Protein AF-A0A954QRC2-F1 (afdb_monomer_lite)

Foldseek 3Di:
DKDWDADPVQRHTQKIWDDDPFKIKIKGFACWDDDVVGDIGGQKIWIWMDGPNHTDDIDMDGDPDDDPPDDDDVLVVADKDAAQDWDQDPVDPPRDRAHFRHIQSHPVDPVSSVVRSPQPPPPDDPVLVVLLVVCLVVPWQDPPAQKDWDADPDDPSQLCVQCNQPVSDDSPPDRQFEFEWEDDPSDTYDHGDRPDPDQDFLLNCCCVPLVDAPLQEDEDPVLRRQGDTGYMYGYPPDDSVSSQVVSQVSSCVSVVHRWHKDWDWDWDKAKEKEEEFDAPQVPADDDPNAGEQELQFDPCRVVADKDKDKDAPVNVQSVLCNQQSGHYHYPYDDDPGMHIYIDGPPPVPDDDVVVRHDPSVGSQVSNCVRTVIHIDTDTDTDTGMYTDDDPPPPD

Sequence (395 aa):
SETSLIDSETGFYLSADVHDKVQRRLQRWVGWRSIVDGPRFPTAVIDMQFTNDELRTFDMNLVDEVRFNVPLSPATFVLGAPAGAIIVDSREPQEGVVQIHRDVFDASSAEQVKAASQPLKQDSTPTELAAFADLRRTYVLPDGEALRRLGPPFPLSRNYLMRMLRPDYAPERRGTLNAIITWQDGQMSGLPTYYGDLVPTLEHLIGSLLNQPSADIELPADILGVALPGDYLVRSDATHDELLAALSELASQELGRPVRLSFQDVSRVAYVARGTLTLDESKLAKYRNKPSIAINAGEGAGAHGEIINVGDFATLLRELSEYIDVGIIDETTSTDRRLAWSKRSYNHDGQPDSQRLLDPRIALDLVTQQTGITFELQTRTRKVLTLSQPPDRAP

Radius of gyration: 27.94 Å; chains: 1; bounding box: 72×60×66 Å

Secondary structure (DSSP, 8-state):
-EEEEE-TTT--EEEEEEE-SSEEEEEEEEEEEE-TTS-EEEEEEEEEEEETTEEEEEEEEE------S----GGGGS--B-TT-EEEETTSSS-EEEE-SS-BS-TT-HHHHHHHTS---PPPPHHHHHHHHHHHHHS---TT-SEEEEPSSPPGGGGGHHHHH-TT--GGG---S--EEEEETTEEES-----TTPPPBHHHHHHHHS---GGGEE--HHHHT-B--SEEEEETT--HHHHHHHHHHHHHHHHTS---EEEEEEEEEEEEEEE-----TTTSEEETTEEEEE---STTTTSSPEEEEEE-HHHHHHHHHHHHTS-EEEEEPP----EEEEEE---SSS--HHHH---HHHHHHHHHHHH--EEEEEEEEEEEEEEPPPP----

Structure (mmCIF, N/CA/C/O backbone):
data_AF-A0A954QRC2-F1
#
_entry.id   AF-A0A954QRC2-F1
#
loop_
_atom_site.group_PDB
_atom_site.id
_atom_site.type_symbol
_atom_site.label_atom_id
_atom_site.label_alt_id
_atom_site.label_comp_id
_atom_site.label_asym_id
_atom_site.label_entity_id
_atom_site.label_seq_id
_atom_site.pdbx_PDB_ins_code
_atom_site.Cartn_x
_atom_site.Cartn_y
_atom_site.Cartn_z
_atom_site.occupancy
_atom_site.B_iso_or_equiv
_atom_site.auth_seq_id
_atom_site.auth_comp_id
_atom_site.auth_asym_id
_atom_site.auth_atom_id
_atom_site.pdbx_PDB_model_num
ATOM 1 N N . SER A 1 1 ? 31.192 22.909 3.014 1.00 88.75 1 SER A N 1
ATOM 2 C CA . SER A 1 1 ? 31.949 23.808 2.130 1.00 88.75 1 SER A CA 1
ATOM 3 C C . SER A 1 1 ? 32.611 23.010 1.027 1.00 88.75 1 SER A C 1
ATOM 5 O O . SER A 1 1 ? 32.578 21.786 1.061 1.00 88.75 1 SER A O 1
ATOM 7 N N . GLU A 1 2 ? 33.202 23.699 0.056 1.00 92.81 2 GLU A N 1
ATOM 8 C CA . GLU A 1 2 ? 33.951 23.092 -1.040 1.00 92.81 2 GLU A CA 1
ATOM 9 C C . GLU A 1 2 ? 35.377 23.639 -1.044 1.00 92.81 2 GLU A C 1
ATOM 11 O O . GLU A 1 2 ? 35.582 24.853 -0.967 1.00 92.81 2 GLU A O 1
ATOM 16 N N . THR A 1 3 ? 36.350 22.738 -1.137 1.00 95.19 3 THR A N 1
ATOM 17 C CA . THR A 1 3 ? 37.762 23.073 -1.296 1.00 95.19 3 THR A CA 1
ATOM 18 C C . THR A 1 3 ? 38.293 22.358 -2.526 1.00 95.19 3 THR A C 1
ATOM 20 O O . THR A 1 3 ? 38.223 21.134 -2.616 1.00 95.19 3 THR A O 1
ATOM 23 N N . SER A 1 4 ? 38.872 23.116 -3.452 1.00 95.25 4 SER A N 1
ATOM 24 C CA . SER A 1 4 ? 39.477 22.573 -4.666 1.00 95.25 4 SER A CA 1
ATOM 25 C C . SER A 1 4 ? 40.979 22.829 -4.688 1.00 95.25 4 SER A C 1
ATOM 27 O O . SER A 1 4 ? 41.442 23.917 -4.349 1.00 95.25 4 SER A O 1
ATOM 29 N N . LEU A 1 5 ? 41.739 21.817 -5.099 1.00 96.00 5 LEU A N 1
ATOM 30 C CA . LEU A 1 5 ? 43.154 21.938 -5.425 1.00 96.00 5 LEU A CA 1
ATOM 31 C C . LEU A 1 5 ? 43.274 22.019 -6.941 1.00 96.00 5 LEU A C 1
ATOM 33 O O . LEU A 1 5 ? 42.906 21.076 -7.643 1.00 96.00 5 LEU A O 1
ATOM 37 N N . ILE A 1 6 ? 43.805 23.137 -7.418 1.00 95.00 6 ILE A N 1
ATOM 38 C CA . ILE A 1 6 ? 44.014 23.408 -8.835 1.00 95.00 6 ILE A CA 1
ATOM 39 C C . ILE A 1 6 ? 45.517 23.526 -9.068 1.00 95.00 6 ILE A C 1
ATOM 41 O O . ILE A 1 6 ? 46.224 24.181 -8.302 1.00 95.00 6 ILE A O 1
ATOM 45 N N . ASP A 1 7 ? 46.005 22.867 -10.110 1.00 92.06 7 ASP A N 1
ATOM 46 C CA . ASP A 1 7 ? 47.369 23.018 -10.591 1.00 92.06 7 ASP A CA 1
ATOM 47 C C . ASP A 1 7 ? 47.563 24.453 -11.104 1.00 92.06 7 ASP A C 1
ATOM 49 O O . ASP A 1 7 ? 46.873 24.897 -12.020 1.00 92.06 7 ASP A O 1
ATOM 53 N N . SER A 1 8 ? 48.478 25.202 -10.493 1.00 92.25 8 SER A N 1
ATOM 54 C CA . SER A 1 8 ? 48.642 26.633 -10.768 1.00 92.25 8 SER A CA 1
ATOM 55 C C . SER A 1 8 ? 49.220 26.945 -12.148 1.00 92.25 8 SER A C 1
ATOM 57 O O . SER A 1 8 ? 49.078 28.069 -12.618 1.00 92.25 8 SER A O 1
ATOM 59 N N . GLU A 1 9 ? 49.906 25.989 -12.774 1.00 89.31 9 GLU A N 1
ATOM 60 C CA . GLU A 1 9 ? 50.527 26.174 -14.088 1.00 89.31 9 GLU A CA 1
ATOM 61 C C . GLU A 1 9 ? 49.526 25.888 -15.210 1.00 89.31 9 GLU A C 1
ATOM 63 O O . GLU A 1 9 ? 49.481 26.591 -16.218 1.00 89.31 9 GLU A O 1
ATOM 68 N N . THR A 1 10 ? 48.699 24.865 -15.021 1.00 87.81 10 THR A N 1
ATOM 69 C CA . THR A 1 10 ? 47.802 24.350 -16.062 1.00 87.81 10 THR A CA 1
ATOM 70 C C . THR A 1 10 ? 46.336 24.711 -15.852 1.00 87.81 10 THR A C 1
ATOM 72 O O . THR A 1 10 ? 45.539 24.602 -16.783 1.00 87.81 10 THR A O 1
ATOM 75 N N . GLY A 1 11 ? 45.961 25.121 -14.640 1.00 90.25 11 GLY A N 1
ATOM 76 C CA . GLY A 1 11 ? 44.577 25.374 -14.251 1.00 90.25 11 GLY A CA 1
ATOM 77 C C . GLY A 1 11 ? 43.735 24.106 -14.074 1.00 90.25 11 GLY A C 1
ATOM 78 O O . GLY A 1 11 ? 42.518 24.209 -13.925 1.00 90.25 11 GLY A O 1
ATOM 79 N N . PHE A 1 12 ? 44.331 22.909 -14.096 1.00 89.88 12 PHE A N 1
ATOM 80 C CA . PHE A 1 12 ? 43.580 21.660 -13.958 1.00 89.88 12 PHE A CA 1
ATOM 81 C C . PHE A 1 12 ? 43.226 21.336 -12.512 1.00 89.88 12 PHE A C 1
ATOM 83 O O . PHE A 1 12 ? 44.027 21.508 -11.597 1.00 89.88 12 PHE A O 1
ATOM 90 N N . TYR A 1 13 ? 42.032 20.783 -12.312 1.00 88.00 13 TYR A N 1
ATOM 91 C CA . TYR A 1 13 ? 41.611 20.264 -11.018 1.00 88.00 13 TYR A CA 1
ATOM 92 C C . TYR A 1 13 ? 42.405 19.008 -10.662 1.00 88.00 13 TYR A C 1
ATOM 94 O O . TYR A 1 13 ? 42.314 17.996 -11.343 1.00 88.00 13 TYR A O 1
ATOM 102 N N . LEU A 1 14 ? 43.152 19.045 -9.564 1.00 94.56 14 LEU A N 1
ATOM 103 C CA . LEU A 1 14 ? 43.837 17.873 -9.012 1.00 94.56 14 LEU A CA 1
ATOM 104 C C . LEU A 1 14 ? 42.949 17.152 -7.996 1.00 94.56 14 LEU A C 1
ATOM 106 O O . LEU A 1 14 ? 42.968 15.922 -7.894 1.00 94.56 14 LEU A O 1
ATOM 110 N N . SER A 1 15 ? 42.133 17.912 -7.261 1.00 96.50 15 SER A N 1
ATOM 111 C CA . SER A 1 15 ? 41.139 17.356 -6.348 1.00 96.50 15 SER A CA 1
ATOM 112 C C . SER A 1 15 ? 40.048 18.328 -5.955 1.00 96.50 15 SER A C 1
ATOM 114 O O . SER A 1 15 ? 40.311 19.523 -5.867 1.00 96.50 15 SER A O 1
ATOM 116 N N . ALA A 1 16 ? 38.883 17.796 -5.611 1.00 96.50 16 ALA A N 1
ATOM 117 C CA . ALA A 1 16 ? 37.789 18.541 -5.012 1.00 96.50 16 ALA A CA 1
ATOM 118 C C . ALA A 1 16 ? 37.302 17.799 -3.767 1.00 96.50 16 ALA A C 1
ATOM 120 O O . ALA A 1 16 ? 37.122 16.582 -3.795 1.00 96.50 16 ALA A O 1
ATOM 121 N N . ASP A 1 17 ? 37.126 18.528 -2.674 1.00 96.56 17 ASP A N 1
ATOM 122 C CA . ASP A 1 17 ? 36.597 18.033 -1.407 1.00 96.56 17 ASP A CA 1
ATOM 123 C C . ASP A 1 17 ? 35.358 18.858 -1.064 1.00 96.56 17 ASP A C 1
ATOM 125 O O . ASP A 1 17 ? 35.453 20.036 -0.708 1.00 96.56 17 ASP A O 1
ATOM 129 N N . VAL A 1 18 ? 34.193 18.247 -1.242 1.00 93.94 18 VAL A N 1
ATOM 130 C CA . VAL A 1 18 ? 32.889 18.850 -0.978 1.00 93.94 18 VAL A CA 1
ATOM 131 C C . VAL A 1 18 ? 32.332 18.188 0.265 1.00 93.94 18 VAL A C 1
ATOM 133 O O . VAL A 1 18 ? 32.197 16.972 0.303 1.00 93.94 18 VAL A O 1
ATOM 136 N N . HIS A 1 19 ? 31.966 18.955 1.280 1.00 91.81 19 HIS A N 1
ATOM 137 C CA . HIS A 1 19 ? 31.304 18.396 2.454 1.00 91.81 19 HIS A CA 1
ATOM 138 C C . HIS A 1 19 ? 30.148 19.266 2.933 1.00 91.81 19 HIS A C 1
ATOM 140 O O . HIS A 1 19 ? 30.172 20.493 2.810 1.00 91.81 19 HIS A O 1
ATOM 146 N N . ASP A 1 20 ? 29.148 18.637 3.529 1.00 90.62 20 ASP A N 1
ATOM 147 C CA . ASP A 1 20 ? 28.155 19.283 4.376 1.00 90.62 20 ASP A CA 1
ATOM 148 C C . ASP A 1 20 ? 28.303 18.782 5.827 1.00 90.62 20 ASP A C 1
ATOM 150 O O . ASP A 1 20 ? 29.389 18.368 6.231 1.00 90.62 20 ASP A O 1
ATOM 154 N N . LYS A 1 21 ? 27.259 18.904 6.654 1.00 85.69 21 LYS A N 1
ATOM 155 C CA . LYS A 1 21 ? 27.312 18.488 8.066 1.00 85.69 21 LYS A CA 1
ATOM 156 C C . LYS A 1 21 ? 27.371 16.968 8.261 1.00 85.69 21 LYS A C 1
ATOM 158 O O . LYS A 1 21 ? 27.733 16.533 9.348 1.00 85.69 21 LYS A O 1
ATOM 163 N N . VAL A 1 22 ? 26.956 16.186 7.270 1.00 84.50 22 VAL A N 1
ATOM 164 C CA . VAL A 1 22 ? 26.707 14.741 7.386 1.00 84.50 22 VAL A CA 1
ATOM 165 C C . VAL A 1 22 ? 27.459 13.962 6.307 1.00 84.50 22 VAL A C 1
ATOM 167 O O . VAL A 1 22 ? 27.905 12.838 6.551 1.00 84.50 22 VAL A O 1
ATOM 170 N N . GLN A 1 23 ? 27.629 14.551 5.125 1.00 91.44 23 GLN A N 1
ATOM 171 C CA . GLN A 1 23 ? 28.243 13.925 3.965 1.00 91.44 23 GLN A CA 1
ATOM 172 C C . GLN A 1 23 ? 29.523 14.632 3.537 1.00 91.44 23 GLN A C 1
ATOM 174 O O . GLN A 1 23 ? 29.646 15.855 3.605 1.00 91.44 23 GLN A O 1
ATOM 179 N N . ARG A 1 24 ? 30.474 13.846 3.034 1.00 96.38 24 ARG A N 1
ATOM 180 C CA . ARG A 1 24 ? 31.689 14.341 2.385 1.00 96.38 24 ARG A CA 1
ATOM 181 C C . ARG A 1 24 ? 31.930 13.565 1.102 1.00 96.38 24 ARG A C 1
ATOM 183 O O . ARG A 1 24 ? 31.849 12.344 1.094 1.00 96.38 24 ARG A O 1
ATOM 190 N N . ARG A 1 25 ? 32.265 14.266 0.029 1.00 96.25 25 ARG A N 1
ATOM 191 C CA . ARG A 1 25 ? 32.641 13.719 -1.268 1.00 96.25 25 ARG A CA 1
ATOM 192 C C . ARG A 1 25 ? 34.031 14.210 -1.631 1.00 96.25 25 ARG A C 1
ATOM 194 O O . ARG A 1 25 ? 34.277 15.412 -1.679 1.00 96.25 25 ARG A O 1
ATOM 201 N N . LEU A 1 26 ? 34.926 13.273 -1.905 1.00 97.38 26 LEU A N 1
ATOM 202 C CA . LEU A 1 26 ? 36.297 13.545 -2.301 1.00 97.38 26 LEU A CA 1
ATOM 203 C C . LEU A 1 26 ? 36.543 13.005 -3.707 1.00 97.38 26 LEU A C 1
ATOM 205 O O . LEU A 1 26 ? 36.497 11.797 -3.923 1.00 97.38 26 LEU A O 1
ATOM 209 N N . GLN A 1 27 ? 36.879 13.899 -4.633 1.00 97.62 27 GLN A N 1
ATOM 210 C CA . GLN A 1 27 ? 37.268 13.560 -5.997 1.00 97.62 27 GLN A CA 1
ATOM 211 C C . GLN A 1 27 ? 38.754 13.838 -6.241 1.00 97.62 27 GLN A C 1
ATOM 213 O O . GLN A 1 27 ? 39.294 14.855 -5.793 1.00 97.62 27 GLN A O 1
ATOM 218 N N . ARG A 1 28 ? 39.431 12.934 -6.955 1.00 97.94 28 ARG A N 1
ATOM 219 C CA . ARG A 1 28 ? 40.840 13.061 -7.368 1.00 97.94 28 ARG A CA 1
ATOM 220 C C . ARG A 1 28 ? 40.976 12.766 -8.858 1.00 97.94 28 ARG A C 1
ATOM 222 O O . ARG A 1 28 ? 40.535 11.712 -9.307 1.00 97.94 28 ARG A O 1
ATOM 229 N N . TRP A 1 29 ? 41.658 13.641 -9.592 1.00 97.69 29 TRP A N 1
ATOM 230 C CA . TRP A 1 29 ? 41.998 13.434 -11.004 1.00 97.69 29 TRP A CA 1
ATOM 231 C C . TRP A 1 29 ? 43.484 13.112 -11.127 1.00 97.69 29 TRP A C 1
ATOM 233 O O . TRP A 1 29 ? 44.341 13.927 -10.774 1.00 97.69 29 TRP A O 1
ATOM 243 N N . VAL A 1 30 ? 43.805 11.915 -11.611 1.00 96.62 30 VAL A N 1
ATOM 244 C CA . VAL A 1 30 ? 45.177 11.391 -11.630 1.00 96.62 30 VAL A CA 1
ATOM 245 C C . VAL A 1 30 ? 45.561 10.848 -13.008 1.00 96.62 30 VAL A C 1
ATOM 247 O O . VAL A 1 30 ? 44.716 10.602 -13.869 1.00 96.62 30 VAL A O 1
ATOM 250 N N . GLY A 1 31 ? 46.869 10.676 -13.224 1.00 95.31 31 GLY A N 1
ATOM 251 C CA . GLY A 1 31 ? 47.402 10.098 -14.461 1.00 95.31 31 GLY A CA 1
ATOM 252 C C . GLY A 1 31 ? 47.220 10.990 -15.693 1.00 95.31 31 GLY A C 1
ATOM 253 O O . GLY A 1 31 ? 46.841 10.521 -16.755 1.00 95.31 31 GLY A O 1
ATOM 254 N N . TRP A 1 32 ? 47.461 12.292 -15.565 1.00 94.69 32 TRP A N 1
ATOM 255 C CA . TRP A 1 32 ? 47.277 13.251 -16.658 1.00 94.69 32 TRP A CA 1
ATOM 256 C C . TRP A 1 32 ? 48.119 12.927 -17.899 1.00 94.69 32 TRP A C 1
ATOM 258 O O . TRP A 1 32 ? 49.344 12.827 -17.814 1.00 94.69 32 TRP A O 1
ATOM 268 N N . ARG A 1 33 ? 47.471 12.849 -19.065 1.00 94.06 33 ARG A N 1
ATOM 269 C CA . ARG A 1 33 ? 48.096 12.680 -20.386 1.00 94.06 33 ARG A CA 1
ATOM 270 C C . ARG A 1 33 ? 47.791 13.869 -21.293 1.00 94.06 33 ARG A C 1
ATOM 272 O O . ARG A 1 33 ? 46.817 14.585 -21.081 1.00 94.06 33 ARG A O 1
ATOM 279 N N . SER A 1 34 ? 48.635 14.060 -22.303 1.00 90.56 34 SER A N 1
ATOM 280 C CA . SER A 1 34 ? 48.448 15.045 -23.373 1.00 90.56 34 SER A CA 1
ATOM 281 C C . SER A 1 34 ? 48.228 14.322 -24.696 1.00 90.56 34 SER A C 1
ATOM 283 O O . SER A 1 34 ? 48.848 13.285 -24.938 1.00 90.56 34 SER A O 1
ATOM 285 N N . ILE A 1 35 ? 47.406 14.895 -25.569 1.00 86.12 35 ILE A N 1
ATOM 286 C CA . ILE A 1 35 ? 47.383 14.538 -26.993 1.00 86.12 35 ILE A CA 1
ATOM 287 C C . ILE A 1 35 ? 48.233 15.567 -27.741 1.00 86.12 35 ILE A C 1
ATOM 289 O O . ILE A 1 35 ? 48.278 16.728 -27.336 1.00 86.12 35 ILE A O 1
ATOM 293 N N . VAL A 1 36 ? 48.937 15.145 -28.796 1.00 85.62 36 VAL A N 1
ATOM 294 C CA . VAL A 1 36 ? 49.697 16.061 -29.663 1.00 85.62 36 VAL A CA 1
ATOM 295 C C . VAL A 1 36 ? 48.733 17.123 -30.197 1.00 85.62 36 VAL A C 1
ATOM 297 O O . VAL A 1 36 ? 47.712 16.776 -30.786 1.00 85.62 36 VAL A O 1
ATOM 300 N N . ASP A 1 37 ? 49.025 18.392 -29.909 1.00 82.94 37 ASP A N 1
ATOM 301 C CA . ASP A 1 37 ? 48.197 19.561 -30.245 1.00 82.94 37 ASP A CA 1
ATOM 302 C C . ASP A 1 37 ? 46.759 19.540 -29.679 1.00 82.94 37 ASP A C 1
ATOM 304 O O . ASP A 1 37 ? 45.876 20.256 -30.155 1.00 82.94 37 ASP A O 1
ATOM 308 N N . GLY A 1 38 ? 46.511 18.731 -28.644 1.00 82.94 38 GLY A N 1
ATOM 309 C CA . GLY A 1 38 ? 45.213 18.590 -27.984 1.00 82.94 38 GLY A CA 1
ATOM 310 C C . GLY A 1 38 ? 45.236 18.970 -26.499 1.00 82.94 38 GLY A C 1
ATOM 311 O O . GLY A 1 38 ? 46.297 19.207 -25.917 1.00 82.94 38 GLY A O 1
ATOM 312 N N . PRO A 1 39 ? 44.061 19.019 -25.849 1.00 86.81 39 PRO A N 1
ATOM 313 C CA . PRO A 1 39 ? 43.981 19.286 -24.419 1.00 86.81 39 PRO A CA 1
ATOM 314 C C . PRO A 1 39 ? 44.563 18.122 -23.603 1.00 86.81 39 PRO A C 1
ATOM 316 O O . PRO A 1 39 ? 44.586 16.963 -24.033 1.00 86.81 39 PRO A O 1
ATOM 319 N N . ARG A 1 40 ? 45.020 18.435 -22.387 1.00 90.75 40 ARG A N 1
ATOM 320 C CA . ARG A 1 40 ? 45.369 17.422 -21.385 1.00 90.75 40 ARG A CA 1
ATOM 321 C C . ARG A 1 40 ? 44.112 16.870 -20.727 1.00 90.75 40 ARG A C 1
ATOM 323 O O . ARG A 1 40 ? 43.135 17.589 -20.541 1.00 90.75 40 ARG A O 1
ATOM 330 N N . PHE A 1 41 ? 44.161 15.599 -20.351 1.00 92.81 41 PHE A N 1
ATOM 331 C CA . PHE A 1 41 ? 43.058 14.901 -19.695 1.00 92.81 41 PHE A CA 1
ATOM 332 C C . PHE A 1 41 ? 43.588 13.910 -18.643 1.00 92.81 41 PHE A C 1
ATOM 334 O O . PHE A 1 41 ? 44.700 13.397 -18.799 1.00 92.81 41 PHE A O 1
ATOM 341 N N . PRO A 1 42 ? 42.836 13.629 -17.566 1.00 96.19 42 PRO A N 1
ATOM 342 C CA . PRO A 1 42 ? 43.211 12.625 -16.573 1.00 96.19 42 PRO A CA 1
ATOM 343 C C . PRO A 1 42 ? 42.891 11.217 -17.083 1.00 96.19 42 PRO A C 1
ATOM 345 O O . PRO A 1 42 ? 41.843 11.002 -17.688 1.00 96.19 42 PRO A O 1
ATOM 348 N N . THR A 1 43 ? 43.758 10.236 -16.820 1.00 96.88 43 THR A N 1
ATOM 349 C CA . THR A 1 43 ? 43.461 8.834 -17.167 1.00 96.88 43 THR A CA 1
ATOM 350 C C . THR A 1 43 ? 42.644 8.113 -16.108 1.00 96.88 43 THR A C 1
ATOM 352 O O . THR A 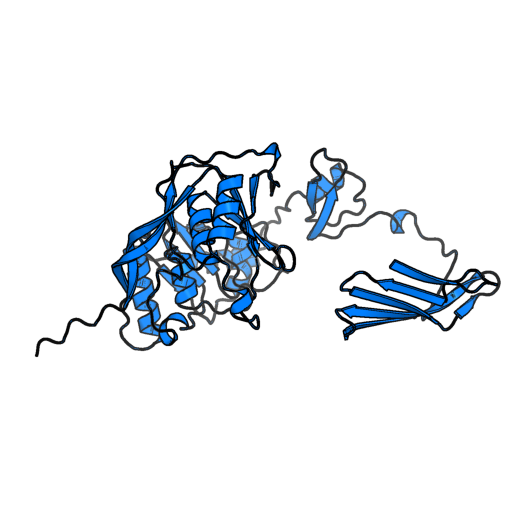1 43 ? 42.160 7.013 -16.364 1.00 96.88 43 THR A O 1
ATOM 355 N N . ALA A 1 44 ? 42.516 8.686 -14.911 1.00 96.44 44 ALA A N 1
ATOM 356 C CA . ALA A 1 44 ? 41.644 8.153 -13.881 1.00 96.44 44 ALA A CA 1
ATOM 357 C C . ALA A 1 44 ? 41.019 9.260 -13.027 1.00 96.44 44 ALA A C 1
ATOM 359 O O . ALA A 1 44 ? 41.674 10.253 -12.691 1.00 96.44 44 ALA A O 1
ATOM 360 N N . VAL A 1 45 ? 39.762 9.051 -12.640 1.00 96.62 45 VAL A N 1
ATOM 361 C CA . VAL A 1 45 ? 39.039 9.876 -11.668 1.00 96.62 45 VAL A CA 1
ATOM 362 C C . VAL A 1 45 ? 38.555 8.985 -10.538 1.00 96.62 45 VAL A C 1
ATOM 364 O O . VAL A 1 45 ? 37.793 8.050 -10.774 1.00 96.62 45 VAL A O 1
ATOM 367 N N . ILE A 1 46 ? 39.008 9.271 -9.324 1.00 97.62 46 ILE A N 1
ATOM 368 C CA . ILE A 1 46 ? 38.615 8.554 -8.109 1.00 97.62 46 ILE A CA 1
ATOM 369 C C . ILE A 1 46 ? 37.581 9.406 -7.386 1.00 97.62 46 ILE A C 1
ATOM 371 O O . ILE A 1 46 ? 37.838 10.584 -7.145 1.00 97.62 46 ILE A O 1
ATOM 375 N N . ASP A 1 47 ? 36.451 8.813 -7.029 1.00 96.50 47 ASP A N 1
ATOM 376 C CA . ASP A 1 47 ? 35.367 9.430 -6.274 1.00 96.50 47 ASP A CA 1
ATOM 377 C C . ASP A 1 47 ? 35.118 8.617 -5.003 1.00 96.50 47 ASP A C 1
ATOM 379 O O . ASP A 1 47 ? 35.005 7.393 -5.038 1.00 96.50 47 ASP A O 1
ATOM 383 N N . MET A 1 48 ? 35.082 9.292 -3.864 1.00 98.06 48 MET A N 1
ATOM 384 C CA . MET A 1 48 ? 34.848 8.680 -2.563 1.00 98.06 48 MET A CA 1
ATOM 385 C C . MET A 1 48 ? 33.755 9.448 -1.848 1.00 98.06 48 MET A C 1
ATOM 387 O O . MET A 1 48 ? 33.877 10.661 -1.666 1.00 98.06 48 MET A O 1
ATOM 391 N N . GLN A 1 49 ? 32.727 8.743 -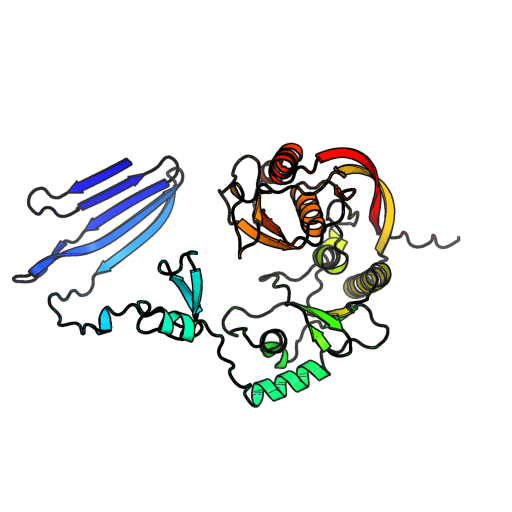1.388 1.00 95.25 49 GLN A N 1
ATOM 392 C CA . GLN A 1 49 ? 31.658 9.334 -0.591 1.00 95.25 49 GLN A CA 1
ATOM 393 C C . GLN A 1 49 ? 31.701 8.794 0.827 1.00 95.25 49 GLN A C 1
ATOM 395 O O . GLN A 1 49 ? 31.791 7.588 1.053 1.00 95.25 49 GLN A O 1
ATOM 400 N N . PHE A 1 50 ? 31.596 9.703 1.782 1.00 96.75 50 PHE A N 1
ATOM 401 C CA . PHE A 1 50 ? 31.625 9.438 3.206 1.00 96.75 50 PHE A CA 1
ATOM 402 C C . PHE A 1 50 ? 30.322 9.915 3.844 1.00 96.75 50 PHE A C 1
ATOM 404 O O . PHE A 1 50 ? 29.730 10.913 3.425 1.00 96.75 50 PHE A O 1
ATOM 411 N N . THR A 1 51 ? 29.884 9.221 4.888 1.00 92.75 51 THR A N 1
ATOM 412 C CA . THR A 1 51 ? 28.783 9.653 5.756 1.00 92.75 51 THR A CA 1
ATOM 413 C C . THR A 1 51 ? 29.197 9.427 7.197 1.00 92.75 51 THR A C 1
ATOM 415 O O . THR A 1 51 ? 29.487 8.287 7.562 1.00 92.75 51 THR A O 1
ATOM 418 N N . ASN A 1 52 ? 29.210 10.493 8.001 1.00 92.50 52 ASN A N 1
ATOM 419 C CA . ASN A 1 52 ? 29.775 10.488 9.357 1.00 92.50 52 ASN A CA 1
ATOM 420 C C . ASN A 1 52 ? 31.217 9.947 9.381 1.00 92.50 52 ASN A C 1
ATOM 422 O O . ASN A 1 52 ? 31.539 9.058 10.161 1.00 92.50 52 ASN A O 1
ATOM 426 N N . ASP A 1 53 ? 32.050 10.432 8.454 1.00 91.50 53 ASP A N 1
ATOM 427 C CA . ASP A 1 53 ? 33.448 10.017 8.248 1.00 91.50 53 ASP A CA 1
ATOM 428 C C . ASP A 1 53 ? 33.676 8.536 7.881 1.00 91.50 53 ASP A C 1
ATOM 430 O O . ASP A 1 53 ? 34.811 8.125 7.638 1.00 91.50 53 ASP A O 1
ATOM 434 N N . GLU A 1 54 ? 32.618 7.739 7.728 1.00 93.44 54 GLU A N 1
ATOM 435 C CA . GLU A 1 54 ? 32.705 6.376 7.206 1.00 93.44 54 GLU A CA 1
ATOM 436 C C . GLU A 1 54 ? 3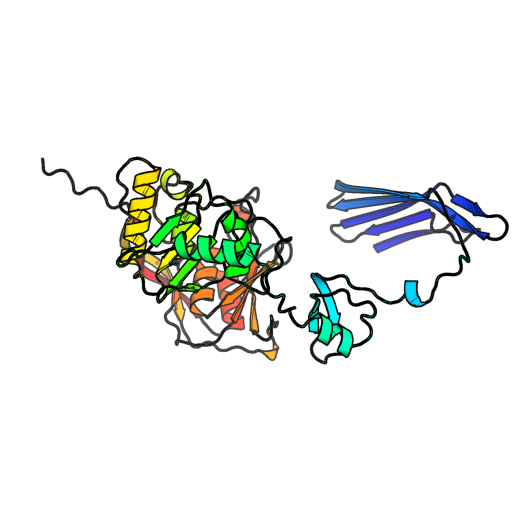2.572 6.369 5.683 1.00 93.44 54 GLU A C 1
ATOM 438 O O . GLU A 1 54 ? 31.604 6.905 5.136 1.00 93.44 54 GLU A O 1
ATOM 443 N N . LEU A 1 55 ? 33.521 5.730 4.991 1.00 96.19 55 LEU A N 1
ATOM 444 C CA . LEU A 1 55 ? 33.463 5.524 3.543 1.00 96.19 55 LEU A CA 1
ATOM 445 C C . LEU A 1 55 ? 32.245 4.657 3.192 1.00 96.19 55 LEU A C 1
ATOM 447 O O . LEU A 1 55 ? 32.135 3.517 3.641 1.00 96.19 55 LEU A O 1
ATOM 451 N N . ARG A 1 56 ? 31.339 5.194 2.376 1.00 95.56 56 ARG A N 1
ATOM 452 C CA . ARG A 1 56 ? 30.136 4.508 1.888 1.00 95.56 56 ARG A CA 1
ATOM 453 C C . ARG A 1 56 ? 30.314 3.980 0.479 1.00 95.56 56 ARG A C 1
ATOM 455 O O . ARG A 1 56 ? 29.934 2.845 0.212 1.00 95.56 56 ARG A O 1
ATOM 462 N N . THR A 1 57 ? 30.896 4.789 -0.403 1.00 91.31 57 THR A N 1
ATOM 463 C CA . THR A 1 57 ? 31.150 4.397 -1.791 1.00 91.31 57 THR A CA 1
ATOM 464 C C . THR A 1 57 ? 32.550 4.799 -2.227 1.00 91.31 57 THR A C 1
ATOM 466 O O . THR A 1 57 ? 33.104 5.803 -1.773 1.00 91.31 57 THR A O 1
ATOM 469 N N . PHE A 1 58 ? 33.116 3.984 -3.111 1.00 97.06 58 PHE A N 1
ATOM 470 C CA . PHE A 1 58 ? 34.380 4.218 -3.790 1.00 97.06 58 PHE A CA 1
ATOM 471 C C . PHE A 1 58 ? 34.178 3.864 -5.260 1.00 97.06 58 PHE A C 1
ATOM 473 O O . PHE A 1 58 ? 33.898 2.708 -5.577 1.00 97.06 58 PHE A O 1
ATOM 480 N N . ASP A 1 59 ? 34.353 4.845 -6.135 1.00 93.31 59 ASP A N 1
ATOM 481 C CA . ASP A 1 59 ? 34.233 4.686 -7.577 1.00 93.31 59 ASP A CA 1
ATOM 482 C C . ASP A 1 59 ? 35.530 5.136 -8.250 1.00 93.31 59 ASP A C 1
ATOM 484 O O . ASP A 1 59 ? 36.106 6.173 -7.919 1.00 93.31 59 ASP A O 1
ATOM 488 N N . MET A 1 60 ? 35.997 4.364 -9.228 1.00 96.50 60 MET A N 1
ATOM 489 C CA . MET A 1 60 ? 37.159 4.724 -10.034 1.00 96.50 60 MET A CA 1
ATOM 490 C C . MET A 1 60 ? 36.802 4.643 -11.513 1.00 96.50 60 MET A C 1
ATOM 492 O O . MET A 1 60 ? 36.554 3.566 -12.049 1.00 96.50 60 MET A O 1
ATOM 496 N N . ASN A 1 61 ? 36.821 5.793 -12.178 1.00 92.38 61 ASN A N 1
ATOM 497 C CA . ASN A 1 61 ? 36.576 5.912 -13.607 1.00 92.38 61 ASN A CA 1
ATOM 498 C C . ASN A 1 61 ? 37.916 5.924 -14.332 1.00 92.38 61 ASN A C 1
ATOM 500 O O . ASN A 1 61 ? 38.716 6.834 -14.120 1.00 92.38 61 ASN A O 1
ATOM 504 N N . LEU A 1 62 ? 38.162 4.922 -15.171 1.00 95.38 62 LEU A N 1
ATOM 505 C CA . LEU A 1 62 ? 39.366 4.830 -15.991 1.00 95.38 62 LEU A CA 1
ATOM 506 C C . LEU A 1 62 ? 39.067 5.293 -17.413 1.00 95.38 62 LEU A C 1
ATOM 508 O O . LEU A 1 62 ? 38.036 4.945 -17.986 1.00 95.38 62 LEU A O 1
ATOM 512 N N . VAL A 1 63 ? 39.989 6.062 -17.981 1.00 91.94 63 VAL A N 1
ATOM 513 C CA . VAL A 1 63 ? 39.904 6.552 -19.354 1.00 91.94 63 VAL A CA 1
ATOM 514 C C . VAL A 1 63 ? 40.887 5.767 -20.209 1.00 91.94 63 VAL A C 1
ATOM 516 O O . VAL A 1 63 ? 42.099 5.978 -20.133 1.00 91.94 63 VAL A O 1
ATOM 519 N N . ASP A 1 64 ? 40.347 4.853 -21.009 1.00 88.44 64 ASP A N 1
ATOM 520 C CA . ASP A 1 64 ? 41.128 4.002 -21.910 1.00 88.44 64 ASP A CA 1
ATOM 521 C C . ASP A 1 64 ? 41.456 4.723 -23.230 1.00 88.44 64 ASP A C 1
ATOM 523 O O . ASP A 1 64 ? 42.602 4.747 -23.678 1.00 88.44 64 ASP A O 1
ATOM 527 N N . GLU A 1 65 ? 40.470 5.420 -23.805 1.00 89.75 65 GLU A N 1
ATOM 528 C CA . GLU A 1 65 ? 40.614 6.156 -25.061 1.00 89.75 65 GLU A CA 1
ATOM 529 C C . GLU A 1 65 ? 39.929 7.529 -24.997 1.00 89.75 65 GLU A C 1
ATOM 531 O O . GLU A 1 65 ? 38.826 7.668 -24.468 1.00 89.75 65 GLU A O 1
ATOM 536 N N . VAL A 1 66 ? 40.572 8.547 -25.583 1.00 85.62 66 VAL A N 1
ATOM 537 C CA . VAL A 1 66 ? 39.992 9.884 -25.771 1.00 85.62 66 VAL A CA 1
ATOM 538 C C . VAL A 1 66 ? 40.206 10.349 -27.200 1.00 85.62 66 VAL A C 1
ATOM 540 O O . VAL A 1 66 ? 41.307 10.255 -27.742 1.00 85.62 66 VAL A O 1
ATOM 543 N N . ARG A 1 67 ? 39.152 10.908 -27.797 1.00 85.75 67 ARG A N 1
ATOM 544 C CA . ARG A 1 67 ? 39.196 11.555 -29.109 1.00 85.75 67 ARG A CA 1
ATOM 545 C C . ARG A 1 67 ? 38.560 12.937 -29.004 1.00 85.75 67 ARG A C 1
ATOM 547 O O . ARG A 1 67 ? 37.452 13.065 -28.493 1.00 85.75 67 ARG A O 1
ATOM 554 N N . PHE A 1 68 ? 39.246 13.958 -29.506 1.00 81.75 68 PHE A N 1
ATOM 555 C CA . PHE A 1 68 ? 38.729 15.328 -29.583 1.00 81.75 68 PHE A CA 1
ATOM 556 C C . PHE A 1 68 ? 38.398 15.687 -31.025 1.00 81.75 68 PHE A C 1
ATOM 558 O O . PHE A 1 68 ? 38.948 15.098 -31.954 1.00 81.75 68 PHE A O 1
ATOM 565 N N . ASN A 1 69 ? 37.512 16.669 -31.207 1.00 79.81 69 ASN A N 1
ATOM 566 C CA . ASN A 1 69 ? 37.120 17.188 -32.522 1.00 79.81 69 ASN A CA 1
ATOM 567 C C . ASN A 1 69 ? 36.603 16.108 -33.487 1.00 79.81 69 ASN A C 1
ATOM 569 O O . ASN A 1 69 ? 36.674 16.267 -34.705 1.00 79.81 69 ASN A O 1
ATOM 573 N N . VAL A 1 70 ? 36.073 15.005 -32.950 1.00 81.81 70 VAL A N 1
ATOM 574 C CA . VAL A 1 70 ? 35.361 14.014 -33.752 1.00 81.81 70 VAL A CA 1
ATOM 575 C C . VAL A 1 70 ? 34.071 14.680 -34.225 1.00 81.81 70 VAL A C 1
ATOM 577 O O . VAL A 1 70 ? 33.306 15.145 -33.377 1.00 81.81 70 VAL A O 1
ATOM 580 N N . PRO A 1 71 ? 33.812 14.768 -35.540 1.00 77.25 71 PRO A N 1
ATOM 581 C CA . PRO A 1 71 ? 32.564 15.326 -36.029 1.00 77.25 71 PRO A CA 1
ATOM 582 C C . PRO A 1 71 ? 31.417 14.427 -35.565 1.00 77.25 71 PRO A C 1
ATOM 584 O O . PRO A 1 71 ? 31.254 13.303 -36.038 1.00 77.25 71 PRO A O 1
ATOM 587 N N . LEU A 1 72 ? 30.640 14.924 -34.608 1.00 66.69 72 LEU A N 1
ATOM 588 C CA . LEU A 1 72 ? 29.409 14.292 -34.163 1.00 66.69 72 LEU A CA 1
ATOM 589 C C . LEU A 1 72 ? 28.248 14.898 -34.949 1.00 66.69 72 LEU A C 1
ATOM 591 O O . LEU A 1 72 ? 28.205 16.106 -35.187 1.00 66.69 72 LEU A O 1
ATOM 595 N N . SER A 1 73 ? 27.309 14.054 -35.373 1.00 69.50 73 SER A N 1
ATOM 596 C CA . SER A 1 73 ? 26.074 14.539 -35.985 1.00 69.50 73 SER A CA 1
ATOM 597 C C . SER A 1 73 ? 25.313 15.395 -34.965 1.00 69.50 73 SER A C 1
ATOM 599 O O . SER A 1 73 ? 25.264 15.010 -33.797 1.00 69.50 73 SER A O 1
ATOM 601 N N . PRO A 1 74 ? 24.644 16.495 -35.356 1.00 66.44 74 PRO A N 1
ATOM 602 C CA . PRO A 1 74 ? 23.716 17.195 -34.465 1.00 66.44 74 PRO A CA 1
ATOM 603 C C . PRO A 1 74 ? 22.669 16.253 -33.845 1.00 66.44 74 PRO A C 1
ATOM 605 O O . PRO A 1 74 ? 22.259 16.464 -32.709 1.00 66.44 74 PRO A O 1
ATOM 608 N N . ALA A 1 75 ? 22.326 15.163 -34.551 1.00 57.81 75 ALA A N 1
ATOM 609 C CA . ALA A 1 75 ? 21.470 14.080 -34.063 1.00 57.81 75 ALA A CA 1
ATOM 610 C C . ALA A 1 75 ? 21.972 13.433 -32.753 1.00 57.81 75 ALA A C 1
ATOM 612 O O . ALA A 1 75 ? 21.169 12.960 -31.959 1.00 57.81 75 ALA A O 1
ATOM 613 N N . THR A 1 76 ? 23.288 13.430 -32.505 1.00 49.69 76 THR A N 1
ATOM 614 C CA . THR A 1 76 ? 23.918 12.893 -31.284 1.00 49.69 76 THR A CA 1
ATOM 615 C C . THR A 1 76 ? 23.558 13.697 -30.033 1.00 49.69 76 THR A C 1
ATOM 617 O O . THR A 1 76 ? 23.606 13.162 -28.931 1.00 49.69 76 THR A O 1
ATOM 620 N N . PHE A 1 77 ? 23.185 14.967 -30.199 1.00 56.12 77 PHE A N 1
ATOM 621 C CA . PHE A 1 77 ? 22.799 15.867 -29.110 1.00 56.12 77 PHE A CA 1
ATOM 622 C C . PHE A 1 77 ? 21.290 16.076 -29.019 1.00 56.12 77 PHE A C 1
ATOM 624 O O . PHE A 1 77 ? 20.831 16.875 -28.203 1.00 56.12 77 PHE A O 1
ATOM 631 N N . VAL A 1 78 ? 20.509 15.391 -29.857 1.00 58.75 78 VAL A N 1
ATOM 632 C CA . VAL A 1 78 ? 19.060 15.427 -29.719 1.00 58.75 78 VAL A CA 1
ATOM 633 C C . VAL A 1 78 ? 18.731 14.623 -28.469 1.00 58.75 78 VAL A C 1
ATOM 635 O O . VAL A 1 78 ? 19.168 13.480 -28.321 1.00 58.75 78 VAL A O 1
ATOM 638 N N . LEU A 1 79 ? 18.042 15.269 -27.526 1.00 57.38 79 LEU A N 1
ATOM 639 C CA . LEU A 1 79 ? 17.656 14.671 -26.255 1.00 57.38 79 LEU A CA 1
ATOM 640 C C . LEU A 1 79 ? 16.668 13.540 -26.530 1.00 57.38 79 LEU A C 1
ATOM 642 O O . LEU A 1 79 ? 15.457 13.746 -26.612 1.00 57.38 79 LEU A O 1
ATOM 646 N N . GLY A 1 80 ? 17.236 12.353 -26.697 1.00 63.53 80 GLY A N 1
ATOM 647 C CA . GLY A 1 80 ? 16.518 11.106 -26.767 1.00 63.53 80 GLY A CA 1
ATOM 648 C C . GLY A 1 80 ? 16.071 10.702 -25.371 1.00 63.53 80 GLY A C 1
ATOM 649 O O . GLY A 1 80 ? 16.856 10.748 -24.424 1.00 63.53 80 GLY A O 1
ATOM 650 N N . ALA A 1 81 ? 14.829 10.278 -25.233 1.00 66.25 81 ALA A N 1
ATOM 651 C CA . ALA A 1 81 ? 14.359 9.650 -24.018 1.00 66.25 81 ALA A CA 1
ATOM 652 C C . ALA A 1 81 ? 13.716 8.311 -24.402 1.00 66.25 81 ALA A C 1
ATOM 654 O O . ALA A 1 81 ? 12.770 8.301 -25.195 1.00 66.25 81 ALA A O 1
ATOM 655 N N . PRO A 1 82 ? 14.253 7.177 -23.920 1.00 67.19 82 PRO A N 1
ATOM 656 C CA . PRO A 1 82 ? 13.735 5.871 -24.290 1.00 67.19 82 PRO A CA 1
ATOM 657 C C . PRO A 1 82 ? 12.351 5.634 -23.680 1.00 67.19 82 PRO A C 1
ATOM 659 O O . PRO A 1 82 ? 11.978 6.251 -22.674 1.00 67.19 82 PRO A O 1
ATOM 662 N N . ALA A 1 83 ? 11.604 4.690 -24.247 1.00 65.94 83 ALA A N 1
ATOM 663 C CA . ALA A 1 83 ? 10.355 4.220 -23.664 1.00 65.94 83 ALA A CA 1
ATOM 664 C C . ALA A 1 83 ? 10.540 3.850 -22.177 1.00 65.94 83 ALA A C 1
ATOM 666 O O . ALA A 1 83 ? 11.459 3.133 -21.784 1.00 65.94 83 ALA A O 1
ATOM 667 N N . GLY A 1 84 ? 9.647 4.353 -21.329 1.00 60.34 84 GLY A N 1
ATOM 668 C CA . GLY A 1 84 ? 9.685 4.174 -19.881 1.00 60.34 84 GLY A CA 1
ATOM 669 C C . GLY A 1 84 ? 10.427 5.269 -19.112 1.00 60.34 84 GLY A C 1
ATOM 670 O O . GLY A 1 84 ? 10.329 5.264 -17.878 1.00 60.34 84 GLY A O 1
ATOM 671 N N . ALA A 1 85 ? 11.112 6.195 -19.792 1.00 67.88 85 ALA A N 1
ATOM 672 C CA . ALA A 1 85 ? 11.691 7.378 -19.166 1.00 67.88 85 ALA A CA 1
ATOM 673 C C . ALA A 1 85 ? 10.607 8.327 -18.625 1.00 67.88 85 ALA A C 1
ATOM 675 O O . ALA A 1 85 ? 9.450 8.324 -19.059 1.00 67.88 85 ALA A O 1
ATOM 676 N N . ILE A 1 86 ? 11.001 9.134 -17.644 1.00 71.88 86 ILE A N 1
ATOM 677 C CA . ILE A 1 86 ? 10.183 10.198 -17.069 1.00 71.88 86 ILE A CA 1
ATOM 678 C C . ILE A 1 86 ? 10.790 11.523 -17.522 1.00 71.88 86 ILE A C 1
ATOM 680 O O . ILE A 1 86 ? 11.962 11.783 -17.256 1.00 71.88 86 ILE A O 1
ATOM 684 N N . ILE A 1 87 ? 9.998 12.345 -18.202 1.00 73.81 87 ILE A N 1
ATOM 685 C CA . ILE A 1 87 ? 10.379 13.687 -18.637 1.00 73.81 87 ILE A CA 1
ATOM 686 C C . ILE A 1 87 ? 9.693 14.688 -17.714 1.00 73.81 87 ILE A C 1
ATOM 688 O O . ILE A 1 87 ? 8.480 14.632 -17.529 1.00 73.81 87 ILE A O 1
ATOM 692 N N . VAL A 1 88 ? 10.463 15.612 -17.145 1.00 74.75 88 VAL A N 1
ATOM 693 C CA . VAL A 1 88 ? 9.911 16.808 -16.501 1.00 74.75 88 VAL A CA 1
ATOM 694 C C . VAL A 1 88 ? 9.761 17.867 -17.587 1.00 74.75 88 VAL A C 1
ATOM 696 O O . VAL A 1 88 ? 10.755 18.426 -18.048 1.00 74.75 88 VAL A O 1
ATOM 699 N N . ASP A 1 89 ? 8.532 18.092 -18.047 1.00 73.06 89 ASP A N 1
ATOM 700 C CA . ASP A 1 89 ? 8.240 19.088 -19.075 1.00 73.06 89 ASP A CA 1
ATOM 701 C C . ASP A 1 89 ? 7.921 20.444 -18.432 1.00 73.06 89 ASP A C 1
ATOM 703 O O . ASP A 1 89 ? 6.809 20.685 -17.960 1.00 73.06 89 ASP A O 1
ATOM 707 N N . SER A 1 90 ? 8.915 21.333 -18.402 1.00 71.44 90 SER A N 1
ATOM 708 C CA . SER A 1 90 ? 8.805 22.679 -17.822 1.00 71.44 90 SER A CA 1
ATOM 709 C C . SER A 1 90 ? 8.086 23.694 -18.721 1.00 71.44 90 SER A C 1
ATOM 711 O O . SER A 1 90 ? 7.932 24.851 -18.331 1.00 71.44 90 SER A O 1
ATOM 713 N N . ARG A 1 91 ? 7.656 23.299 -19.930 1.00 74.31 91 ARG A N 1
ATOM 714 C CA . ARG A 1 91 ? 6.917 24.179 -20.857 1.00 74.31 91 ARG A CA 1
ATOM 715 C C . ARG A 1 91 ? 5.437 24.288 -20.496 1.00 74.31 91 ARG A C 1
ATOM 717 O O . ARG A 1 91 ? 4.788 25.261 -20.873 1.00 74.31 91 ARG A O 1
ATOM 724 N N . GLU A 1 92 ? 4.899 23.291 -19.800 1.00 61.28 92 GLU A N 1
ATOM 725 C CA . GLU A 1 92 ? 3.527 23.304 -19.301 1.00 61.28 92 GLU A CA 1
ATOM 726 C C . GLU A 1 92 ? 3.469 24.106 -17.982 1.00 61.28 92 GLU A C 1
ATOM 728 O O . GLU A 1 92 ? 4.336 23.949 -17.123 1.00 61.28 92 GLU A O 1
ATOM 733 N N . PRO A 1 93 ? 2.451 24.965 -17.775 1.00 52.97 93 PRO A N 1
ATOM 734 C CA . PRO A 1 93 ? 2.332 25.815 -16.580 1.00 52.97 93 PRO A CA 1
ATOM 735 C C . PRO A 1 93 ? 2.152 25.036 -15.264 1.00 52.97 93 PRO A C 1
ATOM 737 O O . PRO A 1 93 ? 2.205 25.620 -14.183 1.00 52.97 93 PRO A O 1
ATOM 740 N N . GLN A 1 94 ? 1.937 23.724 -15.344 1.00 55.00 94 GLN A N 1
ATOM 741 C CA . GLN A 1 94 ? 2.138 22.780 -14.253 1.00 55.00 94 GLN A CA 1
ATOM 742 C C . GLN A 1 94 ? 3.292 21.889 -14.700 1.00 55.00 94 GLN A C 1
ATOM 744 O O . GLN A 1 94 ? 3.123 21.222 -15.714 1.00 55.00 94 GLN A O 1
ATOM 749 N N . GLU A 1 95 ? 4.431 21.893 -13.998 1.00 54.28 95 GLU A N 1
ATOM 750 C CA . GLU A 1 95 ? 5.587 21.039 -14.315 1.00 54.28 95 GLU A CA 1
ATOM 751 C C . GLU A 1 95 ? 5.126 19.586 -14.492 1.00 54.28 95 GLU A C 1
ATOM 753 O O . GLU A 1 95 ? 4.861 18.850 -13.534 1.00 54.28 95 GLU A O 1
ATOM 758 N N . GLY A 1 96 ? 4.930 19.200 -15.750 1.00 65.62 96 GLY A N 1
ATOM 759 C CA . GLY A 1 96 ? 4.284 17.957 -16.102 1.00 65.62 96 GLY A CA 1
ATOM 760 C C . GLY A 1 96 ? 5.328 16.869 -16.025 1.00 65.62 96 GLY A C 1
ATOM 761 O O . GLY A 1 96 ? 6.168 16.753 -16.912 1.00 65.62 96 GLY A O 1
ATOM 762 N N . VAL A 1 97 ? 5.298 16.065 -14.969 1.00 70.06 97 VAL A N 1
ATOM 763 C CA . VAL A 1 97 ? 6.050 14.811 -14.950 1.00 70.06 97 VAL A CA 1
ATOM 764 C C . VAL A 1 97 ? 5.336 13.850 -15.900 1.00 70.06 97 VAL A C 1
ATOM 766 O O . VAL A 1 97 ? 4.296 13.280 -15.562 1.00 70.06 97 VAL A O 1
ATOM 769 N N . VAL A 1 98 ? 5.868 13.703 -17.111 1.00 74.50 98 VAL A N 1
ATOM 770 C CA . VAL A 1 98 ? 5.295 12.887 -18.179 1.00 74.50 98 VAL A CA 1
ATOM 771 C C . VAL A 1 98 ? 6.113 11.610 -18.333 1.00 74.50 98 VAL A C 1
ATOM 773 O O . VAL A 1 98 ? 7.294 11.643 -18.670 1.00 74.50 98 VAL A O 1
ATOM 776 N N . GLN A 1 99 ? 5.478 10.461 -18.110 1.00 76.62 99 GLN A N 1
ATOM 777 C CA . GLN A 1 99 ? 6.061 9.179 -18.489 1.00 76.62 99 GLN A CA 1
ATOM 778 C C . GLN A 1 99 ? 5.822 8.949 -19.982 1.00 76.62 99 GLN A C 1
ATOM 780 O O . GLN A 1 99 ? 4.694 9.054 -20.462 1.00 76.62 99 GLN A O 1
ATOM 785 N N . ILE A 1 100 ? 6.880 8.628 -20.713 1.00 77.50 100 ILE A N 1
ATOM 786 C CA . ILE A 1 100 ? 6.814 8.339 -22.147 1.00 77.50 100 ILE A CA 1
ATOM 787 C C . ILE A 1 100 ? 6.799 6.832 -22.374 1.00 77.50 100 ILE A C 1
ATOM 789 O O . ILE A 1 100 ? 7.524 6.076 -21.732 1.00 77.50 100 ILE A O 1
ATOM 793 N N . HIS A 1 101 ? 5.942 6.380 -23.282 1.00 70.56 101 HIS A N 1
ATOM 794 C CA . HIS A 1 101 ? 5.728 4.971 -23.622 1.00 70.56 101 HIS A CA 1
ATOM 795 C C . HIS A 1 101 ? 6.429 4.560 -24.921 1.00 70.56 101 HIS A C 1
ATOM 797 O O . HIS A 1 101 ? 6.311 3.414 -25.348 1.00 70.56 101 HIS A O 1
ATOM 803 N N . ARG A 1 102 ? 7.120 5.498 -25.572 1.00 73.19 102 ARG A N 1
ATOM 804 C CA . ARG A 1 102 ? 7.859 5.311 -26.822 1.00 73.19 102 ARG A CA 1
ATOM 805 C C . ARG A 1 102 ? 9.154 6.091 -26.743 1.00 73.19 102 ARG A C 1
ATOM 807 O O . ARG A 1 102 ? 9.215 7.084 -26.019 1.00 73.19 102 ARG A O 1
ATOM 814 N N . ASP A 1 103 ? 10.128 5.668 -27.533 1.00 72.06 103 ASP A N 1
ATOM 815 C CA . ASP A 1 103 ? 11.339 6.446 -27.732 1.00 72.06 103 ASP A CA 1
ATOM 816 C C . ASP A 1 103 ? 10.961 7.806 -28.320 1.00 72.06 103 ASP A C 1
ATOM 818 O O . ASP A 1 103 ? 10.337 7.909 -29.381 1.00 72.06 103 ASP A O 1
ATOM 822 N N . VAL A 1 104 ? 11.313 8.855 -27.593 1.00 74.31 104 VAL A N 1
ATOM 823 C CA . VAL A 1 104 ? 11.243 10.225 -28.072 1.00 74.31 104 VAL A CA 1
ATOM 824 C C . VAL A 1 104 ? 12.635 10.566 -28.529 1.00 74.31 104 VAL A C 1
ATOM 826 O O . VAL A 1 104 ? 13.539 10.622 -27.708 1.00 74.31 104 VAL A O 1
ATOM 829 N N . PHE A 1 105 ? 12.820 10.775 -29.825 1.00 70.19 105 PHE A N 1
ATOM 830 C CA . PHE A 1 105 ? 14.127 11.157 -30.343 1.00 70.19 105 PHE A CA 1
ATOM 831 C C . PHE A 1 105 ? 14.407 12.641 -30.140 1.00 70.19 105 PHE A C 1
ATOM 833 O O . PHE A 1 105 ? 15.577 12.982 -30.105 1.00 70.19 105 PHE A O 1
ATOM 840 N N . ASP A 1 106 ? 13.374 13.476 -29.947 1.00 74.38 106 ASP A N 1
ATOM 841 C CA . ASP A 1 106 ? 13.481 14.898 -29.613 1.00 74.38 106 ASP A CA 1
ATOM 842 C C . ASP A 1 106 ? 12.523 15.316 -28.479 1.00 74.38 106 ASP A C 1
ATOM 844 O O . ASP A 1 106 ? 11.383 15.741 -28.698 1.00 74.38 106 ASP A O 1
ATOM 848 N N . ALA A 1 107 ? 12.994 15.222 -27.231 1.00 69.31 107 ALA A N 1
ATOM 849 C CA . ALA A 1 107 ? 12.232 15.639 -26.049 1.00 69.31 107 ALA A CA 1
ATOM 850 C C . ALA A 1 107 ? 11.936 17.157 -26.017 1.00 69.31 107 ALA A C 1
ATOM 852 O O . ALA A 1 107 ? 11.108 17.618 -25.222 1.00 69.31 107 ALA A O 1
ATOM 853 N N . SER A 1 108 ? 12.553 17.947 -26.906 1.00 76.19 108 SER A N 1
ATOM 854 C CA . SER A 1 108 ? 12.331 19.391 -27.029 1.00 76.19 108 SER A CA 1
ATOM 855 C C . SER A 1 108 ? 11.083 19.771 -27.843 1.00 76.19 108 SER A C 1
ATOM 857 O O . SER A 1 108 ? 10.704 20.945 -27.848 1.00 76.19 108 SER A O 1
ATOM 859 N N . SER A 1 109 ? 10.333 18.800 -28.385 1.00 82.81 109 SER A N 1
ATOM 860 C CA . SER A 1 109 ? 8.990 19.017 -28.954 1.00 82.81 109 SER A CA 1
ATOM 861 C C . SER A 1 109 ? 7.877 18.592 -27.985 1.00 82.81 109 SER A C 1
ATOM 863 O O . SER A 1 109 ? 7.761 17.420 -27.626 1.00 82.81 109 SER A O 1
ATOM 865 N N . ALA A 1 110 ? 7.015 19.538 -27.589 1.00 80.62 110 ALA A N 1
ATOM 866 C CA . ALA A 1 110 ? 5.869 19.258 -26.717 1.00 80.62 110 ALA A CA 1
ATOM 867 C C . ALA A 1 110 ? 4.877 18.280 -27.374 1.00 80.62 110 ALA A C 1
ATOM 869 O O . ALA A 1 110 ? 4.312 17.415 -26.706 1.00 80.62 110 ALA A O 1
ATOM 870 N N . GLU A 1 111 ? 4.703 18.355 -28.697 1.00 83.12 111 GLU A N 1
ATOM 871 C CA . GLU A 1 111 ? 3.844 17.429 -29.439 1.00 83.12 111 GLU A CA 1
ATOM 872 C C . GLU A 1 111 ? 4.426 16.015 -29.485 1.00 83.12 111 GLU A C 1
ATOM 874 O O . GLU A 1 111 ? 3.670 15.057 -29.324 1.00 83.12 111 GLU A O 1
ATOM 879 N N . GLN A 1 112 ? 5.747 15.858 -29.647 1.00 80.44 112 GLN A N 1
ATOM 880 C CA . GLN A 1 112 ? 6.383 14.535 -29.609 1.00 80.44 112 GLN A CA 1
ATOM 881 C C . GLN A 1 112 ? 6.339 13.921 -28.210 1.00 80.44 112 GLN A C 1
ATOM 883 O O . GLN A 1 112 ? 5.990 12.747 -28.083 1.00 80.44 112 GLN A O 1
ATOM 888 N N . VAL A 1 113 ? 6.609 14.708 -27.162 1.00 80.06 113 VAL A N 1
ATOM 889 C CA . VAL A 1 113 ? 6.474 14.257 -25.766 1.00 80.06 113 VAL A CA 1
ATOM 890 C C . VAL A 1 113 ? 5.029 13.847 -25.474 1.00 80.06 113 VAL A C 1
ATOM 892 O O . VAL A 1 113 ? 4.798 12.764 -24.938 1.00 80.06 113 VAL A O 1
ATOM 895 N N . LYS A 1 114 ? 4.040 14.645 -25.900 1.00 83.12 114 LYS A N 1
ATOM 896 C CA . LYS A 1 114 ? 2.611 14.332 -25.743 1.00 83.12 114 LYS A CA 1
ATOM 897 C C . LYS A 1 114 ? 2.172 13.107 -26.545 1.00 83.12 114 LYS A C 1
ATOM 899 O O . LYS A 1 114 ? 1.363 12.322 -26.063 1.00 83.12 114 LYS A O 1
ATOM 904 N N . ALA A 1 115 ? 2.668 12.927 -27.766 1.00 82.62 115 ALA A N 1
ATOM 905 C CA . ALA A 1 115 ? 2.350 11.762 -28.589 1.00 82.62 115 ALA A CA 1
ATOM 906 C C . ALA A 1 115 ? 2.976 10.480 -28.020 1.00 82.62 115 ALA A C 1
ATOM 908 O O . ALA A 1 115 ? 2.334 9.430 -28.005 1.00 82.62 115 ALA A O 1
ATOM 909 N N . ALA A 1 116 ? 4.209 10.565 -27.520 1.00 78.31 116 ALA A N 1
ATOM 910 C CA . ALA A 1 116 ? 4.902 9.446 -26.895 1.00 78.31 116 ALA A CA 1
ATOM 911 C C . ALA A 1 116 ? 4.375 9.116 -25.495 1.00 78.31 116 ALA A C 1
ATOM 913 O O . ALA A 1 116 ? 4.508 7.973 -25.061 1.00 78.31 116 ALA A O 1
ATOM 914 N N . SER A 1 117 ? 3.759 10.071 -24.797 1.00 76.31 117 SER A N 1
ATOM 915 C CA . SER A 1 117 ? 3.093 9.840 -23.511 1.00 76.31 117 SER A CA 1
ATOM 916 C C . SER A 1 117 ? 1.695 9.252 -23.634 1.00 76.31 117 SER A C 1
ATOM 918 O O . SER A 1 117 ? 1.130 8.801 -22.638 1.00 76.31 117 SER A O 1
ATOM 920 N N . GLN A 1 118 ? 1.126 9.195 -24.841 1.00 80.00 118 GLN A N 1
ATOM 921 C CA . GLN A 1 118 ? -0.090 8.423 -25.033 1.00 80.00 118 GLN A CA 1
ATOM 922 C C . GLN A 1 118 ? 0.230 6.928 -24.922 1.00 80.00 118 GLN A C 1
ATOM 924 O O . GLN A 1 118 ? 1.135 6.441 -25.614 1.00 80.00 118 GLN A O 1
ATOM 929 N N . PRO A 1 119 ? -0.515 6.173 -24.095 1.00 67.44 119 PRO A N 1
ATOM 930 C CA . PRO A 1 119 ? -0.319 4.739 -23.994 1.00 67.44 119 PRO A CA 1
ATOM 931 C C . PRO A 1 119 ? -0.518 4.106 -25.372 1.00 67.44 119 PRO A C 1
ATOM 933 O O . PRO A 1 119 ? -1.520 4.340 -26.055 1.00 67.44 119 PRO A O 1
ATOM 936 N N . LEU A 1 120 ? 0.450 3.296 -25.803 1.00 63.66 120 LEU A N 1
ATOM 937 C CA . LEU A 1 120 ? 0.254 2.409 -26.943 1.00 63.66 120 LEU A CA 1
ATOM 938 C C . LEU A 1 120 ? -0.888 1.458 -26.594 1.00 63.66 120 LEU A C 1
ATOM 940 O O . LEU A 1 120 ? -0.725 0.570 -25.758 1.00 63.66 120 LEU A O 1
ATOM 944 N N . LYS A 1 121 ? -2.029 1.603 -27.275 1.00 63.19 121 LYS A N 1
ATOM 945 C CA . LYS A 1 121 ? -2.910 0.459 -27.505 1.00 63.19 121 LYS A CA 1
ATOM 946 C C . LYS A 1 121 ? -2.139 -0.505 -28.395 1.00 63.19 121 LYS A C 1
ATOM 948 O O . LYS A 1 121 ? -2.203 -0.428 -29.615 1.00 63.19 121 LYS A O 1
ATOM 953 N N . GLN A 1 122 ? -1.318 -1.332 -27.771 1.00 68.19 122 GLN A N 1
ATOM 954 C CA . GLN A 1 122 ? -0.741 -2.476 -28.438 1.00 68.19 122 GLN A CA 1
ATOM 955 C C . GLN A 1 122 ? -1.829 -3.540 -28.470 1.00 68.19 122 GLN A C 1
ATOM 957 O O . GLN A 1 122 ? -2.302 -3.978 -27.417 1.00 68.19 122 GLN A O 1
ATOM 962 N N . ASP A 1 123 ? -2.239 -3.905 -29.680 1.00 80.31 123 ASP A N 1
ATOM 963 C CA . ASP A 1 123 ? -3.148 -5.022 -29.881 1.00 80.31 123 ASP A CA 1
ATOM 964 C C . ASP A 1 123 ? -2.555 -6.270 -29.231 1.00 80.31 123 ASP A C 1
ATOM 966 O O . ASP A 1 123 ? -1.352 -6.535 -29.327 1.00 80.31 123 ASP A O 1
ATOM 970 N N . SER A 1 124 ? -3.400 -7.020 -28.530 1.00 83.81 124 SER A N 1
ATOM 971 C CA . SER A 1 124 ? -2.966 -8.250 -27.884 1.00 83.81 124 SER A CA 1
ATOM 972 C C . SER A 1 124 ? -2.525 -9.261 -28.938 1.00 83.81 124 SER A C 1
ATOM 974 O O . SER A 1 124 ? -3.248 -9.553 -29.893 1.00 83.81 124 SER A O 1
ATOM 976 N N . THR A 1 125 ? -1.338 -9.818 -28.748 1.00 87.12 125 THR A N 1
ATOM 977 C CA . THR A 1 125 ? -0.811 -10.917 -29.555 1.00 87.12 125 THR A CA 1
ATOM 978 C C . THR A 1 125 ? -1.695 -12.167 -29.419 1.00 87.12 125 THR A C 1
ATOM 980 O O . THR A 1 125 ? -2.381 -12.335 -28.407 1.00 87.12 125 THR A O 1
ATOM 983 N N . PRO A 1 126 ? -1.661 -13.109 -30.382 1.00 91.50 126 PRO A N 1
ATOM 984 C CA . PRO A 1 126 ? -2.386 -14.376 -30.255 1.00 91.50 126 PRO A CA 1
ATOM 985 C C . PRO A 1 126 ? -2.051 -15.148 -28.968 1.00 91.50 126 PRO A C 1
ATOM 987 O O . PRO A 1 126 ? -2.937 -15.741 -28.355 1.00 91.50 126 PRO A O 1
ATOM 990 N N . THR A 1 127 ? -0.790 -15.095 -28.524 1.00 86.81 127 THR A N 1
ATOM 991 C CA . THR A 1 127 ? -0.336 -15.702 -27.265 1.00 86.81 127 THR A CA 1
ATOM 992 C C . THR A 1 127 ? -0.983 -15.043 -26.049 1.00 86.81 127 THR A C 1
ATOM 994 O O . THR A 1 127 ? -1.481 -15.748 -25.174 1.00 86.81 127 THR A O 1
ATOM 997 N N . GLU A 1 128 ? -1.030 -13.708 -26.002 1.00 89.44 128 GLU A N 1
ATOM 998 C CA . GLU A 1 128 ? -1.722 -12.971 -24.934 1.00 89.44 128 GLU A CA 1
ATOM 999 C C . GLU A 1 128 ? -3.216 -13.291 -24.918 1.00 89.44 128 GLU A C 1
ATOM 1001 O O . GLU A 1 128 ? -3.770 -13.560 -23.858 1.00 89.44 128 GLU A O 1
ATOM 1006 N N . LEU A 1 129 ? -3.871 -13.330 -26.082 1.00 92.94 129 LEU A N 1
ATOM 1007 C CA . LEU A 1 129 ? -5.293 -13.669 -26.177 1.00 92.94 129 LEU A CA 1
ATOM 1008 C C . LEU A 1 129 ? -5.582 -15.083 -25.655 1.00 92.94 129 LEU A C 1
ATOM 1010 O O . LEU A 1 129 ? -6.551 -15.276 -24.914 1.00 92.94 129 LEU A O 1
ATOM 1014 N N . ALA A 1 130 ? -4.733 -16.058 -25.990 1.00 93.44 130 ALA A N 1
ATOM 1015 C CA . ALA A 1 130 ? -4.838 -17.419 -25.469 1.00 93.44 130 ALA A CA 1
ATOM 1016 C C . ALA A 1 130 ? -4.604 -17.465 -23.949 1.00 93.44 130 ALA A C 1
ATOM 1018 O O . ALA A 1 130 ? -5.371 -18.104 -23.227 1.00 93.44 130 ALA A O 1
ATOM 1019 N N . ALA A 1 131 ? -3.600 -16.739 -23.448 1.00 91.62 131 ALA A N 1
ATOM 1020 C CA . ALA A 1 131 ? -3.337 -16.624 -22.017 1.00 91.62 131 ALA A CA 1
ATOM 1021 C C . ALA A 1 131 ? -4.500 -15.956 -21.269 1.00 91.62 131 ALA A C 1
ATOM 1023 O O . ALA A 1 131 ? -4.888 -16.429 -20.207 1.00 91.62 131 ALA A O 1
ATOM 1024 N N . PHE A 1 132 ? -5.117 -14.912 -21.826 1.00 93.50 132 PHE A N 1
ATOM 1025 C CA . PHE A 1 132 ? -6.292 -14.269 -21.234 1.00 93.50 132 PHE A CA 1
ATOM 1026 C C . PHE A 1 132 ? -7.496 -15.208 -21.184 1.00 93.50 132 PHE A C 1
ATOM 1028 O O . PHE A 1 132 ? -8.242 -15.190 -20.207 1.00 93.50 132 PHE A O 1
ATOM 1035 N N . ALA A 1 133 ? -7.708 -16.029 -22.215 1.00 95.25 133 ALA A N 1
ATOM 1036 C CA . ALA A 1 133 ? -8.759 -17.043 -22.192 1.00 95.25 133 ALA A CA 1
ATOM 1037 C C . ALA A 1 133 ? -8.514 -18.080 -21.081 1.00 95.25 133 ALA A C 1
ATOM 1039 O O . ALA A 1 133 ? -9.435 -18.409 -20.334 1.00 95.25 133 ALA A O 1
ATOM 1040 N N . ASP A 1 134 ? -7.270 -18.539 -20.925 1.00 94.38 134 ASP A N 1
ATOM 1041 C CA . ASP A 1 134 ? -6.891 -19.463 -19.854 1.00 94.38 134 ASP A CA 1
ATOM 1042 C C . ASP A 1 134 ? -7.018 -18.839 -18.453 1.00 94.38 134 ASP A C 1
ATOM 1044 O O . ASP A 1 134 ? -7.556 -19.469 -17.540 1.00 94.38 134 ASP A O 1
ATOM 1048 N N . LEU A 1 135 ? -6.608 -17.578 -18.291 1.00 93.94 135 LEU A N 1
ATOM 1049 C CA . LEU A 1 135 ? -6.776 -16.825 -17.049 1.00 93.94 135 LEU A CA 1
ATOM 1050 C C . LEU A 1 135 ? -8.249 -16.663 -16.688 1.00 93.94 135 LEU A C 1
ATOM 1052 O O . LEU A 1 135 ? -8.614 -16.979 -15.566 1.00 93.94 135 LEU A O 1
ATOM 1056 N N . ARG A 1 136 ? -9.114 -16.256 -17.623 1.00 94.31 136 ARG A N 1
ATOM 1057 C CA . ARG A 1 136 ? -10.564 -16.138 -17.370 1.00 94.31 136 ARG A CA 1
ATOM 1058 C C . ARG A 1 136 ? -11.214 -17.462 -16.977 1.00 94.31 136 ARG A C 1
ATOM 1060 O O . ARG A 1 136 ? -12.210 -17.458 -16.268 1.00 94.31 136 ARG A O 1
ATOM 1067 N N . ARG A 1 137 ? -10.667 -18.587 -17.440 1.00 94.75 137 ARG A N 1
ATOM 1068 C CA . ARG A 1 137 ? -11.125 -19.929 -17.063 1.00 94.75 137 ARG A CA 1
ATOM 1069 C C . ARG A 1 137 ? -10.609 -20.352 -15.684 1.00 94.75 137 ARG A C 1
ATOM 1071 O O . ARG A 1 137 ? -11.305 -21.067 -14.972 1.00 94.75 137 ARG A O 1
ATOM 1078 N N . THR A 1 138 ? -9.388 -19.955 -15.329 1.00 94.62 138 THR A N 1
ATOM 1079 C CA . THR A 1 138 ? -8.700 -20.401 -14.105 1.00 94.62 138 THR A CA 1
ATOM 1080 C C . THR A 1 138 ? -9.007 -19.503 -12.904 1.00 94.62 138 THR A C 1
ATOM 1082 O O . THR A 1 138 ? -9.288 -19.994 -11.812 1.00 94.62 138 THR A O 1
ATOM 1085 N N . TYR A 1 139 ? -8.990 -18.189 -13.115 1.00 94.75 139 TYR A N 1
ATOM 1086 C CA . TYR A 1 139 ? -9.300 -17.156 -12.134 1.00 94.75 139 TYR A CA 1
ATOM 1087 C C . TYR A 1 139 ? -10.800 -16.911 -12.161 1.00 94.75 139 TYR A C 1
ATOM 1089 O O . TYR A 1 139 ? -11.273 -15.946 -12.746 1.00 94.75 139 TYR A O 1
ATOM 1097 N N . VAL A 1 140 ? -11.543 -17.828 -11.552 1.00 95.19 140 VAL A N 1
ATOM 1098 C CA . VAL A 1 140 ? -12.990 -17.718 -11.362 1.00 95.19 140 VAL A CA 1
ATOM 1099 C C . VAL A 1 140 ? -13.270 -17.756 -9.872 1.00 95.19 140 VAL A C 1
ATOM 1101 O O . VAL A 1 140 ? -12.698 -18.588 -9.170 1.00 95.19 140 VAL A O 1
ATOM 1104 N N . LEU A 1 141 ? -14.152 -16.892 -9.384 1.00 96.00 141 LEU A N 1
ATOM 1105 C CA . LEU A 1 141 ? -14.687 -16.999 -8.031 1.00 96.00 141 LEU A CA 1
ATOM 1106 C C . LEU A 1 141 ? -16.078 -17.658 -8.110 1.00 96.00 141 LEU A C 1
ATOM 1108 O O . LEU A 1 141 ? -16.986 -17.035 -8.666 1.00 96.00 141 LEU A O 1
ATOM 1112 N N . PRO A 1 142 ? -16.245 -18.910 -7.638 1.00 94.88 142 PRO A N 1
ATOM 1113 C CA . PRO A 1 142 ? -17.534 -19.603 -7.636 1.00 94.88 142 PRO A CA 1
ATOM 1114 C C . PRO A 1 142 ? -18.622 -18.822 -6.897 1.00 94.88 142 PRO A C 1
ATOM 1116 O O . PRO A 1 142 ? -18.337 -18.073 -5.964 1.00 94.88 142 PRO A O 1
ATOM 1119 N N . ASP A 1 143 ? -19.879 -19.010 -7.296 1.00 93.19 143 ASP A N 1
ATOM 1120 C CA . ASP A 1 143 ? -21.023 -18.384 -6.630 1.00 93.19 143 ASP A CA 1
ATOM 1121 C C . ASP A 1 143 ? -21.101 -18.789 -5.154 1.00 93.19 143 ASP A C 1
ATOM 1123 O O . ASP A 1 143 ? -20.953 -19.958 -4.805 1.00 93.19 143 ASP A O 1
ATOM 1127 N N . GLY A 1 144 ? -21.326 -17.802 -4.284 1.00 92.56 144 GLY A N 1
ATOM 1128 C CA . GLY A 1 144 ? -21.345 -17.986 -2.831 1.00 92.56 144 GLY A CA 1
ATOM 1129 C C . GLY A 1 144 ? -19.969 -17.966 -2.156 1.00 92.56 144 GLY A C 1
ATOM 1130 O O . GLY A 1 144 ? -19.913 -17.844 -0.937 1.00 92.56 144 GLY A O 1
ATOM 1131 N N . GLU A 1 145 ? -18.859 -18.016 -2.902 1.00 96.12 145 GLU A N 1
ATOM 1132 C CA . GLU A 1 145 ? -17.528 -17.789 -2.326 1.00 96.12 145 GLU A CA 1
ATOM 1133 C C . GLU A 1 145 ? -17.220 -16.287 -2.254 1.00 96.12 145 GLU A C 1
ATOM 1135 O O . GLU A 1 145 ? -17.335 -15.566 -3.253 1.00 96.12 145 GLU A O 1
ATOM 1140 N N . ALA A 1 146 ? -16.813 -15.818 -1.073 1.00 97.50 146 ALA A N 1
ATOM 1141 C CA . ALA A 1 146 ? -16.379 -14.440 -0.836 1.00 97.50 146 ALA A CA 1
ATOM 1142 C C . ALA A 1 146 ? -14.890 -14.221 -1.146 1.00 97.50 146 ALA A C 1
ATOM 1144 O O . ALA A 1 146 ? -14.497 -13.144 -1.593 1.00 97.50 146 ALA A O 1
ATOM 1145 N N . LEU A 1 147 ? -14.064 -15.247 -0.929 1.00 97.69 147 LEU A N 1
ATOM 1146 C CA . LEU A 1 147 ? -12.620 -15.208 -1.125 1.00 97.69 147 LEU A CA 1
ATOM 1147 C C . LEU A 1 147 ? -12.125 -16.565 -1.617 1.00 97.69 147 LEU A C 1
ATOM 1149 O O . LEU A 1 147 ? -12.441 -17.591 -1.021 1.00 97.69 147 LEU A O 1
ATOM 1153 N N . ARG A 1 148 ? -11.280 -16.558 -2.647 1.00 97.12 148 ARG A N 1
ATOM 1154 C CA . ARG A 1 148 ? -10.597 -17.752 -3.153 1.00 97.12 148 ARG A CA 1
ATOM 1155 C C . ARG A 1 148 ? -9.104 -17.500 -3.297 1.00 97.12 148 ARG A C 1
ATOM 1157 O O . ARG A 1 148 ? -8.697 -16.532 -3.936 1.00 97.12 148 ARG A O 1
ATOM 1164 N N . ARG A 1 149 ? -8.290 -18.412 -2.761 1.00 96.31 149 ARG A N 1
ATOM 1165 C CA . ARG A 1 149 ? -6.830 -18.436 -2.938 1.00 96.31 149 ARG A CA 1
ATOM 1166 C C . ARG A 1 149 ? -6.447 -19.340 -4.114 1.00 96.31 149 ARG A C 1
ATOM 1168 O O . ARG A 1 149 ? -6.877 -20.489 -4.191 1.00 96.31 149 ARG A O 1
ATOM 1175 N N . LEU A 1 150 ? -5.597 -18.841 -5.002 1.00 95.12 150 LEU A N 1
ATOM 1176 C CA . LEU A 1 150 ? -4.921 -19.586 -6.063 1.00 95.12 150 LEU A CA 1
ATOM 1177 C C . LEU A 1 150 ? -3.435 -19.658 -5.706 1.00 95.12 150 LEU A C 1
ATOM 1179 O O . LEU A 1 150 ? -2.683 -18.727 -5.979 1.00 95.12 150 LEU A O 1
ATOM 1183 N N . GLY A 1 151 ? -3.027 -20.730 -5.028 1.00 92.81 151 GLY A N 1
ATOM 1184 C CA . GLY A 1 151 ? -1.633 -20.945 -4.628 1.00 92.81 151 GLY A CA 1
ATOM 1185 C C . GLY A 1 151 ? -0.740 -21.470 -5.765 1.00 92.81 151 GLY A C 1
ATOM 1186 O O . GLY A 1 151 ? -1.248 -21.904 -6.801 1.00 92.81 151 GLY A O 1
ATOM 1187 N N . PRO A 1 152 ? 0.595 -21.460 -5.586 1.00 90.12 152 PRO A N 1
ATOM 1188 C CA . PRO A 1 152 ? 1.526 -22.106 -6.510 1.00 90.12 152 PRO A CA 1
ATOM 1189 C C . PRO A 1 152 ? 1.339 -23.644 -6.558 1.00 90.12 152 PRO A C 1
ATOM 1191 O O . PRO A 1 152 ? 0.888 -24.231 -5.574 1.00 90.12 152 PRO A O 1
ATOM 1194 N N . PRO A 1 153 ? 1.740 -24.321 -7.658 1.00 91.75 153 PRO A N 1
ATOM 1195 C CA . PRO A 1 153 ? 2.341 -23.751 -8.861 1.00 91.75 153 PRO A CA 1
ATOM 1196 C C . PRO A 1 153 ? 1.309 -23.024 -9.729 1.00 91.75 153 PRO A C 1
ATOM 1198 O O . PRO A 1 153 ? 0.202 -23.504 -9.958 1.00 91.75 153 PRO A O 1
ATOM 1201 N N . PHE A 1 154 ? 1.695 -21.859 -10.240 1.00 89.69 154 PHE A N 1
ATOM 1202 C CA . PHE A 1 154 ? 0.820 -21.043 -11.072 1.00 89.69 154 PHE A CA 1
ATOM 1203 C C . PHE A 1 154 ? 0.783 -21.528 -12.532 1.00 89.69 154 PHE A C 1
ATOM 1205 O O . PHE A 1 154 ? 1.787 -22.051 -13.027 1.00 89.69 154 PHE A O 1
ATOM 1212 N N . PRO A 1 155 ? -0.327 -21.310 -13.265 1.00 88.88 155 PRO A N 1
ATOM 1213 C CA . PRO A 1 155 ? -0.356 -21.554 -14.703 1.00 88.88 155 PRO A CA 1
ATOM 1214 C C . PRO A 1 155 ? 0.578 -20.577 -15.435 1.00 88.88 155 PRO A C 1
ATOM 1216 O O . PRO A 1 155 ? 0.722 -19.425 -15.030 1.00 88.88 155 PRO A O 1
ATOM 1219 N N . LEU A 1 156 ? 1.166 -20.996 -16.564 1.00 88.38 156 LEU A N 1
ATOM 1220 C CA . LEU A 1 156 ? 2.042 -20.131 -17.379 1.00 88.38 156 LEU A CA 1
ATOM 1221 C C . LEU A 1 156 ? 1.341 -18.848 -17.851 1.00 88.38 156 LEU A C 1
ATOM 1223 O O . LEU A 1 156 ? 1.983 -17.813 -18.032 1.00 88.38 156 LEU A O 1
ATOM 1227 N N . SER A 1 157 ? 0.018 -18.903 -18.017 1.00 89.31 157 SER A N 1
ATOM 1228 C CA . SER A 1 157 ? -0.810 -17.753 -18.372 1.00 89.31 157 SER A CA 1
ATOM 1229 C C . SER A 1 157 ? -0.765 -16.635 -17.322 1.00 89.31 157 SER A C 1
ATOM 1231 O O . SER A 1 157 ? -0.971 -15.475 -17.679 1.00 89.31 157 SER A O 1
ATOM 1233 N N . ARG A 1 158 ? -0.389 -16.931 -16.065 1.00 89.25 158 ARG A N 1
ATOM 1234 C CA . ARG A 1 158 ? -0.193 -15.942 -14.989 1.00 89.25 158 ARG A CA 1
ATOM 1235 C C . ARG A 1 158 ? 0.796 -14.839 -15.349 1.00 89.25 158 ARG A C 1
ATOM 1237 O O . ARG A 1 158 ? 0.600 -13.704 -14.921 1.00 89.25 158 ARG A O 1
ATOM 1244 N N . ASN A 1 159 ? 1.786 -15.120 -16.197 1.00 86.25 159 ASN A N 1
ATOM 1245 C CA . ASN A 1 159 ? 2.729 -14.107 -16.689 1.00 86.25 159 ASN A CA 1
ATOM 1246 C C . ASN A 1 159 ? 2.028 -12.941 -17.415 1.00 86.25 159 ASN A C 1
ATOM 1248 O O . ASN A 1 159 ? 2.591 -11.857 -17.538 1.00 86.25 159 ASN A O 1
ATOM 1252 N N . TYR A 1 160 ? 0.783 -13.144 -17.857 1.00 87.44 160 TYR A N 1
ATOM 1253 C CA . TYR A 1 160 ? -0.047 -12.154 -18.535 1.00 87.44 160 TYR A CA 1
ATOM 1254 C C . TYR A 1 160 ? -1.156 -11.570 -17.645 1.00 87.44 160 TYR A C 1
ATOM 1256 O O . TYR A 1 160 ? -1.926 -10.733 -18.117 1.00 87.44 160 TYR A O 1
ATOM 1264 N N . LEU A 1 161 ? -1.246 -11.951 -16.363 1.00 88.19 161 LEU A N 1
ATOM 1265 C CA . LEU A 1 161 ? -2.296 -11.475 -15.452 1.00 88.19 161 LEU A CA 1
ATOM 1266 C C . LEU A 1 161 ? -2.285 -9.949 -15.329 1.00 88.19 161 LEU A C 1
ATOM 1268 O O . LEU A 1 161 ? -3.318 -9.307 -15.502 1.00 88.19 161 LEU A O 1
ATOM 1272 N N . MET A 1 162 ? -1.108 -9.361 -15.103 1.00 85.25 162 MET A N 1
ATOM 1273 C CA . MET A 1 162 ? -0.948 -7.907 -15.017 1.00 85.25 162 MET A CA 1
ATOM 1274 C C . MET A 1 162 ? -1.435 -7.202 -16.277 1.00 85.25 162 MET A C 1
ATOM 1276 O O . MET A 1 162 ? -2.125 -6.195 -16.190 1.00 85.25 162 MET A O 1
ATOM 1280 N N . ARG A 1 163 ? -1.100 -7.754 -17.446 1.00 84.12 163 ARG A N 1
ATOM 1281 C CA . ARG A 1 163 ? -1.503 -7.220 -18.747 1.00 84.12 163 ARG A CA 1
ATOM 1282 C C . ARG A 1 163 ? -3.018 -7.301 -18.950 1.00 84.12 163 ARG A C 1
ATOM 1284 O O . ARG A 1 163 ? -3.602 -6.393 -19.530 1.00 84.12 163 ARG A O 1
ATOM 1291 N N . MET A 1 164 ? -3.652 -8.364 -18.453 1.00 87.50 164 MET A N 1
ATOM 1292 C CA . MET A 1 164 ? -5.105 -8.532 -18.500 1.00 87.50 164 MET A CA 1
ATOM 1293 C C . MET A 1 164 ? -5.825 -7.521 -17.598 1.00 87.50 164 MET A C 1
ATOM 1295 O O . MET A 1 164 ? -6.814 -6.930 -18.024 1.00 87.50 164 MET A O 1
ATOM 1299 N N . LEU A 1 165 ? -5.332 -7.314 -16.372 1.00 87.38 165 LEU A N 1
ATOM 1300 C CA . LEU A 1 165 ? -5.911 -6.363 -15.411 1.00 87.38 165 LEU A CA 1
ATOM 1301 C C . LEU A 1 165 ? -5.599 -4.905 -15.782 1.00 87.38 165 LEU A C 1
ATOM 1303 O O . LEU A 1 165 ? -6.374 -3.996 -15.488 1.00 87.38 165 LEU A O 1
ATOM 1307 N N . ARG A 1 166 ? -4.458 -4.680 -16.437 1.00 82.50 166 ARG A N 1
ATOM 1308 C CA . ARG A 1 166 ? -3.952 -3.377 -16.864 1.00 82.50 166 ARG A CA 1
ATOM 1309 C C . ARG A 1 166 ? -3.359 -3.464 -18.271 1.00 82.50 166 ARG A C 1
ATOM 1311 O O . ARG A 1 166 ? -2.167 -3.746 -18.421 1.00 82.50 166 ARG A O 1
ATOM 1318 N N . PRO A 1 167 ? -4.153 -3.167 -19.313 1.00 81.31 167 PRO A N 1
ATOM 1319 C CA . PRO A 1 167 ? -3.675 -3.177 -20.696 1.00 81.31 167 PRO A CA 1
ATOM 1320 C C . PRO A 1 167 ? -2.522 -2.199 -20.969 1.00 81.31 167 PRO A C 1
ATOM 1322 O O . PRO A 1 167 ? -1.807 -2.353 -21.954 1.00 81.31 167 PRO A O 1
ATOM 1325 N N . ASP A 1 168 ? -2.327 -1.196 -20.110 1.00 72.69 168 ASP A N 1
ATOM 1326 C CA . ASP A 1 168 ? -1.225 -0.230 -20.152 1.00 72.69 168 ASP A CA 1
ATOM 1327 C C . ASP A 1 168 ? 0.056 -0.722 -19.450 1.00 72.69 168 ASP A C 1
ATOM 1329 O O . ASP A 1 168 ? 1.093 -0.063 -19.527 1.00 72.69 168 ASP A O 1
ATOM 1333 N N . TYR A 1 169 ? 0.016 -1.872 -18.769 1.00 72.94 169 TYR A N 1
ATOM 1334 C CA . TYR A 1 169 ? 1.155 -2.395 -18.021 1.00 72.94 169 TYR A CA 1
ATOM 1335 C C . TYR A 1 169 ? 2.242 -2.941 -18.955 1.00 72.94 169 TYR A C 1
ATOM 1337 O O . TYR A 1 169 ? 1.970 -3.756 -19.844 1.00 72.94 169 TYR A O 1
ATOM 1345 N N . ALA A 1 170 ? 3.481 -2.496 -18.727 1.00 63.78 170 ALA A N 1
ATOM 1346 C CA . ALA A 1 170 ? 4.668 -2.992 -19.410 1.00 63.78 170 ALA A CA 1
ATOM 1347 C C . ALA A 1 170 ? 5.224 -4.219 -18.653 1.00 63.78 170 ALA A C 1
ATOM 1349 O O . ALA A 1 170 ? 5.579 -4.085 -17.479 1.00 63.78 170 ALA A O 1
ATOM 1350 N N . PRO A 1 171 ? 5.320 -5.399 -19.292 1.00 56.31 171 PRO A N 1
ATOM 1351 C CA . PRO A 1 171 ? 5.654 -6.665 -18.628 1.00 56.31 171 PRO A CA 1
ATOM 1352 C C . PRO A 1 171 ? 7.073 -6.728 -18.033 1.00 56.31 171 PRO A C 1
ATOM 1354 O O . PRO A 1 171 ? 7.352 -7.592 -17.210 1.00 56.31 171 PRO A O 1
ATOM 1357 N N . GLU A 1 172 ? 7.968 -5.808 -18.393 1.00 53.00 172 GLU A N 1
ATOM 1358 C CA . GLU A 1 172 ? 9.387 -5.856 -18.010 1.00 53.00 172 GLU A CA 1
ATOM 1359 C C . GLU A 1 172 ? 9.679 -5.409 -16.563 1.00 53.00 172 GLU A C 1
ATOM 1361 O O . GLU A 1 172 ? 10.820 -5.479 -16.114 1.00 53.00 172 GLU A O 1
ATOM 1366 N N . ARG A 1 173 ? 8.680 -4.930 -15.804 1.00 53.56 173 ARG A N 1
ATOM 1367 C CA . ARG A 1 173 ? 8.925 -4.175 -14.558 1.00 53.56 173 ARG A CA 1
ATOM 1368 C C . ARG A 1 173 ? 8.882 -4.949 -13.234 1.00 53.56 173 ARG A C 1
ATOM 1370 O O . ARG A 1 173 ? 8.938 -4.278 -12.210 1.00 53.56 173 ARG A O 1
ATOM 1377 N N . ARG A 1 174 ? 8.873 -6.291 -13.252 1.00 56.59 174 ARG A N 1
ATOM 1378 C CA . ARG A 1 174 ? 9.049 -7.275 -12.139 1.00 56.59 174 ARG A CA 1
ATOM 1379 C C . ARG A 1 174 ? 7.955 -8.345 -12.204 1.00 56.59 174 ARG A C 1
ATOM 1381 O O . ARG A 1 174 ? 6.812 -8.047 -12.540 1.00 56.59 174 ARG A O 1
ATOM 1388 N N . GLY A 1 175 ? 8.300 -9.589 -11.870 1.00 60.62 175 GLY A N 1
ATOM 1389 C CA . GLY A 1 175 ? 7.316 -10.666 -11.752 1.00 60.62 175 GLY A CA 1
ATOM 1390 C C . GLY A 1 175 ? 6.337 -10.390 -10.608 1.00 60.62 175 GLY A C 1
ATOM 1391 O O . GLY A 1 175 ? 6.744 -9.990 -9.521 1.00 60.62 175 GLY A O 1
ATOM 1392 N N . THR A 1 176 ? 5.041 -10.590 -10.838 1.00 63.38 176 THR A N 1
ATOM 1393 C CA . THR A 1 176 ? 4.039 -10.553 -9.766 1.00 63.38 176 THR A CA 1
ATOM 1394 C C . THR A 1 176 ? 4.162 -11.829 -8.946 1.00 63.38 176 THR A C 1
ATOM 1396 O O . THR A 1 176 ? 3.854 -12.910 -9.447 1.00 63.38 176 THR A O 1
ATOM 1399 N N . LEU A 1 177 ? 4.603 -11.727 -7.691 1.00 69.25 177 LEU A N 1
ATOM 1400 C CA . LEU A 1 177 ? 4.593 -12.891 -6.806 1.00 69.25 177 LEU A CA 1
ATOM 1401 C C . LEU A 1 177 ? 3.162 -13.244 -6.399 1.00 69.25 177 LEU A C 1
ATOM 1403 O O . LEU A 1 177 ? 2.742 -14.389 -6.553 1.00 69.25 177 LEU A O 1
ATOM 1407 N N . ASN A 1 178 ? 2.384 -12.244 -5.981 1.00 85.38 178 ASN A N 1
ATOM 1408 C CA . ASN A 1 178 ? 1.036 -12.402 -5.437 1.00 85.38 178 ASN A CA 1
ATOM 1409 C C . ASN A 1 178 ? 0.164 -11.204 -5.853 1.00 85.38 178 ASN A C 1
ATOM 1411 O O . ASN A 1 178 ? 0.678 -10.095 -6.004 1.00 85.38 178 ASN A O 1
ATOM 1415 N N . ALA A 1 179 ? -1.136 -11.419 -6.047 1.00 88.50 179 ALA A N 1
ATOM 1416 C CA . ALA A 1 179 ? -2.103 -10.386 -6.409 1.00 88.50 179 ALA A CA 1
ATOM 1417 C C . ALA A 1 179 ? -3.397 -10.536 -5.605 1.00 88.50 179 ALA A C 1
ATOM 1419 O O . ALA A 1 179 ? -3.912 -11.640 -5.463 1.00 88.50 179 ALA A O 1
ATOM 1420 N N . ILE A 1 180 ? -3.958 -9.419 -5.143 1.00 91.62 180 ILE A N 1
ATOM 1421 C CA . ILE A 1 180 ? -5.347 -9.344 -4.676 1.00 91.62 180 ILE A CA 1
ATOM 1422 C C . ILE A 1 180 ? -6.178 -8.774 -5.829 1.00 91.62 180 ILE A C 1
ATOM 1424 O O . ILE A 1 180 ? -5.845 -7.723 -6.375 1.00 91.62 180 ILE A O 1
ATOM 1428 N N . ILE A 1 181 ? -7.213 -9.502 -6.235 1.00 93.31 181 ILE A N 1
ATOM 1429 C CA . ILE A 1 181 ? -8.026 -9.260 -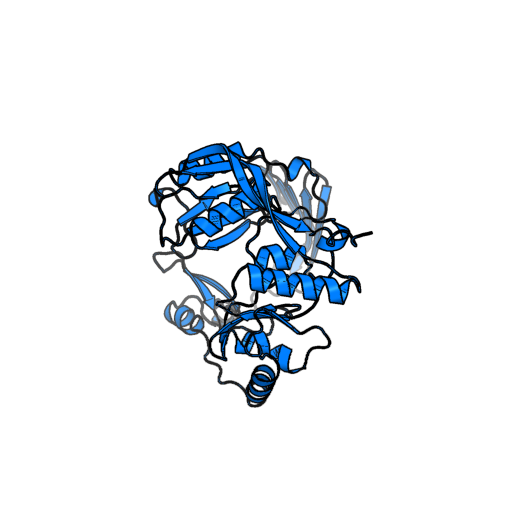7.427 1.00 93.31 181 ILE A CA 1
ATOM 1430 C C . ILE A 1 181 ? -9.474 -9.133 -6.980 1.00 93.31 181 ILE A C 1
ATOM 1432 O O . ILE A 1 181 ? -10.016 -10.036 -6.346 1.00 93.31 181 ILE A O 1
ATOM 1436 N N . THR A 1 182 ? -10.118 -8.033 -7.344 1.00 93.94 182 THR A N 1
ATOM 1437 C CA . THR A 1 182 ? -11.543 -7.846 -7.087 1.00 93.94 182 THR A CA 1
ATOM 1438 C C . THR A 1 182 ? -12.352 -8.585 -8.148 1.00 93.94 182 THR A C 1
ATOM 1440 O O . THR A 1 182 ? -12.084 -8.478 -9.344 1.00 93.94 182 THR A O 1
ATOM 1443 N N . TRP A 1 183 ? -13.357 -9.335 -7.715 1.00 94.19 183 TRP A N 1
ATOM 1444 C CA . TRP A 1 183 ? -14.275 -10.080 -8.561 1.00 94.19 183 TRP A CA 1
ATOM 1445 C C . TRP A 1 183 ? -15.677 -9.495 -8.454 1.00 94.19 183 TRP A C 1
ATOM 1447 O O . TRP A 1 183 ? -16.236 -9.414 -7.359 1.00 94.19 183 TRP A O 1
ATOM 1457 N N . GLN A 1 184 ? -16.249 -9.118 -9.592 1.00 94.19 184 GLN A N 1
ATOM 1458 C CA . GLN A 1 184 ? -17.592 -8.558 -9.675 1.00 94.19 184 GLN A CA 1
ATOM 1459 C C . GLN A 1 184 ? -18.236 -8.970 -10.998 1.00 94.19 184 GLN A C 1
ATOM 1461 O O . GLN A 1 184 ? -17.617 -8.831 -12.050 1.00 94.19 184 GLN A O 1
ATOM 1466 N N . ASP A 1 185 ? -19.462 -9.497 -10.953 1.00 90.31 185 ASP A N 1
ATOM 1467 C CA . ASP A 1 185 ? -20.268 -9.825 -12.141 1.00 90.31 185 ASP A CA 1
ATOM 1468 C C . ASP A 1 185 ? -19.530 -10.669 -13.202 1.00 90.31 185 ASP A C 1
ATOM 1470 O O . ASP A 1 185 ? -19.621 -10.438 -14.409 1.00 90.31 185 ASP A O 1
ATOM 1474 N N . GLY A 1 186 ? -18.749 -11.656 -12.747 1.00 89.25 186 GLY A N 1
ATOM 1475 C CA . GLY A 1 186 ? -17.973 -12.539 -13.626 1.00 89.25 186 GLY A CA 1
ATOM 1476 C C . GLY A 1 186 ? -16.717 -11.898 -14.225 1.00 89.25 186 GLY A C 1
ATOM 1477 O O . GLY A 1 186 ? -16.082 -12.487 -15.104 1.00 89.25 186 GLY A O 1
ATOM 1478 N N . GLN A 1 187 ? -16.359 -10.693 -13.784 1.00 90.50 187 GLN A N 1
ATOM 1479 C CA . GLN A 1 187 ? -15.201 -9.949 -14.254 1.00 90.50 187 GLN A CA 1
ATOM 1480 C C . GLN A 1 187 ? -14.190 -9.731 -13.131 1.00 90.50 187 GLN A C 1
ATOM 1482 O O . GLN A 1 187 ? -14.527 -9.431 -11.987 1.00 90.50 187 GLN A O 1
ATOM 1487 N N . MET A 1 188 ? -12.916 -9.847 -13.501 1.00 91.69 188 MET A N 1
ATOM 1488 C CA . MET A 1 188 ? -11.803 -9.423 -12.662 1.00 91.69 188 MET A CA 1
ATOM 1489 C C . MET A 1 188 ? -11.559 -7.937 -12.869 1.00 91.69 188 MET A C 1
ATOM 1491 O O . MET A 1 188 ? -11.430 -7.471 -14.003 1.00 91.69 188 MET A O 1
ATOM 1495 N N . SER A 1 189 ? -11.433 -7.210 -11.773 1.00 87.12 189 SER A N 1
ATOM 1496 C CA . SER A 1 189 ? -11.013 -5.820 -11.754 1.00 87.12 189 SER A CA 1
ATOM 1497 C C . SER A 1 189 ? -10.081 -5.569 -10.567 1.00 87.12 189 SER A C 1
ATOM 1499 O O . SER A 1 189 ? -9.801 -6.459 -9.763 1.00 87.12 189 SER A O 1
ATOM 1501 N N . GLY A 1 190 ? -9.561 -4.350 -10.483 1.00 72.44 190 GLY A N 1
ATOM 1502 C CA . GLY A 1 190 ? -8.655 -3.943 -9.419 1.00 72.44 190 GLY A CA 1
ATOM 1503 C C . GLY A 1 190 ? -7.205 -3.852 -9.875 1.00 72.44 190 GLY A C 1
ATOM 1504 O O . GLY A 1 190 ? -6.762 -4.483 -10.838 1.00 72.44 190 GLY A O 1
ATOM 1505 N N . LEU A 1 191 ? -6.465 -2.994 -9.180 1.00 64.56 191 LEU A N 1
ATOM 1506 C CA . LEU A 1 191 ? -5.022 -2.936 -9.318 1.00 64.56 191 LEU A CA 1
ATOM 1507 C C . LEU A 1 191 ? -4.454 -4.079 -8.474 1.00 64.56 191 LEU A C 1
ATOM 1509 O O . LEU A 1 191 ? -4.731 -4.112 -7.279 1.00 64.56 191 LEU A O 1
ATOM 1513 N N . PRO A 1 192 ? -3.667 -4.995 -9.050 1.00 60.81 192 PRO A N 1
ATOM 1514 C CA . PRO A 1 192 ? -2.983 -6.000 -8.256 1.00 60.81 192 PRO A CA 1
ATOM 1515 C C . PRO A 1 192 ? -2.073 -5.283 -7.262 1.00 60.81 192 PRO A C 1
ATOM 1517 O O . PRO A 1 192 ? -1.195 -4.504 -7.647 1.00 60.81 192 PRO A O 1
ATOM 1520 N N . THR A 1 193 ? -2.318 -5.514 -5.976 1.00 64.00 193 THR A N 1
ATOM 1521 C CA . THR A 1 193 ? -1.481 -4.955 -4.922 1.00 64.00 193 THR A CA 1
ATOM 1522 C C . THR A 1 193 ? -0.123 -5.644 -4.974 1.00 64.00 193 THR A C 1
ATOM 1524 O O . THR A 1 193 ? -0.008 -6.847 -4.751 1.00 64.00 193 THR A O 1
ATOM 1527 N N . TYR A 1 194 ? 0.903 -4.887 -5.359 1.00 57.72 194 TYR A N 1
ATOM 1528 C CA . TYR A 1 194 ? 2.260 -5.398 -5.497 1.00 57.72 194 TYR A CA 1
ATOM 1529 C C . TYR A 1 194 ? 2.944 -5.411 -4.127 1.00 57.72 194 TYR A C 1
ATOM 1531 O O . TYR A 1 194 ? 3.332 -4.359 -3.623 1.00 57.72 194 TYR A O 1
ATOM 1539 N N . TYR A 1 195 ? 3.125 -6.597 -3.550 1.00 58.69 195 TYR A N 1
ATOM 1540 C CA . TYR A 1 195 ? 3.846 -6.795 -2.288 1.00 58.69 195 TYR A CA 1
ATOM 1541 C C . TYR A 1 195 ? 5.275 -7.299 -2.520 1.00 58.69 195 TYR A C 1
ATOM 1543 O O . TYR A 1 195 ? 5.674 -8.301 -1.945 1.00 58.69 195 TYR A O 1
ATOM 1551 N N . GLY A 1 196 ? 6.054 -6.625 -3.375 1.00 57.44 196 GLY A N 1
ATOM 1552 C CA . GLY A 1 196 ? 7.500 -6.875 -3.476 1.00 57.44 196 GLY A CA 1
ATOM 1553 C C . GLY A 1 196 ? 7.888 -8.351 -3.623 1.00 57.44 196 GLY A C 1
ATOM 1554 O O . GLY A 1 196 ? 7.175 -9.127 -4.255 1.00 57.44 196 GLY A O 1
ATOM 1555 N N . ASP A 1 197 ? 9.012 -8.711 -3.002 1.00 56.09 197 ASP A N 1
ATOM 1556 C CA . ASP A 1 197 ? 9.483 -10.093 -2.861 1.00 56.09 197 ASP A CA 1
ATOM 1557 C C . ASP A 1 197 ? 8.836 -10.829 -1.663 1.00 56.09 197 ASP A C 1
ATOM 1559 O O . ASP A 1 197 ? 9.322 -11.870 -1.219 1.00 56.09 197 ASP A O 1
ATOM 1563 N N . LEU A 1 198 ? 7.751 -10.282 -1.101 1.00 72.44 198 LEU A N 1
ATOM 1564 C CA . LEU A 1 198 ? 7.156 -10.769 0.138 1.00 72.44 198 LEU A CA 1
ATOM 1565 C C . LEU A 1 198 ? 6.043 -11.781 -0.145 1.00 72.44 198 LEU A C 1
ATOM 1567 O O . LEU A 1 198 ? 5.139 -11.569 -0.959 1.00 72.44 198 LEU A O 1
ATOM 1571 N N . VAL A 1 199 ? 6.101 -12.900 0.572 1.00 88.00 199 VAL A N 1
ATOM 1572 C CA . VAL A 1 199 ? 5.003 -13.864 0.656 1.00 88.00 199 VAL A CA 1
ATOM 1573 C C . VAL A 1 199 ? 3.954 -13.293 1.620 1.00 88.00 199 VAL A C 1
ATOM 1575 O O . VAL A 1 199 ? 4.312 -13.017 2.765 1.00 88.00 199 VAL A O 1
ATOM 1578 N N . PRO A 1 200 ? 2.684 -13.106 1.201 1.00 90.50 200 PRO A N 1
ATOM 1579 C CA . PRO A 1 200 ? 1.635 -12.604 2.077 1.00 90.50 200 PRO A CA 1
ATOM 1580 C C . PRO A 1 200 ? 1.523 -13.467 3.326 1.00 90.50 200 PRO A C 1
ATOM 1582 O O . PRO A 1 200 ? 1.507 -14.695 3.227 1.00 90.50 200 PRO A O 1
ATOM 1585 N N . THR A 1 201 ? 1.423 -12.831 4.487 1.00 94.19 201 THR A N 1
ATOM 1586 C CA . THR A 1 201 ? 1.075 -13.514 5.734 1.00 94.19 201 THR A CA 1
ATOM 1587 C C . THR A 1 201 ? -0.411 -13.345 6.043 1.00 94.19 201 THR A C 1
ATOM 1589 O O . THR A 1 201 ? -1.092 -12.523 5.420 1.00 94.19 201 THR A O 1
ATOM 1592 N N . LEU A 1 202 ? -0.931 -14.090 7.019 1.00 95.81 202 LEU A N 1
ATOM 1593 C CA . LEU A 1 202 ? -2.302 -13.897 7.495 1.00 95.81 202 LEU A CA 1
ATOM 1594 C C . LEU A 1 202 ? -2.542 -12.454 7.965 1.00 95.81 202 LEU A C 1
ATOM 1596 O O . LEU A 1 202 ? -3.564 -11.870 7.615 1.00 95.81 202 LEU A O 1
ATOM 1600 N N . GLU A 1 203 ? -1.587 -11.862 8.682 1.00 94.19 203 GLU A N 1
ATOM 1601 C CA . GLU A 1 203 ? -1.627 -10.450 9.088 1.00 94.19 203 GLU A CA 1
ATOM 1602 C C . GLU A 1 203 ? -1.807 -9.504 7.894 1.00 94.19 203 GLU A C 1
ATOM 1604 O O . GLU A 1 203 ? -2.712 -8.668 7.886 1.00 94.19 203 GLU A O 1
ATOM 1609 N N . HIS A 1 204 ? -1.009 -9.693 6.838 1.00 90.94 204 HIS A N 1
ATOM 1610 C CA . HIS A 1 204 ? -1.110 -8.882 5.624 1.00 90.94 204 HIS A CA 1
ATOM 1611 C C . HIS A 1 204 ? -2.493 -8.997 4.978 1.00 90.94 204 HIS A C 1
ATOM 1613 O O . HIS A 1 204 ? -3.056 -7.991 4.536 1.00 90.94 204 HIS A O 1
ATOM 1619 N N . LEU A 1 205 ? -3.053 -10.208 4.911 1.00 94.75 205 LEU A N 1
ATOM 1620 C CA . LEU A 1 205 ? -4.378 -10.428 4.332 1.00 94.75 205 LEU A CA 1
ATOM 1621 C C . LEU A 1 205 ? -5.490 -9.835 5.198 1.00 94.75 205 LEU A C 1
ATOM 1623 O O . LEU A 1 205 ? -6.421 -9.257 4.647 1.00 94.75 205 LEU A O 1
ATOM 1627 N N . ILE A 1 206 ? -5.384 -9.912 6.525 1.00 95.62 206 ILE A N 1
ATOM 1628 C CA . ILE A 1 206 ? -6.322 -9.256 7.445 1.00 95.62 206 ILE A CA 1
ATOM 1629 C C . ILE A 1 206 ? -6.328 -7.743 7.192 1.00 95.62 206 ILE A C 1
ATOM 1631 O O . ILE A 1 206 ? -7.389 -7.169 6.934 1.00 95.62 206 ILE A O 1
ATOM 1635 N N . GLY A 1 207 ? -5.156 -7.103 7.181 1.00 91.12 207 GLY A N 1
ATOM 1636 C CA . GLY A 1 207 ? -5.054 -5.662 6.943 1.00 91.12 207 GLY A CA 1
ATOM 1637 C C . GLY A 1 207 ? -5.547 -5.246 5.553 1.00 91.12 207 GLY A C 1
ATOM 1638 O O . GLY A 1 207 ? -6.172 -4.198 5.399 1.00 91.12 207 GLY A O 1
ATOM 1639 N N . SER A 1 208 ? -5.323 -6.085 4.539 1.00 89.88 208 SER A N 1
ATOM 1640 C CA . SER A 1 208 ? -5.646 -5.756 3.143 1.00 89.88 208 SER A CA 1
ATOM 1641 C C . SER A 1 208 ? -7.092 -6.066 2.748 1.00 89.88 208 SER A C 1
ATOM 1643 O O . SER A 1 208 ? -7.653 -5.350 1.922 1.00 89.88 208 SER A O 1
ATOM 1645 N N . LEU A 1 209 ? -7.690 -7.126 3.301 1.00 93.50 209 LEU A N 1
ATOM 1646 C CA . LEU A 1 209 ? -9.038 -7.584 2.942 1.00 93.50 209 LEU A CA 1
ATOM 1647 C C . LEU A 1 209 ? -10.108 -7.093 3.915 1.00 93.50 209 LEU A C 1
ATOM 1649 O O . LEU A 1 209 ? -11.196 -6.730 3.483 1.00 93.50 209 LEU A O 1
ATOM 1653 N N . LEU A 1 210 ? -9.808 -7.069 5.215 1.00 94.00 210 LEU A N 1
ATOM 1654 C CA . LEU A 1 210 ? -10.749 -6.619 6.248 1.00 94.00 210 LEU A CA 1
ATOM 1655 C C . LEU A 1 210 ? -10.558 -5.145 6.609 1.00 94.00 210 LEU A C 1
ATOM 1657 O O . LEU A 1 210 ? -11.340 -4.596 7.381 1.00 94.00 210 LEU A O 1
ATOM 1661 N N . ASN A 1 211 ? -9.509 -4.506 6.076 1.00 91.00 211 ASN A N 1
ATOM 1662 C CA . ASN A 1 211 ? -9.094 -3.155 6.444 1.00 91.00 211 ASN A CA 1
ATOM 1663 C C . ASN A 1 211 ? -8.898 -2.977 7.963 1.00 91.00 211 ASN A C 1
ATOM 1665 O O . ASN A 1 211 ? -9.084 -1.875 8.478 1.00 91.00 211 ASN A O 1
ATOM 1669 N N . GLN A 1 212 ? -8.520 -4.049 8.664 1.00 92.88 212 GLN A N 1
ATOM 1670 C CA . GLN A 1 212 ? -8.350 -4.052 10.113 1.00 92.88 212 GLN A CA 1
ATOM 1671 C C . GLN A 1 212 ? -6.964 -3.493 10.494 1.00 92.88 212 GLN A C 1
ATOM 1673 O O . GLN A 1 212 ? -5.969 -4.042 10.019 1.00 92.88 212 GLN A O 1
ATOM 1678 N N . PRO A 1 213 ? -6.872 -2.437 11.327 1.00 90.00 213 PRO A N 1
ATOM 1679 C CA . PRO A 1 213 ? -5.590 -1.917 11.817 1.00 90.00 213 PRO A CA 1
ATOM 1680 C C . PRO A 1 213 ? -4.854 -2.932 12.697 1.00 90.00 213 PRO A C 1
ATOM 1682 O O . PRO A 1 213 ? -5.508 -3.666 13.444 1.00 90.00 213 PRO A O 1
ATOM 1685 N N . SER A 1 214 ? -3.519 -2.923 12.686 1.00 89.62 214 SER A N 1
ATOM 1686 C CA . SER A 1 214 ? -2.698 -3.816 13.524 1.00 89.62 214 SER A CA 1
ATOM 1687 C C . SER A 1 214 ? -2.985 -3.661 15.021 1.00 89.62 214 SER A C 1
ATOM 1689 O O . SER A 1 214 ? -3.140 -4.660 15.722 1.00 89.62 214 SER A O 1
ATOM 1691 N N . ALA A 1 215 ? -3.201 -2.426 15.488 1.00 88.50 215 ALA A N 1
ATOM 1692 C CA . ALA A 1 215 ? -3.574 -2.106 16.871 1.00 88.50 215 ALA A CA 1
ATOM 1693 C C . ALA A 1 215 ? -4.896 -2.753 17.348 1.00 88.50 215 ALA A C 1
ATOM 1695 O O . ALA A 1 215 ? -5.198 -2.737 18.543 1.00 88.50 215 ALA A O 1
ATOM 1696 N N . ASP A 1 216 ? -5.696 -3.305 16.432 1.00 92.94 216 ASP A N 1
ATOM 1697 C CA . ASP A 1 216 ? -6.945 -4.012 16.728 1.00 92.94 216 ASP A CA 1
ATOM 1698 C C . ASP A 1 216 ? -6.871 -5.510 16.421 1.00 92.94 216 ASP A C 1
ATOM 1700 O O . ASP A 1 216 ? -7.903 -6.155 16.209 1.00 92.94 216 ASP A O 1
ATOM 1704 N N . ILE A 1 217 ? -5.670 -6.077 16.365 1.00 95.00 217 ILE A N 1
ATOM 1705 C CA . ILE A 1 217 ? -5.457 -7.497 16.114 1.00 95.00 217 ILE A CA 1
ATOM 1706 C C . ILE A 1 217 ? -4.769 -8.117 17.331 1.00 95.00 217 ILE A C 1
ATOM 1708 O O . ILE A 1 217 ? -3.615 -7.842 17.638 1.00 95.00 217 ILE A O 1
ATOM 1712 N N . GLU A 1 218 ? -5.481 -9.007 18.016 1.00 95.19 218 GLU A N 1
ATOM 1713 C CA . GLU A 1 218 ? -4.988 -9.769 19.165 1.00 95.19 218 GLU A CA 1
ATOM 1714 C C . GLU A 1 218 ? -4.912 -11.252 18.795 1.00 95.19 218 GLU A C 1
ATOM 1716 O O . GLU A 1 218 ? -5.674 -12.103 19.265 1.00 95.19 218 GLU A O 1
ATOM 1721 N N . LEU A 1 219 ? -3.975 -11.556 17.898 1.00 95.38 219 LEU A N 1
ATOM 1722 C CA . LEU A 1 219 ? -3.666 -12.912 17.463 1.00 95.38 219 LEU A CA 1
ATOM 1723 C C . LEU A 1 219 ? -2.219 -13.267 17.845 1.00 95.38 219 LEU A C 1
ATOM 1725 O O . LEU A 1 219 ? -1.342 -12.405 17.803 1.00 95.38 219 LEU A O 1
ATOM 1729 N N . PRO A 1 220 ? -1.934 -14.531 18.203 1.00 94.88 220 PRO A N 1
ATOM 1730 C CA . PRO A 1 220 ? -0.567 -14.995 18.409 1.00 94.88 220 PRO A CA 1
ATOM 1731 C C . PRO A 1 220 ? 0.325 -14.762 17.180 1.00 94.88 220 PRO A C 1
ATOM 1733 O O . PRO A 1 220 ? -0.106 -14.965 16.042 1.00 94.88 220 PRO A O 1
ATOM 1736 N N . ALA A 1 221 ? 1.586 -14.384 17.404 1.00 92.25 221 ALA A N 1
ATOM 1737 C CA . ALA A 1 221 ? 2.533 -14.084 16.327 1.00 92.25 221 ALA A CA 1
ATOM 1738 C C . ALA A 1 221 ? 2.775 -15.277 15.381 1.00 92.25 221 ALA A C 1
ATOM 1740 O O . ALA A 1 221 ? 2.958 -15.083 14.181 1.00 92.25 221 ALA A O 1
ATOM 1741 N N . ASP A 1 222 ? 2.717 -16.515 15.891 1.00 91.62 222 ASP A N 1
ATOM 1742 C CA . ASP A 1 222 ? 2.822 -17.736 15.080 1.00 91.62 222 ASP A CA 1
ATOM 1743 C C . ASP A 1 222 ? 1.642 -17.915 14.115 1.00 91.62 222 ASP A C 1
ATOM 1745 O O . ASP A 1 222 ? 1.793 -18.574 13.091 1.00 91.62 222 ASP A O 1
ATOM 1749 N N . ILE A 1 223 ? 0.484 -17.320 14.418 1.00 95.38 223 ILE A N 1
ATOM 1750 C CA . ILE A 1 223 ? -0.704 -17.328 13.555 1.00 95.38 223 ILE A CA 1
ATOM 1751 C C . ILE A 1 223 ? -0.668 -16.154 12.573 1.00 95.38 223 ILE A C 1
ATOM 1753 O O . ILE A 1 223 ? -0.941 -16.341 11.389 1.00 95.38 223 ILE A O 1
ATOM 1757 N N . LEU A 1 224 ? -0.288 -14.958 13.028 1.00 95.06 224 LEU A N 1
ATOM 1758 C CA . LEU A 1 224 ? -0.142 -13.779 12.164 1.00 95.06 224 LEU A CA 1
ATOM 1759 C C . LEU A 1 224 ? 0.911 -13.975 11.073 1.00 95.06 224 LEU A C 1
ATOM 1761 O O . LEU A 1 224 ? 0.688 -13.594 9.921 1.00 95.06 224 LEU A O 1
ATOM 1765 N N . GLY A 1 225 ? 2.021 -14.621 11.428 1.00 94.25 225 GLY A N 1
ATOM 1766 C CA . GLY A 1 225 ? 3.142 -14.902 10.537 1.00 94.25 225 GLY A CA 1
ATOM 1767 C C . GLY A 1 225 ? 2.932 -16.075 9.579 1.00 94.25 225 GLY A C 1
ATOM 1768 O O . GLY A 1 225 ? 3.853 -16.396 8.828 1.00 94.25 225 GLY A O 1
ATOM 1769 N N . VAL A 1 226 ? 1.764 -16.732 9.577 1.00 95.06 226 VAL A N 1
ATOM 1770 C CA . VAL A 1 226 ? 1.487 -17.847 8.657 1.00 95.06 226 VAL A CA 1
ATOM 1771 C C . VAL A 1 226 ? 1.584 -17.359 7.220 1.00 95.06 226 VAL A C 1
ATOM 1773 O O . VAL A 1 226 ? 0.818 -16.493 6.802 1.00 95.06 226 VAL A O 1
ATOM 1776 N N . ALA A 1 227 ? 2.521 -17.933 6.468 1.00 94.69 227 ALA A N 1
ATOM 1777 C CA . ALA A 1 227 ? 2.713 -17.639 5.060 1.00 94.69 227 ALA A CA 1
ATOM 1778 C C . ALA A 1 227 ? 1.574 -18.240 4.230 1.00 94.69 227 ALA A C 1
ATOM 1780 O O . ALA A 1 227 ? 1.327 -19.442 4.256 1.00 94.69 227 ALA A O 1
ATOM 1781 N N . LEU A 1 228 ? 0.911 -17.398 3.447 1.00 94.75 228 LEU A N 1
ATOM 1782 C CA . LEU A 1 228 ? -0.187 -17.764 2.565 1.00 94.75 228 LEU A CA 1
ATOM 1783 C C . LEU A 1 228 ? 0.166 -17.287 1.139 1.00 94.75 228 LEU A C 1
ATOM 1785 O O . LEU A 1 228 ? -0.355 -16.278 0.661 1.00 94.75 228 LEU A O 1
ATOM 1789 N N . PRO A 1 229 ? 1.086 -17.967 0.426 1.00 92.69 229 PRO A N 1
ATOM 1790 C CA . PRO A 1 229 ? 1.428 -17.607 -0.950 1.00 92.69 229 PRO A CA 1
ATOM 1791 C C . PRO A 1 229 ? 0.261 -17.873 -1.904 1.00 92.69 229 PRO A C 1
ATOM 1793 O O . PRO A 1 229 ? -0.386 -18.925 -1.829 1.00 92.69 229 PRO A O 1
ATOM 1796 N N . GLY A 1 230 ? 0.029 -16.963 -2.844 1.00 92.44 230 GLY A N 1
ATOM 1797 C CA . GLY A 1 230 ? -0.983 -17.118 -3.882 1.00 92.44 230 GLY A CA 1
ATOM 1798 C C . GLY A 1 230 ? -1.575 -15.802 -4.369 1.00 92.44 230 GLY A C 1
ATOM 1799 O O . GLY A 1 230 ? -1.307 -14.727 -3.835 1.00 92.44 230 GLY A O 1
ATOM 1800 N N . ASP A 1 231 ? -2.426 -15.917 -5.381 1.00 93.62 231 ASP A N 1
ATOM 1801 C CA . ASP A 1 231 ? -3.355 -14.853 -5.749 1.00 93.62 231 ASP A CA 1
ATOM 1802 C C . ASP A 1 231 ? -4.680 -15.019 -5.015 1.00 93.62 231 ASP A C 1
ATOM 1804 O O . ASP A 1 231 ? -5.110 -16.136 -4.731 1.00 93.62 231 ASP A O 1
ATOM 1808 N N . TYR A 1 232 ? -5.351 -13.907 -4.749 1.00 95.12 232 TYR A N 1
ATOM 1809 C CA . TYR A 1 232 ? -6.594 -13.846 -3.999 1.00 95.12 232 TYR A CA 1
ATOM 1810 C C . TYR A 1 232 ? -7.670 -13.205 -4.858 1.00 95.12 232 TYR A C 1
ATOM 1812 O O . TYR A 1 232 ? -7.543 -12.043 -5.231 1.00 95.12 232 TYR A O 1
ATOM 1820 N N . LEU A 1 233 ? -8.728 -13.948 -5.166 1.00 95.88 233 LEU A N 1
ATOM 1821 C CA . LEU A 1 233 ? -9.943 -13.397 -5.757 1.00 95.88 233 LEU A CA 1
ATOM 1822 C C . LEU A 1 233 ? -10.905 -13.057 -4.629 1.00 95.88 233 LEU A C 1
ATOM 1824 O O . LEU A 1 233 ? -11.261 -13.937 -3.850 1.00 95.88 233 LEU A O 1
ATOM 1828 N N . VAL A 1 234 ? -11.325 -11.802 -4.560 1.00 96.44 234 VAL A N 1
ATOM 1829 C CA . VAL A 1 234 ? -12.171 -11.257 -3.495 1.00 96.44 234 VAL A CA 1
ATOM 1830 C C . VAL A 1 234 ? -13.448 -10.735 -4.126 1.00 96.44 234 VAL A C 1
ATOM 1832 O O . VAL A 1 234 ? -13.381 -9.901 -5.031 1.00 96.44 234 VAL A O 1
ATOM 1835 N N . ARG A 1 235 ? -14.611 -11.188 -3.668 1.00 96.69 235 ARG A N 1
ATOM 1836 C CA . ARG A 1 235 ? -15.886 -10.662 -4.158 1.00 96.69 235 ARG A CA 1
ATOM 1837 C C . ARG A 1 235 ? -16.054 -9.207 -3.720 1.00 96.69 235 ARG A C 1
ATOM 1839 O O . ARG A 1 235 ? -15.830 -8.888 -2.557 1.00 96.69 235 ARG A O 1
ATOM 1846 N N . SER A 1 236 ? -16.441 -8.322 -4.636 1.00 94.75 236 SER A N 1
ATOM 1847 C CA . SER A 1 236 ? -16.546 -6.880 -4.361 1.00 94.75 236 SER A CA 1
ATOM 1848 C C . SER A 1 236 ? -17.593 -6.514 -3.307 1.00 94.75 236 SER A C 1
ATOM 1850 O O . SER A 1 236 ? -17.479 -5.468 -2.677 1.00 94.75 236 SER A O 1
ATOM 1852 N N . ASP A 1 237 ? -18.625 -7.340 -3.155 1.00 94.62 237 ASP A N 1
ATOM 1853 C CA . ASP A 1 237 ? -19.732 -7.170 -2.212 1.00 94.62 237 ASP A CA 1
ATOM 1854 C C . ASP A 1 237 ? -19.622 -8.095 -0.988 1.00 94.62 237 ASP A C 1
ATOM 1856 O O . ASP A 1 237 ? -20.549 -8.135 -0.179 1.00 94.62 237 ASP A O 1
ATOM 1860 N N . ALA A 1 238 ? -18.500 -8.810 -0.827 1.00 96.88 238 ALA A N 1
ATOM 1861 C CA . ALA A 1 238 ? -18.278 -9.647 0.343 1.00 96.88 238 ALA A CA 1
ATOM 1862 C C . ALA A 1 238 ? -18.309 -8.807 1.622 1.00 96.88 238 ALA A C 1
ATOM 1864 O O . ALA A 1 238 ? -17.618 -7.792 1.762 1.00 9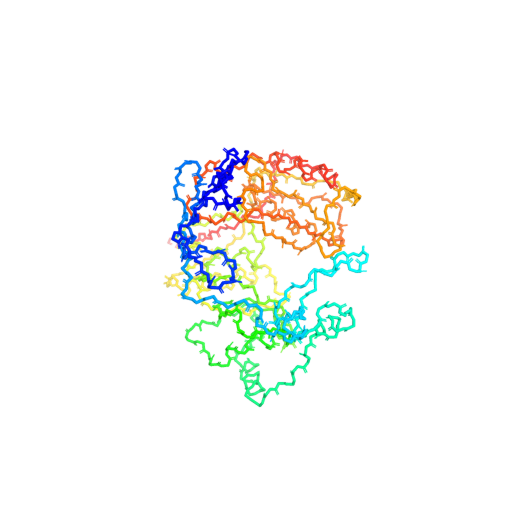6.88 238 ALA A O 1
ATOM 1865 N N . THR A 1 239 ? -19.088 -9.269 2.587 1.00 95.81 239 THR A N 1
ATOM 1866 C CA . THR A 1 239 ? -19.127 -8.691 3.926 1.00 95.81 239 THR A CA 1
ATOM 1867 C C . THR A 1 239 ? -17.853 -9.026 4.702 1.00 95.81 239 THR A C 1
ATOM 1869 O O . THR A 1 239 ? -17.156 -10.005 4.422 1.00 95.81 239 THR A O 1
ATOM 1872 N N . HIS A 1 240 ? -17.559 -8.235 5.738 1.00 93.38 240 HIS A N 1
ATOM 1873 C CA . HIS A 1 240 ? -16.429 -8.516 6.630 1.00 93.38 240 HIS A CA 1
ATOM 1874 C C . HIS A 1 240 ? -16.520 -9.912 7.260 1.00 93.38 240 HIS A C 1
ATOM 1876 O O . HIS A 1 240 ? -15.501 -10.584 7.367 1.00 93.38 240 HIS A O 1
ATOM 1882 N N . ASP A 1 241 ? -17.718 -10.366 7.637 1.00 96.00 241 ASP A N 1
ATOM 1883 C CA . ASP A 1 241 ? -17.906 -11.673 8.273 1.00 96.00 241 ASP A CA 1
ATOM 1884 C C . ASP A 1 241 ? -17.645 -12.829 7.293 1.00 96.00 241 ASP A C 1
ATOM 1886 O O . ASP A 1 241 ? -17.031 -13.829 7.667 1.00 96.00 241 ASP A O 1
ATOM 1890 N N . GLU A 1 242 ? -18.035 -12.685 6.022 1.00 97.69 242 GLU A N 1
ATOM 1891 C CA . GLU A 1 242 ? -17.744 -13.681 4.983 1.00 97.69 242 GLU A CA 1
ATOM 1892 C C . GLU A 1 242 ? -16.242 -13.764 4.677 1.00 97.69 242 GLU A C 1
ATOM 1894 O O . GLU A 1 242 ? -15.683 -14.861 4.591 1.00 97.69 242 GLU A O 1
ATOM 1899 N N . LEU A 1 243 ? -15.563 -12.618 4.565 1.00 97.69 243 LEU A N 1
ATOM 1900 C CA . LEU A 1 243 ? -14.108 -12.571 4.379 1.00 97.69 243 LEU A CA 1
ATOM 1901 C C . LEU A 1 243 ? -13.366 -13.140 5.593 1.00 97.69 243 LEU A C 1
ATOM 1903 O O . LEU A 1 243 ? -12.393 -13.877 5.436 1.00 97.69 243 LEU A O 1
ATOM 1907 N N . LEU A 1 244 ? -13.838 -12.842 6.804 1.00 97.12 244 LEU A N 1
ATOM 1908 C CA . LEU A 1 244 ? -13.277 -13.351 8.052 1.00 97.12 244 LEU A CA 1
ATOM 1909 C C . LEU A 1 244 ? -13.410 -14.875 8.160 1.00 97.12 244 LEU A C 1
ATOM 1911 O O . LEU A 1 244 ? -12.465 -15.559 8.570 1.00 97.12 244 LEU A O 1
ATOM 1915 N N . ALA A 1 245 ? -14.565 -15.417 7.768 1.00 97.31 245 ALA A N 1
ATOM 1916 C CA . ALA A 1 245 ? -14.793 -16.855 7.707 1.00 97.31 245 ALA A CA 1
ATOM 1917 C C . ALA A 1 245 ? -13.845 -17.524 6.699 1.00 97.31 245 ALA A C 1
ATOM 1919 O O . ALA A 1 245 ? -13.194 -18.514 7.038 1.00 97.31 245 ALA A O 1
ATOM 1920 N N . ALA A 1 246 ? -13.688 -16.945 5.506 1.00 97.88 246 ALA A N 1
ATOM 1921 C CA . ALA A 1 246 ? -12.775 -17.471 4.495 1.00 97.88 246 ALA A CA 1
ATOM 1922 C C . ALA A 1 246 ? -11.300 -17.402 4.936 1.00 97.88 246 ALA A C 1
ATOM 1924 O O . ALA A 1 246 ? -10.547 -18.355 4.741 1.00 97.88 246 ALA A O 1
ATOM 1925 N N . LEU A 1 247 ? -10.877 -16.318 5.594 1.00 97.69 247 LEU A N 1
ATOM 1926 C CA . LEU A 1 247 ? -9.530 -16.211 6.169 1.00 97.69 247 LEU A CA 1
ATOM 1927 C C . LEU A 1 247 ? -9.292 -17.230 7.290 1.00 97.69 247 LEU A C 1
ATOM 1929 O O . LEU A 1 247 ? -8.207 -17.806 7.372 1.00 97.69 247 LEU A O 1
ATOM 1933 N N . SER A 1 248 ? -10.306 -17.498 8.116 1.00 97.31 248 SER A N 1
ATOM 1934 C CA . SER A 1 248 ? -10.252 -18.549 9.140 1.00 97.31 248 SER A CA 1
ATOM 1935 C C . SER A 1 248 ? -10.041 -19.929 8.517 1.00 97.31 248 SER A C 1
ATOM 1937 O O . SER A 1 248 ? -9.225 -20.716 9.002 1.00 97.31 248 SER A O 1
ATOM 1939 N N . GLU A 1 249 ? -10.746 -20.222 7.423 1.00 97.31 249 GLU A N 1
ATOM 1940 C CA . GLU A 1 249 ? -10.590 -21.471 6.680 1.00 97.31 249 GLU A CA 1
ATOM 1941 C C . GLU A 1 249 ? -9.189 -21.592 6.068 1.00 97.31 249 GLU A C 1
ATOM 1943 O O . GLU A 1 249 ? -8.525 -22.608 6.277 1.00 97.31 249 GLU A O 1
ATOM 1948 N N . LEU A 1 250 ? -8.697 -20.548 5.395 1.00 96.50 250 LEU A N 1
ATOM 1949 C CA . LEU A 1 250 ? -7.352 -20.532 4.811 1.00 96.50 250 LEU A CA 1
ATOM 1950 C C . LEU A 1 250 ? -6.263 -20.755 5.866 1.00 96.50 250 LEU A C 1
ATOM 1952 O O . LEU A 1 250 ? -5.378 -21.589 5.672 1.00 96.50 250 LEU A O 1
ATOM 1956 N N . ALA A 1 251 ? -6.350 -20.056 7.000 1.00 96.19 251 ALA A N 1
ATOM 1957 C CA . ALA A 1 251 ? -5.425 -20.241 8.113 1.00 96.19 251 ALA A CA 1
ATOM 1958 C C . ALA A 1 251 ? -5.506 -21.666 8.684 1.00 96.19 251 ALA A C 1
ATOM 1960 O O . ALA A 1 251 ? -4.477 -22.265 8.995 1.00 96.19 251 ALA A O 1
ATOM 1961 N N . SER A 1 252 ? -6.714 -22.231 8.785 1.00 96.50 252 SER A N 1
ATOM 1962 C CA . SER A 1 252 ? -6.916 -23.598 9.277 1.00 96.50 252 SER A CA 1
ATOM 1963 C C . SER A 1 252 ? -6.282 -24.648 8.367 1.00 96.50 252 SER A C 1
ATOM 1965 O O . SER A 1 252 ? -5.654 -25.590 8.853 1.00 96.50 252 SER A O 1
ATOM 1967 N N . GLN A 1 253 ? -6.456 -24.491 7.052 1.00 96.44 253 GLN A N 1
ATOM 1968 C CA . GLN A 1 253 ? -5.901 -25.388 6.040 1.00 96.44 253 GLN A CA 1
ATOM 1969 C C . GLN A 1 253 ? -4.369 -25.362 6.064 1.00 96.44 253 GLN A C 1
ATOM 1971 O O . GLN A 1 253 ? -3.748 -26.422 6.090 1.00 96.44 253 GLN A O 1
ATOM 1976 N N . GLU A 1 254 ? -3.766 -24.171 6.117 1.00 95.88 254 GLU A N 1
ATOM 1977 C CA . GLU A 1 254 ? -2.306 -24.012 6.123 1.00 95.88 254 GLU A CA 1
ATOM 1978 C C . GLU A 1 254 ? -1.672 -24.534 7.424 1.00 95.88 254 GLU A C 1
ATOM 1980 O O . GLU A 1 254 ? -0.643 -25.204 7.399 1.00 95.88 254 GLU A O 1
ATOM 1985 N N . LEU A 1 255 ? -2.306 -24.289 8.575 1.00 95.12 255 LEU A N 1
ATOM 1986 C CA . LEU A 1 255 ? -1.799 -24.741 9.875 1.00 95.12 255 LEU A CA 1
ATOM 1987 C C . LEU A 1 255 ? -2.132 -26.206 10.200 1.00 95.12 255 LEU A C 1
ATOM 1989 O O . LEU A 1 255 ? -1.644 -26.732 11.203 1.00 95.12 255 LEU A O 1
ATOM 1993 N N . GLY A 1 256 ? -3.003 -26.858 9.424 1.00 95.88 256 GLY A N 1
ATOM 1994 C CA . GLY A 1 256 ? -3.467 -28.222 9.695 1.00 95.88 256 GLY A CA 1
ATOM 1995 C C . GLY A 1 256 ? -4.252 -28.374 11.007 1.00 95.88 256 GLY A C 1
ATOM 1996 O O . GLY A 1 256 ? -4.367 -29.482 11.534 1.00 95.88 256 GLY A O 1
ATOM 1997 N N . ARG A 1 257 ? -4.785 -27.277 11.560 1.00 94.62 257 ARG A N 1
ATOM 1998 C CA . ARG A 1 257 ? -5.604 -27.260 12.784 1.00 94.62 257 ARG A CA 1
ATOM 1999 C C . ARG A 1 257 ? -6.735 -26.238 12.661 1.00 94.62 257 ARG A C 1
ATOM 2001 O O . ARG A 1 257 ? -6.546 -25.235 11.984 1.00 94.62 257 ARG A O 1
ATOM 2008 N N . PRO A 1 258 ? -7.881 -26.430 13.337 1.00 95.50 258 PRO A N 1
ATOM 2009 C CA . PRO A 1 258 ? -8.952 -25.439 13.319 1.00 95.50 258 PRO A CA 1
ATOM 2010 C C . PRO A 1 258 ? -8.494 -24.081 13.870 1.00 95.50 258 PRO A C 1
ATOM 2012 O O . PRO A 1 258 ? -8.020 -23.992 15.003 1.00 95.50 258 PRO A O 1
ATOM 2015 N N . VAL A 1 259 ? -8.694 -23.030 13.082 1.00 95.75 259 VAL A N 1
ATOM 2016 C CA . VAL A 1 259 ? -8.530 -21.619 13.438 1.00 95.75 259 VAL A CA 1
ATOM 2017 C C . VAL A 1 259 ? -9.865 -20.928 13.194 1.00 95.75 259 VAL A C 1
ATOM 2019 O O . VAL A 1 259 ? -10.465 -21.068 12.132 1.00 95.75 259 VAL A O 1
ATOM 2022 N N . ARG A 1 260 ? -10.351 -20.190 14.190 1.00 96.38 260 ARG A N 1
ATOM 2023 C CA . ARG A 1 260 ? -11.549 -19.357 14.068 1.00 96.38 260 ARG A CA 1
ATOM 2024 C C . ARG A 1 260 ? -11.202 -17.944 14.475 1.00 96.38 260 ARG A C 1
ATOM 2026 O O . ARG A 1 260 ? -10.859 -17.707 15.631 1.00 96.38 260 ARG A O 1
ATOM 2033 N N . LEU A 1 261 ? -11.283 -17.039 13.515 1.00 96.88 261 LEU A N 1
ATOM 2034 C CA . LEU A 1 261 ? -11.129 -15.616 13.733 1.00 96.88 261 LEU A CA 1
ATOM 2035 C C . LEU A 1 261 ? -12.505 -15.020 14.051 1.00 96.88 261 LEU A C 1
ATOM 2037 O O . LEU A 1 261 ? -13.508 -15.398 13.445 1.00 96.88 261 LEU A O 1
ATOM 2041 N N . SER A 1 262 ? -12.564 -14.103 15.009 1.00 96.62 262 SER A N 1
ATOM 2042 C CA . SER A 1 262 ? -13.804 -13.430 15.404 1.00 96.62 262 SER A CA 1
ATOM 2043 C C . SER A 1 262 ? -13.536 -12.003 15.842 1.00 96.62 262 SER A C 1
ATOM 2045 O O . SER A 1 262 ? -12.520 -11.741 16.481 1.00 96.62 262 SER A O 1
ATOM 2047 N N . PHE A 1 263 ? -14.475 -11.100 15.572 1.00 95.88 263 PHE A N 1
ATOM 2048 C CA . PHE A 1 263 ? -14.469 -9.779 16.188 1.00 95.88 263 PHE A CA 1
ATOM 2049 C C . PHE A 1 263 ? -15.082 -9.827 17.584 1.00 95.88 263 PHE A C 1
ATOM 2051 O O . PHE A 1 263 ? -16.128 -10.443 17.796 1.00 95.88 263 PHE A O 1
ATOM 2058 N N . GLN A 1 264 ? -14.446 -9.139 18.523 1.00 96.12 264 GLN A N 1
ATOM 2059 C CA . GLN A 1 264 ? -14.956 -8.914 19.867 1.00 96.12 264 GLN A CA 1
ATOM 2060 C C . GLN A 1 264 ? -15.038 -7.420 20.148 1.00 96.12 264 GLN A C 1
ATOM 2062 O O . GLN A 1 264 ? -14.138 -6.662 19.794 1.00 96.12 264 GLN A O 1
ATOM 2067 N N . ASP A 1 265 ? -16.114 -7.009 20.808 1.00 96.25 265 ASP A N 1
ATOM 2068 C CA . ASP A 1 265 ? -16.262 -5.646 21.297 1.00 96.25 265 ASP A CA 1
ATOM 2069 C C . ASP A 1 265 ? -15.436 -5.482 22.576 1.00 96.25 265 ASP A C 1
ATOM 2071 O O . ASP A 1 265 ? -15.775 -6.019 23.633 1.00 96.25 265 ASP A O 1
ATOM 2075 N N . VAL A 1 266 ? -14.337 -4.737 22.481 1.00 96.06 266 VAL A N 1
ATOM 2076 C CA . VAL A 1 266 ? -13.411 -4.497 23.592 1.00 96.06 266 VAL A CA 1
ATOM 2077 C C . VAL A 1 266 ? -13.338 -3.005 23.886 1.00 96.06 266 VAL A C 1
ATOM 2079 O O . VAL A 1 266 ? -13.252 -2.170 22.987 1.00 96.06 266 VAL A O 1
ATOM 2082 N N . SER A 1 267 ? -13.363 -2.657 25.172 1.00 96.81 267 SER A N 1
ATOM 2083 C CA . SER A 1 267 ? -13.141 -1.286 25.626 1.00 96.81 267 SER A CA 1
ATOM 2084 C C . SER A 1 267 ? -11.646 -0.967 25.582 1.00 96.81 267 SER A C 1
ATOM 2086 O O . SER A 1 267 ? -10.852 -1.559 26.321 1.00 96.81 267 SER A O 1
ATOM 2088 N N . ARG A 1 268 ? -11.249 -0.055 24.692 1.00 95.69 268 ARG A N 1
ATOM 2089 C CA . ARG A 1 268 ? -9.855 0.353 24.481 1.00 95.69 268 ARG A CA 1
ATOM 2090 C C . ARG A 1 268 ? -9.750 1.869 24.453 1.00 95.69 268 ARG A C 1
ATOM 2092 O O . ARG A 1 268 ? -10.695 2.578 24.109 1.00 95.69 268 ARG A O 1
ATOM 2099 N N . VAL A 1 269 ? -8.575 2.360 24.814 1.00 95.75 269 VAL A N 1
ATOM 2100 C CA . VAL A 1 269 ? -8.223 3.753 24.570 1.00 95.75 269 VAL A CA 1
ATOM 2101 C C . VAL A 1 269 ? -7.990 3.927 23.068 1.00 95.75 269 VAL A C 1
ATOM 2103 O O . VAL A 1 269 ? -7.297 3.122 22.452 1.00 95.75 269 VAL A O 1
ATOM 2106 N N . ALA A 1 270 ? -8.594 4.956 22.488 1.00 96.62 270 ALA A N 1
ATOM 2107 C CA . ALA A 1 270 ? -8.440 5.332 21.091 1.00 96.62 270 ALA A CA 1
ATOM 2108 C C . ALA A 1 270 ? -8.590 6.847 20.942 1.00 96.62 270 ALA A C 1
ATOM 2110 O O . ALA A 1 270 ? -9.215 7.510 21.774 1.00 96.62 270 ALA A O 1
ATOM 2111 N N . TYR A 1 271 ? -8.043 7.397 19.869 1.00 97.81 271 TYR A N 1
ATOM 2112 C CA . TYR A 1 271 ? -8.339 8.764 19.477 1.00 97.81 271 TYR A CA 1
ATOM 2113 C C . TYR A 1 271 ? -9.678 8.814 18.748 1.00 97.81 271 TYR A C 1
ATOM 2115 O O . TYR A 1 271 ? -9.939 8.028 17.843 1.00 97.81 271 TYR A O 1
ATOM 2123 N N . VAL A 1 272 ? -10.536 9.752 19.123 1.00 98.12 272 VAL A N 1
ATOM 2124 C CA . VAL A 1 272 ? -11.776 10.036 18.400 1.00 98.12 272 VAL A CA 1
ATOM 2125 C C . VAL A 1 272 ? -11.539 11.259 17.528 1.00 98.12 272 VAL A C 1
ATOM 2127 O O . VAL A 1 272 ? -11.294 12.348 18.052 1.00 98.12 272 VAL A O 1
ATOM 2130 N N . ALA A 1 273 ? -11.585 11.065 16.213 1.00 98.25 273 ALA A N 1
ATOM 2131 C CA . ALA A 1 273 ? -11.455 12.124 15.224 1.00 98.25 273 ALA A CA 1
ATOM 2132 C C . ALA A 1 273 ? -12.806 12.828 15.050 1.00 98.25 273 ALA A C 1
ATOM 2134 O O . ALA A 1 273 ? -13.816 12.176 14.783 1.00 98.25 273 ALA A O 1
ATOM 2135 N N . ARG A 1 274 ? -12.847 14.155 15.208 1.00 98.44 274 ARG A N 1
ATOM 2136 C CA . ARG A 1 274 ? -14.075 14.960 15.094 1.00 98.44 274 ARG A CA 1
ATOM 2137 C C . ARG A 1 274 ? -13.859 16.210 14.254 1.00 98.44 274 ARG A C 1
ATOM 2139 O O . ARG A 1 274 ? -12.754 16.734 14.151 1.00 98.44 274 ARG A O 1
ATOM 2146 N N . GLY A 1 275 ? -14.956 16.729 13.711 1.00 97.12 275 GLY A N 1
ATOM 2147 C CA . GLY A 1 275 ? -14.979 17.990 12.975 1.00 97.12 275 GLY A CA 1
ATOM 2148 C C . GLY A 1 275 ? -15.344 17.813 11.506 1.00 97.12 275 GLY A C 1
ATOM 2149 O O . GLY A 1 275 ? -15.877 16.786 11.094 1.00 97.12 275 GLY A O 1
ATOM 2150 N N . THR A 1 276 ? -15.095 18.859 10.720 1.00 96.88 276 THR A N 1
ATOM 2151 C CA . THR A 1 276 ? -15.342 18.881 9.273 1.00 96.88 276 THR A CA 1
ATOM 2152 C C . THR A 1 276 ? -14.039 19.181 8.554 1.00 96.88 276 THR A C 1
ATOM 2154 O O . THR A 1 276 ? -13.354 20.147 8.894 1.00 96.88 276 THR A O 1
ATOM 2157 N N . LEU A 1 277 ? -13.719 18.362 7.551 1.00 96.38 277 LEU A N 1
ATOM 2158 C CA . LEU A 1 277 ? -12.484 18.480 6.788 1.00 96.38 277 LEU A CA 1
ATOM 2159 C C . LEU A 1 277 ? -12.375 19.865 6.135 1.00 96.38 277 LEU A C 1
ATOM 2161 O O . LEU A 1 277 ? -13.114 20.188 5.205 1.00 96.38 277 LEU A O 1
ATOM 2165 N N . THR A 1 278 ? -11.417 20.659 6.602 1.00 95.69 278 THR A N 1
ATOM 2166 C CA . THR A 1 278 ? -11.137 22.010 6.114 1.00 95.69 278 THR A CA 1
ATOM 2167 C C . THR A 1 278 ? -9.684 22.078 5.670 1.00 95.69 278 THR A C 1
ATOM 2169 O O . THR A 1 278 ? -8.777 21.984 6.490 1.00 95.69 278 THR A O 1
ATOM 2172 N N . LEU A 1 279 ? -9.458 22.232 4.363 1.00 94.81 279 LEU A N 1
ATOM 2173 C CA . LEU A 1 279 ? -8.115 22.283 3.785 1.00 94.81 279 LEU A CA 1
ATOM 2174 C C . LEU A 1 279 ? -7.795 23.690 3.292 1.00 94.81 279 LEU A C 1
ATOM 2176 O O . LEU A 1 279 ? -8.510 24.228 2.445 1.00 94.81 279 LEU A O 1
ATOM 2180 N N . ASP A 1 280 ? -6.673 24.241 3.745 1.00 92.69 280 ASP A N 1
ATOM 2181 C CA . ASP A 1 280 ? -6.050 25.397 3.103 1.00 92.69 280 ASP A CA 1
ATOM 2182 C C . ASP A 1 280 ? -5.131 24.906 1.977 1.00 92.69 280 ASP A C 1
ATOM 2184 O O . ASP A 1 280 ? -3.924 24.737 2.146 1.00 92.69 280 ASP A O 1
ATOM 2188 N N . GLU A 1 281 ? -5.718 24.633 0.810 1.00 91.56 281 GLU A N 1
ATOM 2189 C CA . GLU A 1 281 ? -4.989 24.103 -0.350 1.00 91.56 281 GLU A CA 1
ATOM 2190 C C . GLU A 1 281 ? -3.822 24.981 -0.810 1.00 91.56 281 GLU A C 1
ATOM 2192 O O . GLU A 1 281 ? -2.922 24.479 -1.480 1.00 91.56 281 GLU A O 1
ATOM 2197 N N . SER A 1 282 ? -3.824 26.275 -0.471 1.00 91.81 282 SER A N 1
ATOM 2198 C CA . SER A 1 282 ? -2.726 27.184 -0.813 1.00 91.81 282 SER A CA 1
ATOM 2199 C C . SER A 1 282 ? -1.436 26.865 -0.052 1.00 91.81 282 SER A C 1
ATOM 2201 O O . SER A 1 282 ? -0.352 27.240 -0.496 1.00 91.81 282 SER A O 1
ATOM 2203 N N . LYS A 1 283 ? -1.548 26.144 1.070 1.00 91.69 283 LYS A N 1
ATOM 2204 C CA . LYS A 1 283 ? -0.435 25.750 1.942 1.00 91.69 283 LYS A CA 1
ATOM 2205 C C . LYS A 1 283 ? -0.045 24.281 1.811 1.00 91.69 283 LYS A C 1
ATOM 2207 O O . LYS A 1 283 ? 0.954 23.873 2.396 1.00 91.69 283 LYS A O 1
ATOM 2212 N N . LEU A 1 284 ? -0.823 23.483 1.081 1.00 91.44 284 LEU A N 1
ATOM 2213 C CA . LEU A 1 284 ? -0.583 22.051 0.939 1.00 91.44 284 LEU A CA 1
ATOM 2214 C C . LEU A 1 284 ? 0.169 21.749 -0.354 1.00 91.44 284 LEU A C 1
ATOM 2216 O O . LEU A 1 284 ? -0.145 22.277 -1.423 1.00 91.44 284 LEU A O 1
ATOM 2220 N N . ALA A 1 285 ? 1.124 20.823 -0.265 1.00 89.06 285 ALA A N 1
ATOM 2221 C CA . ALA A 1 285 ? 1.708 20.212 -1.448 1.00 89.06 285 ALA A CA 1
ATOM 2222 C C . ALA A 1 285 ? 0.620 19.496 -2.263 1.00 89.06 285 ALA A C 1
ATOM 2224 O O . ALA A 1 285 ? -0.415 19.082 -1.731 1.00 89.06 285 ALA A O 1
ATOM 2225 N N . LYS A 1 286 ? 0.854 19.324 -3.567 1.00 87.38 286 LYS A N 1
ATOM 2226 C CA . LYS A 1 286 ? -0.074 18.616 -4.453 1.00 87.38 286 LYS A CA 1
ATOM 2227 C C . LYS A 1 286 ? 0.577 17.375 -5.037 1.00 87.38 286 LYS A C 1
ATOM 2229 O O . LYS A 1 286 ? 1.668 17.443 -5.588 1.00 87.38 286 LYS A O 1
ATOM 2234 N N . TYR A 1 287 ? -0.137 16.257 -4.987 1.00 84.44 287 TYR A N 1
ATOM 2235 C CA . TYR A 1 287 ? 0.230 15.035 -5.695 1.00 84.44 287 TYR A CA 1
ATOM 2236 C C . TYR A 1 287 ? -0.868 14.674 -6.690 1.00 84.44 287 TYR A C 1
ATOM 2238 O O . TYR A 1 287 ? -2.009 14.414 -6.304 1.00 84.44 287 TYR A O 1
ATOM 2246 N N . ARG A 1 288 ? -0.545 14.676 -7.991 1.00 84.19 288 ARG A N 1
ATOM 2247 C CA . ARG A 1 288 ? -1.518 14.427 -9.078 1.00 84.19 288 ARG A CA 1
ATOM 2248 C C . ARG A 1 288 ? -2.810 15.241 -8.895 1.00 84.19 288 ARG A C 1
ATOM 2250 O O . ARG A 1 288 ? -3.912 14.679 -8.894 1.00 84.19 288 ARG A O 1
ATOM 2257 N N . ASN A 1 289 ? -2.642 16.548 -8.678 1.00 86.06 289 ASN A N 1
ATOM 2258 C CA . ASN A 1 289 ? -3.705 17.532 -8.435 1.00 86.06 289 ASN A CA 1
ATOM 2259 C C . ASN A 1 289 ? -4.565 17.297 -7.182 1.00 86.06 289 ASN A C 1
ATOM 2261 O O . ASN A 1 289 ? -5.639 17.881 -7.065 1.00 86.06 289 ASN A O 1
ATOM 2265 N N . LYS A 1 290 ? -4.110 16.471 -6.235 1.00 89.50 290 LYS A N 1
ATOM 2266 C CA . LYS A 1 290 ? -4.775 16.267 -4.941 1.00 89.50 290 LYS A CA 1
ATOM 2267 C C . LYS A 1 290 ? -3.973 16.944 -3.837 1.00 89.50 290 LYS A C 1
ATOM 2269 O O . LYS A 1 290 ? -2.745 16.849 -3.884 1.00 89.50 290 LYS A O 1
ATOM 2274 N N . PRO A 1 291 ? -4.625 17.589 -2.856 1.00 92.31 291 PRO A N 1
ATOM 2275 C CA . PRO A 1 291 ? -3.929 18.079 -1.675 1.00 92.31 291 PRO A CA 1
ATOM 2276 C C . PRO A 1 291 ? -3.269 16.900 -0.954 1.00 92.31 291 PRO A C 1
ATOM 2278 O O . PRO A 1 291 ? -3.895 15.852 -0.763 1.00 92.31 291 PRO A O 1
ATOM 2281 N N . SER A 1 292 ? -1.996 17.070 -0.611 1.00 93.69 292 SER A N 1
ATOM 2282 C CA . SER A 1 292 ? -1.181 16.071 0.066 1.00 93.69 292 SER A CA 1
ATOM 2283 C C . SER A 1 292 ? -1.044 16.433 1.536 1.00 93.69 292 SER A C 1
ATOM 2285 O O . SER A 1 292 ? -0.495 17.484 1.861 1.00 93.69 292 SER A O 1
ATOM 2287 N N . ILE A 1 293 ? -1.535 15.557 2.407 1.00 94.25 293 ILE A N 1
ATOM 2288 C CA . ILE A 1 293 ? -1.425 15.686 3.858 1.00 94.25 293 ILE A CA 1
ATOM 2289 C C . ILE A 1 293 ? -0.124 15.026 4.305 1.00 94.25 293 ILE A C 1
ATOM 2291 O O . ILE A 1 293 ? 0.113 13.848 4.037 1.00 94.25 293 ILE A O 1
ATOM 2295 N N . ALA A 1 294 ? 0.729 15.774 4.991 1.00 90.38 294 ALA A N 1
ATOM 2296 C CA . ALA A 1 294 ? 1.887 15.192 5.650 1.00 90.38 294 ALA A CA 1
ATOM 2297 C C . ALA A 1 294 ? 1.428 14.484 6.930 1.00 90.38 294 ALA A C 1
ATOM 2299 O O . ALA A 1 294 ? 0.840 15.128 7.799 1.00 90.38 294 ALA A O 1
ATOM 2300 N N . ILE A 1 295 ? 1.703 13.183 7.052 1.00 90.06 295 ILE A N 1
ATOM 2301 C CA . ILE A 1 295 ? 1.577 12.460 8.332 1.00 90.06 295 ILE A CA 1
ATOM 2302 C C . ILE A 1 295 ? 2.942 12.130 8.947 1.00 90.06 295 ILE A C 1
ATOM 2304 O O . ILE A 1 295 ? 3.030 11.812 10.128 1.00 90.06 295 ILE A O 1
ATOM 2308 N N . ASN A 1 296 ? 4.020 12.279 8.172 1.00 83.56 296 ASN A N 1
ATOM 2309 C CA . ASN A 1 296 ? 5.394 12.098 8.624 1.00 83.56 296 ASN A CA 1
ATOM 2310 C C . ASN A 1 296 ? 5.773 13.168 9.652 1.00 83.56 296 ASN A C 1
ATOM 2312 O O . ASN A 1 296 ? 6.009 14.320 9.291 1.00 83.56 296 ASN A O 1
ATOM 2316 N N . ALA A 1 297 ? 5.894 12.778 10.918 1.00 79.31 297 ALA A N 1
ATOM 2317 C CA . ALA A 1 297 ? 6.228 13.698 12.002 1.00 79.31 297 ALA A CA 1
ATOM 2318 C C . ALA A 1 297 ? 7.381 13.168 12.871 1.00 79.31 297 ALA A C 1
ATOM 2320 O O . ALA A 1 297 ? 7.808 12.026 12.713 1.00 79.31 297 ALA A O 1
ATOM 2321 N N . GLY A 1 298 ? 7.926 14.013 13.749 1.00 75.38 298 GLY A N 1
ATOM 2322 C CA . GLY A 1 298 ? 9.019 13.656 14.664 1.00 75.38 298 GLY A CA 1
ATOM 2323 C C . GLY A 1 298 ? 10.427 13.699 14.055 1.00 75.38 298 GLY A C 1
ATOM 2324 O O . GLY A 1 298 ? 10.633 14.127 12.916 1.00 75.38 298 GLY A O 1
ATOM 2325 N N . GLU A 1 299 ? 11.413 13.255 14.836 1.00 68.50 299 GLU A N 1
ATOM 2326 C CA . GLU A 1 299 ? 12.827 13.234 14.447 1.00 68.50 299 GLU A CA 1
ATOM 2327 C C . GLU A 1 299 ? 13.041 12.361 13.190 1.00 68.50 299 GLU A C 1
ATOM 2329 O O . GLU A 1 299 ? 12.382 11.332 13.001 1.00 68.50 299 GLU A O 1
ATOM 2334 N N . GLY A 1 300 ? 13.890 12.815 12.262 1.00 64.56 300 GLY A N 1
ATOM 2335 C CA . GLY A 1 300 ? 14.134 12.126 10.985 1.00 64.56 300 GLY A CA 1
ATOM 2336 C C . GLY A 1 300 ? 13.070 12.336 9.895 1.00 64.56 300 GLY A C 1
ATOM 2337 O O . GLY A 1 300 ? 13.031 11.571 8.930 1.00 64.56 300 GLY A O 1
ATOM 2338 N N . ALA A 1 301 ? 12.202 13.349 10.010 1.00 64.81 301 ALA A N 1
ATOM 2339 C CA . ALA A 1 301 ? 11.270 13.688 8.930 1.00 64.81 301 ALA A CA 1
ATOM 2340 C C . ALA A 1 301 ? 12.057 14.038 7.653 1.00 64.81 301 ALA A C 1
ATOM 2342 O O . ALA A 1 301 ? 12.966 14.863 7.692 1.00 64.81 301 ALA A O 1
ATOM 2343 N N . GLY A 1 302 ? 11.745 13.368 6.538 1.00 63.72 302 GLY A N 1
ATOM 2344 C CA . GLY A 1 302 ? 12.461 13.510 5.263 1.00 63.72 302 GLY A CA 1
ATOM 2345 C C . GLY A 1 302 ? 13.762 12.702 5.128 1.00 63.72 302 GLY A C 1
ATOM 2346 O O . GLY A 1 302 ? 14.375 12.737 4.066 1.00 63.72 302 GLY A O 1
ATOM 2347 N N . ALA A 1 303 ? 14.188 11.950 6.152 1.00 60.44 303 ALA A N 1
ATOM 2348 C CA . ALA A 1 303 ? 15.419 11.145 6.105 1.00 60.44 303 ALA A CA 1
ATOM 2349 C C . ALA A 1 303 ? 15.250 9.767 5.425 1.00 60.44 303 ALA A C 1
ATOM 2351 O O . ALA A 1 303 ? 16.228 9.049 5.213 1.00 60.44 303 ALA A O 1
ATOM 2352 N N . HIS A 1 304 ? 14.017 9.382 5.087 1.00 64.06 304 HIS A N 1
ATOM 2353 C CA . HIS A 1 304 ? 13.682 8.090 4.488 1.00 64.06 304 HIS A CA 1
ATOM 2354 C C . HIS A 1 304 ? 12.802 8.266 3.253 1.00 64.06 304 HIS A C 1
ATOM 2356 O O . HIS A 1 304 ? 12.150 9.296 3.087 1.00 64.06 304 HIS A O 1
ATOM 2362 N N . GLY A 1 305 ? 12.772 7.239 2.397 1.00 64.62 305 GLY A N 1
ATOM 2363 C CA . GLY A 1 305 ? 11.866 7.205 1.254 1.00 64.62 305 GLY A CA 1
ATOM 2364 C C . GLY A 1 305 ? 10.414 7.381 1.703 1.00 64.62 305 GLY A C 1
ATOM 2365 O O . GLY A 1 305 ? 9.958 6.734 2.650 1.00 64.62 305 GLY A O 1
ATOM 2366 N N . GLU A 1 306 ? 9.695 8.272 1.025 1.00 74.06 306 GLU A N 1
ATOM 2367 C CA . GLU A 1 306 ? 8.276 8.506 1.269 1.00 74.06 306 GLU A CA 1
ATOM 2368 C C . GLU A 1 306 ? 7.427 7.654 0.328 1.00 74.06 306 GLU A C 1
ATOM 2370 O O . GLU A 1 306 ? 7.650 7.622 -0.885 1.00 74.06 306 GLU A O 1
ATOM 2375 N N . ILE A 1 307 ? 6.420 6.986 0.886 1.00 78.00 307 ILE A N 1
ATOM 2376 C CA . ILE A 1 307 ? 5.363 6.345 0.107 1.00 78.00 307 ILE A CA 1
ATOM 2377 C C . ILE A 1 307 ? 4.187 7.310 0.079 1.00 78.00 307 ILE A C 1
ATOM 2379 O O . ILE A 1 307 ? 3.635 7.654 1.125 1.00 78.00 307 ILE A O 1
ATOM 2383 N N . ILE A 1 308 ? 3.802 7.742 -1.121 1.00 85.69 308 ILE A N 1
ATOM 2384 C CA . ILE A 1 308 ? 2.622 8.582 -1.318 1.00 85.69 308 ILE A CA 1
ATOM 2385 C C . ILE A 1 308 ? 1.420 7.684 -1.593 1.00 85.69 308 ILE A C 1
ATOM 2387 O O . ILE A 1 308 ? 1.361 7.001 -2.617 1.00 85.69 308 ILE A O 1
ATOM 2391 N N . ASN A 1 309 ? 0.447 7.728 -0.692 1.00 90.38 309 ASN A N 1
ATOM 2392 C CA . ASN A 1 309 ? -0.837 7.055 -0.822 1.00 90.38 309 ASN A CA 1
ATOM 2393 C C . ASN A 1 309 ? -1.916 8.023 -1.304 1.00 90.38 309 ASN A C 1
ATOM 2395 O O . ASN A 1 309 ? -1.772 9.243 -1.211 1.00 90.38 309 ASN A O 1
ATOM 2399 N N . VAL A 1 310 ? -3.004 7.469 -1.843 1.00 91.69 310 VAL A N 1
ATOM 2400 C CA . VAL A 1 310 ? -4.167 8.233 -2.303 1.00 91.69 310 VAL A CA 1
ATOM 2401 C C . VAL A 1 310 ? -5.445 7.486 -1.940 1.00 91.69 310 VAL A C 1
ATOM 2403 O O . VAL A 1 310 ? -5.630 6.340 -2.347 1.00 91.69 310 VAL A O 1
ATOM 2406 N N . GLY A 1 311 ? -6.379 8.162 -1.283 1.00 92.94 311 GLY A N 1
ATOM 2407 C CA . GLY A 1 311 ? -7.642 7.577 -0.831 1.00 92.94 311 GLY A CA 1
ATOM 2408 C C . GLY A 1 311 ? -8.647 8.635 -0.394 1.00 92.94 311 GLY A C 1
ATOM 2409 O O . GLY A 1 311 ? -8.488 9.813 -0.716 1.00 92.94 311 GLY A O 1
ATOM 2410 N N . ASP A 1 312 ? -9.702 8.204 0.283 1.00 94.06 312 ASP A N 1
ATOM 2411 C CA . ASP A 1 312 ? -10.608 9.093 1.014 1.00 94.06 312 ASP A CA 1
ATOM 2412 C C . ASP A 1 312 ? -10.064 9.401 2.423 1.00 94.06 312 ASP A C 1
ATOM 2414 O O . ASP A 1 312 ? -8.985 8.941 2.813 1.00 94.06 312 ASP A O 1
ATOM 2418 N N . PHE A 1 313 ? -10.797 10.220 3.178 1.00 94.69 313 PHE A N 1
ATOM 2419 C CA . PHE A 1 313 ? -10.393 10.624 4.523 1.00 94.69 313 PHE A CA 1
ATOM 2420 C C . PHE A 1 313 ? -10.425 9.465 5.535 1.00 94.69 313 PHE A C 1
ATOM 2422 O O . PHE A 1 313 ? -9.524 9.362 6.363 1.00 94.69 313 PHE A O 1
ATOM 2429 N N . ALA A 1 314 ? -11.385 8.542 5.423 1.00 93.56 314 ALA A N 1
ATOM 2430 C CA . ALA A 1 314 ? -11.441 7.352 6.274 1.00 93.56 314 ALA A CA 1
ATOM 2431 C C . ALA A 1 314 ? -10.197 6.465 6.083 1.00 93.56 314 ALA A C 1
ATOM 2433 O O . ALA A 1 314 ? -9.592 5.998 7.050 1.00 93.56 314 ALA A O 1
ATOM 2434 N N . THR A 1 315 ? -9.748 6.301 4.835 1.00 92.81 315 THR A N 1
ATOM 2435 C CA . THR A 1 315 ? -8.509 5.587 4.505 1.00 92.81 315 THR A CA 1
ATOM 2436 C C . THR A 1 315 ? -7.291 6.289 5.111 1.00 92.81 315 THR A C 1
ATOM 2438 O O . THR A 1 315 ? -6.420 5.612 5.654 1.00 92.81 315 THR A O 1
ATOM 2441 N N . LEU A 1 316 ? -7.233 7.627 5.065 1.00 95.00 316 LEU A N 1
ATOM 2442 C CA . LEU A 1 316 ? -6.178 8.402 5.728 1.00 95.00 316 LEU A CA 1
ATOM 2443 C C . LEU A 1 316 ? -6.164 8.152 7.243 1.00 95.00 316 LEU A C 1
ATOM 2445 O O . LEU A 1 316 ? -5.098 7.885 7.787 1.00 95.00 316 LEU A O 1
ATOM 2449 N N . LEU A 1 317 ? -7.316 8.213 7.922 1.00 95.31 317 LEU A N 1
ATOM 2450 C CA . LEU A 1 317 ? -7.393 7.983 9.371 1.00 95.31 317 LEU A CA 1
ATOM 2451 C C . LEU A 1 317 ? -6.960 6.568 9.759 1.00 95.31 317 LEU A C 1
ATOM 2453 O O . LEU A 1 317 ? -6.280 6.389 10.767 1.00 95.31 317 LEU A O 1
ATOM 2457 N N . ARG A 1 318 ? -7.295 5.569 8.942 1.00 92.06 318 ARG A N 1
ATOM 2458 C CA . ARG A 1 318 ? -6.832 4.194 9.141 1.00 92.06 318 ARG A CA 1
ATOM 2459 C C . ARG A 1 318 ? -5.312 4.078 9.013 1.00 92.06 318 ARG A C 1
ATOM 2461 O O . ARG A 1 318 ? -4.669 3.507 9.883 1.00 92.06 318 ARG A O 1
ATOM 2468 N N . GLU A 1 319 ? -4.730 4.636 7.954 1.00 91.38 319 GLU A N 1
ATOM 2469 C CA . GLU A 1 319 ? -3.271 4.629 7.761 1.00 91.38 319 GLU A CA 1
ATOM 2470 C C . GLU A 1 319 ? -2.546 5.436 8.846 1.00 91.38 319 GLU A C 1
ATOM 2472 O O . GLU A 1 319 ? -1.437 5.087 9.237 1.00 91.38 319 GLU A O 1
ATOM 2477 N N . LEU A 1 320 ? -3.172 6.502 9.351 1.00 93.06 320 LEU A N 1
ATOM 2478 C CA . LEU A 1 320 ? -2.668 7.271 10.483 1.00 93.06 320 LEU A CA 1
ATOM 2479 C C . LEU A 1 320 ? -2.710 6.452 11.777 1.00 93.06 320 LEU A C 1
ATOM 2481 O O . LEU A 1 320 ? -1.753 6.513 12.537 1.00 93.06 320 LEU A O 1
ATOM 2485 N N . SER A 1 321 ? -3.774 5.673 12.000 1.00 92.19 321 SER A N 1
ATOM 2486 C CA . SER A 1 321 ? -3.894 4.741 13.129 1.00 92.19 321 SER A CA 1
ATOM 2487 C C . SER A 1 321 ? -2.781 3.693 13.116 1.00 92.19 321 SER A C 1
ATOM 2489 O O . SER A 1 321 ? -2.143 3.481 14.143 1.00 92.19 321 SER A O 1
ATOM 2491 N N . GLU A 1 322 ? -2.495 3.118 11.944 1.00 88.31 322 GLU A N 1
ATOM 2492 C CA . GLU A 1 322 ? -1.374 2.194 11.736 1.00 88.31 322 GLU A CA 1
ATOM 2493 C C . GLU A 1 322 ? -0.024 2.876 11.995 1.00 88.31 322 GLU A C 1
ATOM 2495 O O . GLU A 1 322 ? 0.859 2.324 12.640 1.00 88.31 322 GLU A O 1
ATOM 2500 N N . TYR A 1 323 ? 0.133 4.116 11.524 1.00 87.50 323 TYR A N 1
ATOM 2501 C CA . TYR A 1 323 ? 1.372 4.875 11.667 1.00 87.50 323 TYR A CA 1
ATOM 2502 C C . TYR A 1 323 ? 1.714 5.228 13.122 1.00 87.50 323 TYR A C 1
ATOM 2504 O O . TYR A 1 323 ? 2.892 5.292 13.467 1.00 87.50 323 TYR A O 1
ATOM 2512 N N . ILE A 1 324 ? 0.707 5.477 13.964 1.00 89.56 324 ILE A N 1
ATOM 2513 C CA . ILE A 1 324 ? 0.893 5.828 15.383 1.00 89.56 324 ILE A CA 1
ATOM 2514 C C . ILE A 1 324 ? 0.709 4.638 16.334 1.00 89.56 324 ILE A C 1
ATOM 2516 O O . ILE A 1 324 ? 0.821 4.839 17.541 1.00 89.56 324 ILE A O 1
ATOM 2520 N N . ASP A 1 325 ? 0.384 3.450 15.812 1.00 88.81 325 ASP A N 1
ATOM 2521 C CA . ASP A 1 325 ? 0.067 2.232 16.576 1.00 88.81 325 ASP A CA 1
ATOM 2522 C C . ASP A 1 325 ? -0.997 2.453 17.675 1.00 88.81 325 ASP A C 1
ATOM 2524 O O . ASP A 1 325 ? -0.933 1.948 18.796 1.00 88.81 325 ASP A O 1
ATOM 2528 N N . VAL A 1 326 ? -1.993 3.291 17.374 1.00 92.00 326 VAL A N 1
ATOM 2529 C CA . VAL A 1 326 ? -3.120 3.583 18.269 1.00 92.00 326 VAL A CA 1
ATOM 2530 C C . VAL A 1 326 ? -4.381 3.722 17.440 1.00 92.00 326 VAL A C 1
ATOM 2532 O O . VAL A 1 326 ? -4.397 4.353 16.384 1.00 92.00 326 VAL A O 1
ATOM 2535 N N . GLY A 1 327 ? -5.474 3.168 17.951 1.00 93.25 327 GLY A N 1
ATOM 2536 C CA . GLY A 1 327 ? -6.777 3.257 17.320 1.00 93.25 327 GLY A CA 1
ATOM 2537 C C . GLY A 1 327 ? -7.283 4.663 17.054 1.00 93.25 327 GLY A C 1
ATOM 2538 O O . GLY A 1 327 ? -7.195 5.524 17.931 1.00 93.25 327 GLY A O 1
ATOM 2539 N N . ILE A 1 328 ? -7.911 4.856 15.892 1.00 95.88 328 ILE A N 1
ATOM 2540 C CA . ILE A 1 328 ? -8.657 6.072 15.562 1.00 95.88 328 ILE A CA 1
ATOM 2541 C C . ILE A 1 328 ? -10.100 5.714 15.198 1.00 95.88 328 ILE A C 1
ATOM 2543 O O . ILE A 1 328 ? -10.343 4.862 14.348 1.00 95.88 328 ILE A O 1
ATOM 2547 N N . ILE A 1 329 ? -11.059 6.379 15.838 1.00 95.62 329 ILE A N 1
ATOM 2548 C CA . ILE A 1 329 ? -12.488 6.279 15.530 1.00 95.62 329 ILE A CA 1
ATOM 2549 C C . ILE A 1 329 ? -12.895 7.531 14.762 1.00 95.62 329 ILE A C 1
ATOM 2551 O O . ILE A 1 329 ? -12.734 8.646 15.261 1.00 95.62 329 ILE A O 1
ATOM 2555 N N . ASP A 1 330 ? -13.427 7.337 13.559 1.00 96.19 330 ASP A N 1
ATOM 2556 C CA . ASP A 1 330 ? -13.924 8.417 12.714 1.00 96.19 330 ASP A CA 1
ATOM 2557 C C . ASP A 1 330 ? -15.343 8.828 13.139 1.00 96.19 330 ASP A C 1
ATOM 2559 O O . ASP A 1 330 ? -16.318 8.122 12.886 1.00 96.19 330 ASP A O 1
ATOM 2563 N N . GLU A 1 331 ? -15.454 9.977 13.806 1.00 97.31 331 GLU A N 1
ATOM 2564 C CA . GLU A 1 331 ? -16.716 10.679 14.061 1.00 97.31 331 GLU A CA 1
ATOM 2565 C C . GLU A 1 331 ? -16.728 12.045 13.347 1.00 97.31 331 GLU A C 1
ATOM 2567 O O . GLU A 1 331 ? -17.302 13.029 13.835 1.00 97.31 331 GLU A O 1
ATOM 2572 N N . THR A 1 332 ? -16.044 12.137 12.206 1.00 97.12 332 THR A N 1
ATOM 2573 C CA . THR A 1 332 ? -16.025 13.337 11.369 1.00 97.12 332 THR A CA 1
ATOM 2574 C C . THR A 1 332 ? -17.230 13.393 10.433 1.00 97.12 332 THR A C 1
ATOM 2576 O O . THR A 1 332 ? -17.930 12.408 10.192 1.00 97.12 332 THR A O 1
ATOM 2579 N N . THR A 1 333 ? -17.503 14.580 9.892 1.00 94.50 333 THR A N 1
ATOM 2580 C CA . THR A 1 333 ? -18.487 14.725 8.815 1.00 94.50 333 THR A CA 1
ATOM 2581 C C . THR A 1 333 ? -17.970 14.025 7.557 1.00 94.50 333 THR A C 1
ATOM 2583 O O . THR A 1 333 ? -16.918 14.396 7.034 1.00 94.50 333 THR A O 1
ATOM 2586 N N . SER A 1 334 ? -18.736 13.060 7.037 1.00 86.94 334 SER A N 1
ATOM 2587 C CA . SER A 1 334 ? -18.378 12.305 5.832 1.00 86.94 334 SER A CA 1
ATOM 2588 C C . SER A 1 334 ? -18.077 13.221 4.644 1.00 86.94 334 SER A C 1
ATOM 2590 O O . SER A 1 334 ? -18.809 14.181 4.388 1.00 86.94 334 SER A O 1
ATOM 2592 N N . THR A 1 335 ? -17.053 12.878 3.870 1.00 90.94 335 THR A N 1
ATOM 2593 C CA . THR A 1 335 ? -16.658 13.599 2.659 1.00 90.94 335 THR A CA 1
ATOM 2594 C C . THR A 1 335 ? -16.267 12.615 1.560 1.00 90.94 335 THR A C 1
ATOM 2596 O O . THR A 1 335 ? -15.641 11.593 1.826 1.00 90.94 335 THR A O 1
ATOM 2599 N N . ASP A 1 336 ? -16.618 12.932 0.317 1.00 90.06 336 ASP A N 1
ATOM 2600 C CA . ASP A 1 336 ? -16.216 12.208 -0.897 1.00 90.06 336 ASP A CA 1
ATOM 2601 C C . ASP A 1 336 ? -14.835 12.649 -1.420 1.00 90.06 336 ASP A C 1
ATOM 2603 O O . ASP A 1 336 ? -14.342 12.176 -2.450 1.00 90.06 336 ASP A O 1
ATOM 2607 N N . ARG A 1 337 ? -14.186 13.578 -0.711 1.00 91.94 337 ARG A N 1
ATOM 2608 C CA . ARG A 1 337 ? -12.940 14.194 -1.138 1.00 91.94 337 ARG A CA 1
ATOM 2609 C C . ARG A 1 337 ? -11.791 13.189 -1.153 1.00 91.94 337 ARG A C 1
ATOM 2611 O O . ARG A 1 337 ? -11.471 12.550 -0.154 1.00 91.94 337 ARG A O 1
ATOM 2618 N N . ARG A 1 338 ? -11.097 13.125 -2.291 1.00 94.00 338 ARG A N 1
ATOM 2619 C CA . ARG A 1 338 ? -9.869 12.337 -2.458 1.00 94.00 338 ARG A CA 1
ATOM 2620 C C . ARG A 1 338 ? -8.648 13.140 -2.023 1.00 94.00 338 ARG A C 1
ATOM 2622 O O . ARG A 1 338 ? -8.434 14.257 -2.497 1.00 94.00 338 ARG A O 1
ATOM 2629 N N . LEU A 1 339 ? -7.820 12.532 -1.187 1.00 95.12 339 LEU A N 1
ATOM 2630 C CA . LEU A 1 339 ? -6.599 13.108 -0.633 1.00 95.12 339 LEU A CA 1
ATOM 2631 C C . LEU A 1 339 ? -5.388 12.285 -1.061 1.00 95.12 339 LEU A C 1
ATOM 2633 O O . LEU A 1 339 ? -5.519 11.113 -1.423 1.00 95.12 339 LEU A O 1
ATOM 2637 N N . ALA A 1 340 ? -4.218 12.909 -1.021 1.00 94.75 340 ALA A N 1
ATOM 2638 C CA . ALA A 1 340 ? -2.948 12.203 -0.988 1.00 94.75 340 ALA A CA 1
ATOM 2639 C C . ALA A 1 340 ? -2.320 12.354 0.401 1.00 94.75 340 ALA A C 1
ATOM 2641 O O . ALA A 1 340 ? -2.626 13.312 1.112 1.00 94.75 340 ALA A O 1
ATOM 2642 N N . TRP A 1 341 ? -1.456 11.430 0.799 1.00 94.00 341 TRP A N 1
ATOM 2643 C CA . TRP A 1 341 ? -0.639 11.589 2.001 1.00 94.00 341 TRP A CA 1
ATOM 2644 C C . TRP A 1 341 ? 0.667 10.826 1.875 1.00 94.00 341 TRP A C 1
ATOM 2646 O O . TRP A 1 341 ? 0.711 9.767 1.247 1.00 94.00 341 TRP A O 1
ATOM 2656 N N . SER A 1 342 ? 1.733 11.366 2.463 1.00 86.44 342 SER A N 1
ATOM 2657 C CA . SER A 1 342 ? 3.027 10.691 2.528 1.00 86.44 342 SER A CA 1
ATOM 2658 C C . SER A 1 342 ? 3.184 9.985 3.868 1.00 86.44 342 SER A C 1
ATOM 2660 O O . SER A 1 342 ? 3.019 10.605 4.918 1.00 86.44 342 SER A O 1
ATOM 2662 N N . LYS A 1 343 ? 3.524 8.693 3.829 1.00 79.06 343 LYS A N 1
ATOM 2663 C CA . LYS A 1 343 ? 3.949 7.919 5.002 1.00 79.06 343 LYS A CA 1
ATOM 2664 C C . LYS A 1 343 ? 5.406 7.491 4.861 1.00 79.06 343 LYS A C 1
ATOM 2666 O O . LYS A 1 343 ? 5.880 7.260 3.744 1.00 79.06 343 LYS A O 1
ATOM 2671 N N . ARG A 1 344 ? 6.131 7.386 5.975 1.00 75.56 344 ARG A N 1
ATOM 2672 C CA . ARG A 1 344 ? 7.513 6.892 5.979 1.00 75.56 344 ARG A CA 1
ATOM 2673 C C . ARG A 1 344 ? 7.508 5.426 5.562 1.00 75.56 344 ARG A C 1
ATOM 2675 O O . ARG A 1 344 ? 6.737 4.633 6.098 1.00 75.56 344 ARG A O 1
ATOM 2682 N N . SER A 1 345 ? 8.395 5.060 4.640 1.00 60.78 345 SER A N 1
ATOM 2683 C CA . SER A 1 345 ? 8.735 3.657 4.420 1.00 60.78 345 SER A CA 1
ATOM 2684 C C . SER A 1 345 ? 9.674 3.218 5.538 1.00 60.78 345 SER A C 1
ATOM 2686 O O . SER A 1 345 ? 10.894 3.263 5.378 1.00 60.78 345 SER A O 1
ATOM 2688 N N . TYR A 1 346 ? 9.138 2.820 6.690 1.00 60.16 346 TYR A N 1
ATOM 2689 C CA . TYR A 1 346 ? 9.928 1.984 7.583 1.00 60.16 346 TYR A CA 1
ATOM 2690 C C . TYR A 1 346 ? 10.044 0.630 6.891 1.00 60.16 346 TYR A C 1
ATOM 2692 O O . TYR A 1 346 ? 9.099 -0.152 6.876 1.00 60.16 346 TYR A O 1
ATOM 2700 N N . ASN A 1 347 ? 11.189 0.349 6.271 1.00 49.28 347 ASN A N 1
ATOM 2701 C CA . ASN A 1 347 ? 11.534 -1.049 6.067 1.00 49.28 347 ASN A CA 1
ATOM 2702 C C . ASN A 1 347 ? 11.610 -1.636 7.479 1.00 49.28 347 ASN A C 1
ATOM 2704 O O . ASN A 1 347 ? 12.442 -1.205 8.279 1.00 49.28 347 ASN A O 1
ATOM 2708 N N . HIS A 1 348 ? 10.674 -2.526 7.810 1.00 48.25 348 HIS A N 1
ATOM 2709 C CA . HIS A 1 348 ? 10.548 -3.094 9.151 1.00 48.25 348 HIS A CA 1
ATOM 2710 C C . HIS A 1 348 ? 11.835 -3.810 9.596 1.00 48.25 348 HIS A C 1
ATOM 2712 O O . HIS A 1 348 ? 12.055 -3.974 10.791 1.00 48.25 348 HIS A O 1
ATOM 2718 N N . ASP A 1 349 ? 12.743 -4.137 8.680 1.00 45.00 349 ASP A N 1
ATOM 2719 C CA . ASP A 1 349 ? 14.004 -4.796 8.991 1.00 45.00 349 ASP A CA 1
ATOM 2720 C C . ASP A 1 349 ? 15.102 -3.810 9.427 1.00 45.00 349 ASP A C 1
ATOM 2722 O O . ASP A 1 349 ? 15.615 -3.010 8.644 1.00 45.00 349 ASP A O 1
ATOM 2726 N N . GLY A 1 350 ? 15.504 -3.910 10.699 1.00 49.78 350 GLY A N 1
ATOM 2727 C CA . GLY A 1 350 ? 16.779 -3.380 11.201 1.00 49.78 350 GLY A CA 1
ATOM 2728 C C . GLY A 1 350 ? 16.758 -2.009 11.883 1.00 49.78 350 GLY A C 1
ATOM 2729 O O . GLY A 1 350 ? 17.809 -1.581 12.359 1.00 49.78 350 GLY A O 1
ATOM 2730 N N . GLN A 1 351 ? 15.613 -1.324 11.979 1.00 55.69 351 GLN A N 1
ATOM 2731 C CA . GLN A 1 351 ? 15.537 -0.070 12.742 1.00 55.69 351 GLN A CA 1
ATOM 2732 C C . GLN A 1 351 ? 15.240 -0.301 14.236 1.00 55.69 351 GLN A C 1
ATOM 2734 O O . GLN A 1 351 ? 14.406 -1.150 14.557 1.00 55.69 351 GLN A O 1
ATOM 2739 N N . PRO A 1 352 ? 15.886 0.449 15.154 1.00 56.38 352 PRO A N 1
ATOM 2740 C CA . PRO A 1 352 ? 15.598 0.380 16.585 1.00 56.38 352 PRO A CA 1
ATOM 2741 C C . PRO A 1 352 ? 14.143 0.761 16.890 1.00 56.38 352 PRO A C 1
ATOM 2743 O O . PRO A 1 352 ? 13.620 1.708 16.305 1.00 56.38 352 PRO A O 1
ATOM 2746 N N . ASP A 1 353 ? 13.515 0.107 17.871 1.00 56.97 353 ASP A N 1
ATOM 2747 C CA . ASP A 1 353 ? 12.134 0.408 18.296 1.00 56.97 353 ASP A CA 1
ATOM 2748 C C . ASP A 1 353 ? 11.929 1.874 18.715 1.00 56.97 353 ASP A C 1
ATOM 2750 O O . ASP A 1 353 ? 10.849 2.435 18.539 1.00 56.97 353 ASP A O 1
ATOM 2754 N N . SER A 1 354 ? 12.984 2.546 19.185 1.00 55.28 354 SER A N 1
ATOM 2755 C CA . SER A 1 354 ? 12.956 3.976 19.514 1.00 55.28 354 SER A CA 1
ATOM 2756 C C . SER A 1 354 ? 12.740 4.897 18.306 1.00 55.28 354 SER A C 1
ATOM 2758 O O . SER A 1 354 ? 12.318 6.033 18.491 1.00 55.28 354 SER A O 1
ATOM 2760 N N . GLN A 1 355 ? 13.004 4.430 17.081 1.00 55.91 355 GLN A N 1
ATOM 2761 C CA . GLN A 1 355 ? 12.697 5.150 15.836 1.00 55.91 355 GLN A CA 1
ATOM 2762 C C . GLN A 1 355 ? 11.308 4.795 15.275 1.00 55.91 355 GLN A C 1
ATOM 2764 O O . GLN A 1 355 ? 10.820 5.477 14.367 1.00 55.91 355 GLN A O 1
ATOM 2769 N N . ARG A 1 356 ? 10.675 3.745 15.820 1.00 60.28 356 ARG A N 1
ATOM 2770 C CA . ARG A 1 356 ? 9.337 3.263 15.444 1.00 60.28 356 ARG A CA 1
ATOM 2771 C C . ARG A 1 356 ? 8.232 3.908 16.279 1.00 60.28 356 ARG A C 1
ATOM 2773 O O . ARG A 1 356 ? 7.168 4.201 15.750 1.00 60.28 356 ARG A O 1
ATOM 2780 N N . LEU A 1 357 ? 8.492 4.163 17.561 1.00 63.44 357 LEU A N 1
ATOM 2781 C CA . LEU A 1 357 ? 7.510 4.728 18.487 1.00 63.44 357 LEU A CA 1
ATOM 2782 C C . LEU A 1 357 ? 7.504 6.260 18.417 1.00 63.44 357 LEU A C 1
ATOM 2784 O O . LEU A 1 357 ? 8.155 6.947 19.206 1.00 63.44 357 LEU A O 1
ATOM 2788 N N . LEU A 1 358 ? 6.767 6.799 17.449 1.00 75.75 358 LEU A N 1
ATOM 2789 C CA . LEU A 1 358 ? 6.435 8.220 17.410 1.00 75.75 358 LEU A CA 1
ATOM 2790 C C . LEU A 1 358 ? 5.433 8.546 18.529 1.00 75.75 358 LEU A C 1
ATOM 2792 O O . LEU A 1 358 ? 4.454 7.827 18.698 1.00 75.75 358 LEU A O 1
ATOM 2796 N N . ASP A 1 359 ? 5.626 9.654 19.257 1.00 87.38 359 ASP A N 1
ATOM 2797 C CA . ASP A 1 359 ? 4.563 10.199 20.116 1.00 87.38 359 ASP A CA 1
ATOM 2798 C C . ASP A 1 359 ? 3.345 10.538 19.235 1.00 87.38 359 ASP A C 1
ATOM 2800 O O . AS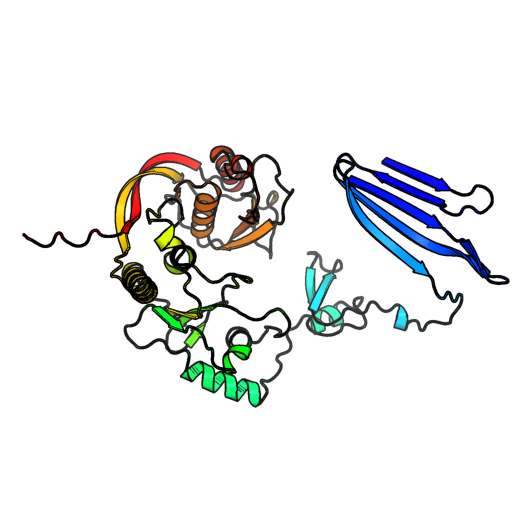P A 1 359 ? 3.450 11.456 18.406 1.00 87.38 359 ASP A O 1
ATOM 2804 N N . PRO A 1 360 ? 2.195 9.849 19.402 1.00 92.19 360 PRO A N 1
ATOM 2805 C CA . PRO A 1 360 ? 1.041 10.009 18.523 1.00 92.19 360 PRO A CA 1
ATOM 2806 C C . PRO A 1 360 ? 0.608 11.467 18.371 1.00 92.19 360 PRO A C 1
ATOM 2808 O O . PRO A 1 360 ? 0.218 11.896 17.286 1.00 92.19 360 PRO A O 1
ATOM 2811 N N . ARG A 1 361 ? 0.751 12.268 19.434 1.00 93.56 361 ARG A N 1
ATOM 2812 C CA . ARG A 1 361 ? 0.337 13.677 19.456 1.00 93.56 361 ARG A CA 1
ATOM 2813 C C . ARG A 1 361 ? 1.034 14.505 18.387 1.00 93.56 361 ARG A C 1
ATOM 2815 O O . ARG A 1 361 ? 0.406 15.378 17.808 1.00 93.56 361 ARG A O 1
ATOM 2822 N N . ILE A 1 362 ? 2.289 14.199 18.064 1.00 92.62 362 ILE A N 1
ATOM 2823 C CA . ILE A 1 362 ? 3.048 14.957 17.064 1.00 92.62 362 ILE A CA 1
ATOM 2824 C C . ILE A 1 362 ? 2.432 14.769 15.667 1.00 92.62 362 ILE A C 1
ATOM 2826 O O . ILE A 1 362 ? 2.248 15.744 14.937 1.00 92.62 362 ILE A O 1
ATOM 2830 N N . ALA A 1 363 ? 2.081 13.533 15.295 1.00 92.75 363 ALA A N 1
ATOM 2831 C CA . ALA A 1 363 ? 1.411 13.260 14.021 1.00 92.75 363 ALA A CA 1
ATOM 2832 C C . ALA A 1 363 ? -0.018 13.821 14.001 1.00 92.75 363 ALA A C 1
ATOM 2834 O O . ALA A 1 363 ? -0.432 14.432 13.015 1.00 92.75 363 ALA A O 1
ATOM 2835 N N . LEU A 1 364 ? -0.762 13.656 15.097 1.00 96.25 364 LEU A N 1
ATOM 2836 C CA . LEU A 1 364 ? -2.142 14.129 15.203 1.00 96.25 364 LEU A CA 1
ATOM 2837 C C . LEU A 1 364 ? -2.238 15.661 15.167 1.00 96.25 364 LEU A C 1
ATOM 2839 O O . LEU A 1 364 ? -3.121 16.191 14.493 1.00 96.25 364 LEU A O 1
ATOM 2843 N N . ASP A 1 365 ? -1.318 16.383 15.809 1.00 96.19 365 ASP A N 1
ATOM 2844 C CA . ASP A 1 365 ? -1.249 17.848 15.757 1.00 96.19 365 ASP A CA 1
ATOM 2845 C C . ASP A 1 365 ? -0.944 18.335 14.336 1.00 96.19 365 ASP A C 1
ATOM 2847 O O . ASP A 1 365 ? -1.568 19.280 13.848 1.00 96.19 365 ASP A O 1
ATOM 2851 N N . LEU A 1 366 ? -0.027 17.661 13.634 1.00 94.50 366 LEU A N 1
ATOM 2852 C CA . LEU A 1 366 ? 0.298 17.964 12.240 1.00 94.50 366 LEU A CA 1
ATOM 2853 C C . LEU A 1 366 ? -0.917 17.761 11.320 1.00 94.50 366 LEU A C 1
ATOM 2855 O O . LEU A 1 366 ? -1.201 18.605 10.463 1.00 94.50 366 LEU A O 1
ATOM 2859 N N . VAL A 1 367 ? -1.664 16.669 11.497 1.00 96.06 367 VAL A N 1
ATOM 2860 C CA . VAL A 1 367 ? -2.904 16.422 10.744 1.00 96.06 367 VAL A CA 1
ATOM 2861 C C . VAL A 1 367 ? -3.973 17.449 11.116 1.00 96.06 367 VAL A C 1
ATOM 2863 O O . VAL A 1 367 ? -4.620 17.996 10.221 1.00 96.06 367 VAL A O 1
ATOM 2866 N N . THR A 1 368 ? -4.113 17.788 12.398 1.00 97.38 368 THR A N 1
ATOM 2867 C CA . THR A 1 368 ? -5.053 18.811 12.888 1.00 97.38 368 THR A CA 1
ATOM 2868 C C . THR A 1 368 ? -4.805 20.159 12.214 1.00 97.38 368 THR A C 1
ATOM 2870 O O . THR A 1 368 ? -5.736 20.771 11.693 1.00 97.38 368 THR A O 1
ATOM 2873 N N . GLN A 1 369 ? -3.548 20.602 12.138 1.00 96.06 369 GLN A N 1
ATOM 2874 C CA . GLN A 1 369 ? -3.176 21.876 11.509 1.00 96.06 369 GLN A CA 1
ATOM 2875 C C . GLN A 1 369 ? -3.517 21.936 10.012 1.00 96.06 369 GLN A C 1
ATOM 2877 O O . GLN A 1 369 ? -3.863 23.002 9.506 1.00 96.06 369 GLN A O 1
ATOM 2882 N N . GLN A 1 370 ? -3.424 20.808 9.302 1.00 95.94 370 GLN A N 1
ATOM 2883 C CA . GLN A 1 370 ? -3.679 20.733 7.858 1.00 95.94 370 GLN A CA 1
ATOM 2884 C C . GLN A 1 370 ? -5.158 20.526 7.507 1.00 95.94 370 GLN A C 1
ATOM 2886 O O . GLN A 1 370 ? -5.567 20.868 6.397 1.00 95.94 370 GLN A O 1
ATOM 2891 N N . THR A 1 371 ? -5.937 19.931 8.417 1.00 96.88 371 THR A N 1
ATOM 2892 C CA . THR A 1 371 ? -7.288 19.418 8.124 1.00 96.88 371 THR A CA 1
ATOM 2893 C C . THR A 1 371 ? -8.404 20.035 8.960 1.00 96.88 371 THR A C 1
ATOM 2895 O O . THR A 1 371 ? -9.576 19.871 8.618 1.00 96.88 371 THR A O 1
ATOM 2898 N N . GLY A 1 372 ? -8.073 20.707 10.065 1.00 96.56 372 GLY A N 1
ATOM 2899 C CA . GLY A 1 372 ? -9.045 21.198 11.044 1.00 96.56 372 GLY A CA 1
ATOM 2900 C C . GLY A 1 372 ? -9.751 20.098 11.847 1.00 96.56 372 GLY A C 1
ATOM 2901 O O . GLY A 1 372 ? -10.623 20.412 12.655 1.00 96.56 372 GLY A O 1
ATOM 2902 N N . ILE A 1 373 ? -9.399 18.825 11.639 1.00 98.25 373 ILE A N 1
ATOM 2903 C CA . ILE A 1 373 ? -9.926 17.691 12.402 1.00 98.25 373 ILE A CA 1
ATOM 2904 C C . ILE A 1 373 ? -9.219 17.623 13.744 1.00 98.25 373 ILE A C 1
ATOM 2906 O O . ILE A 1 373 ? -7.999 17.719 13.801 1.00 98.25 373 ILE A O 1
ATOM 2910 N N . THR A 1 374 ? -9.978 17.449 14.819 1.00 98.19 374 THR A N 1
ATOM 2911 C CA . THR A 1 374 ? -9.433 17.327 16.171 1.00 98.19 374 THR A CA 1
ATOM 2912 C C . THR A 1 374 ? -9.428 15.876 16.620 1.00 98.19 374 THR A C 1
ATOM 2914 O O . THR A 1 374 ? -10.290 15.089 16.228 1.00 98.19 374 THR A O 1
ATOM 2917 N N . PHE A 1 375 ? -8.465 15.532 17.473 1.00 98.44 375 PHE A N 1
ATOM 2918 C CA . PHE A 1 375 ? -8.314 14.195 18.032 1.00 98.44 375 PHE A CA 1
ATOM 2919 C C . PHE A 1 375 ? -8.358 14.268 19.551 1.00 98.44 375 PHE A C 1
ATOM 2921 O O . PHE A 1 375 ? -7.596 15.009 20.170 1.00 98.44 375 PHE A O 1
ATOM 2928 N N . GLU A 1 376 ? -9.232 13.475 20.159 1.00 98.25 376 GLU A N 1
ATOM 2929 C CA . GLU A 1 376 ? -9.328 13.377 21.612 1.00 98.25 376 GLU A CA 1
ATOM 2930 C C . GLU A 1 376 ? -9.145 11.931 22.051 1.00 98.25 376 GLU A C 1
ATOM 2932 O O . GLU A 1 376 ? -9.787 11.027 21.519 1.00 98.25 376 GLU A O 1
ATOM 2937 N N . LEU A 1 377 ? -8.276 11.712 23.034 1.00 97.75 377 LEU A N 1
ATOM 2938 C CA . LEU A 1 377 ? -8.054 10.390 23.595 1.00 97.75 377 LEU A CA 1
ATOM 2939 C C . LEU A 1 377 ? -9.242 10.003 24.480 1.00 97.75 377 LEU A C 1
ATOM 2941 O O . LEU A 1 377 ? -9.497 10.643 25.499 1.00 97.75 377 LEU A O 1
ATOM 2945 N N . GLN A 1 378 ? -9.965 8.951 24.111 1.00 98.19 378 GLN A N 1
ATOM 2946 C CA . GLN A 1 378 ? -11.132 8.481 24.848 1.00 98.19 378 GLN A CA 1
ATOM 2947 C C . GLN A 1 378 ? -11.136 6.957 24.960 1.00 98.19 378 GLN A C 1
ATOM 2949 O O . GLN A 1 378 ? -10.578 6.242 24.132 1.00 98.19 378 GLN A O 1
ATOM 2954 N N . THR A 1 379 ? -11.804 6.441 25.990 1.00 97.50 379 THR A N 1
ATOM 2955 C CA . THR A 1 379 ? -12.116 5.010 26.064 1.00 97.50 379 THR A CA 1
ATOM 2956 C C . THR A 1 379 ? -13.372 4.736 25.248 1.00 97.50 379 THR A C 1
ATOM 2958 O O . THR A 1 379 ? -14.417 5.343 25.495 1.00 97.50 379 THR A O 1
ATOM 2961 N N . ARG A 1 380 ? -13.275 3.842 24.266 1.00 96.56 380 ARG A N 1
ATOM 2962 C CA . ARG A 1 380 ? -14.362 3.498 23.350 1.00 96.56 380 ARG A CA 1
ATOM 2963 C C . ARG A 1 380 ? -14.405 1.995 23.109 1.00 96.56 380 ARG A C 1
ATOM 2965 O O . ARG A 1 380 ? -13.380 1.317 23.143 1.00 96.56 380 ARG A O 1
ATOM 2972 N N . THR A 1 381 ? -15.605 1.489 22.852 1.00 95.75 381 THR A N 1
ATOM 2973 C CA . THR A 1 381 ? -15.794 0.117 22.382 1.00 95.75 381 THR A CA 1
ATOM 2974 C C . THR A 1 381 ? -15.331 0.019 20.937 1.00 95.75 381 THR A C 1
ATOM 2976 O O . THR A 1 381 ? -15.743 0.826 20.102 1.00 95.75 381 THR A O 1
ATOM 2979 N N . ARG A 1 382 ? -14.471 -0.956 20.651 1.00 93.69 382 ARG A N 1
ATOM 2980 C CA . ARG A 1 382 ? -13.914 -1.210 19.321 1.00 93.69 382 ARG A CA 1
ATOM 2981 C C . ARG A 1 382 ? -13.969 -2.695 19.017 1.00 93.69 382 ARG A C 1
ATOM 2983 O O . ARG A 1 382 ? -13.869 -3.515 19.927 1.00 93.69 382 ARG A O 1
ATOM 2990 N N . LYS A 1 383 ? -14.097 -3.016 17.733 1.00 94.12 383 LYS A N 1
ATOM 2991 C CA . LYS A 1 383 ? -14.000 -4.389 17.251 1.00 94.12 383 LYS A CA 1
ATOM 2992 C C . LYS A 1 383 ? -12.531 -4.776 17.163 1.00 94.12 383 LYS A C 1
ATOM 2994 O O . LYS A 1 383 ? -11.815 -4.262 16.310 1.00 94.12 383 LYS A O 1
ATOM 2999 N N . VAL A 1 384 ? -12.115 -5.674 18.043 1.00 94.94 384 VAL A N 1
ATOM 3000 C CA . VAL A 1 384 ? -10.782 -6.276 18.045 1.00 94.94 384 VAL A CA 1
ATOM 3001 C C . VAL A 1 384 ? -10.889 -7.673 17.459 1.00 94.94 384 VAL A C 1
ATOM 3003 O O . VAL A 1 384 ? -11.790 -8.438 17.810 1.00 94.94 384 VAL A O 1
ATOM 3006 N N . LEU A 1 385 ? -9.990 -7.999 16.543 1.00 96.62 385 LEU A N 1
ATOM 3007 C CA . LEU A 1 385 ? -9.890 -9.315 15.944 1.00 96.62 385 LEU A CA 1
ATOM 3008 C C . LEU A 1 385 ? -9.147 -10.261 16.889 1.00 96.62 385 LEU A C 1
ATOM 3010 O O . LEU A 1 385 ? -7.989 -10.024 17.218 1.00 96.62 385 LEU A O 1
ATOM 3014 N N . THR A 1 386 ? -9.792 -11.351 17.289 1.00 96.69 386 THR A N 1
ATOM 3015 C CA . THR A 1 386 ? -9.235 -12.342 18.218 1.00 96.69 386 THR A CA 1
ATOM 3016 C C . THR A 1 386 ? -9.420 -13.766 17.695 1.00 96.69 386 THR A C 1
ATOM 3018 O O . THR A 1 386 ? -10.158 -14.015 16.734 1.00 96.69 386 THR A O 1
ATOM 3021 N N . LEU A 1 387 ? -8.765 -14.731 18.348 1.00 95.00 387 LEU A N 1
ATOM 3022 C CA . LEU A 1 387 ? -9.122 -16.139 18.201 1.00 95.00 387 LEU A CA 1
ATOM 3023 C C . LEU A 1 387 ? -10.381 -16.437 19.011 1.00 95.00 387 LEU A C 1
ATOM 3025 O O . LEU A 1 387 ? -10.422 -16.205 20.222 1.00 95.00 387 LEU A O 1
ATOM 3029 N N . SER A 1 388 ? -11.378 -17.047 18.376 1.00 88.94 388 SER A N 1
ATOM 3030 C CA . SER A 1 388 ? -12.448 -17.690 19.128 1.00 88.94 388 SER A CA 1
ATOM 3031 C C . SER A 1 388 ? -11.862 -18.865 19.906 1.00 88.94 388 SER A C 1
ATOM 3033 O O . SER A 1 388 ? -11.243 -19.757 19.319 1.00 88.94 388 SER A O 1
ATOM 3035 N N . GLN A 1 389 ? -12.098 -18.914 21.218 1.00 71.25 389 GLN A N 1
ATOM 3036 C CA . GLN A 1 389 ? -11.894 -20.162 21.945 1.00 71.25 389 GLN A CA 1
ATOM 3037 C C . GLN A 1 389 ? -12.813 -21.225 21.321 1.00 71.25 389 GLN A C 1
ATOM 3039 O O . GLN A 1 389 ? -13.965 -20.911 20.991 1.00 71.25 389 GLN A O 1
ATOM 3044 N N . PRO A 1 390 ? -12.338 -22.466 21.094 1.00 58.16 390 PRO A N 1
ATOM 3045 C CA . PRO A 1 390 ? -13.260 -23.538 20.761 1.00 58.16 390 PRO A CA 1
ATOM 3046 C C . PRO A 1 390 ? -14.332 -23.559 21.858 1.00 58.16 390 PRO A C 1
ATOM 3048 O O . PRO A 1 390 ? -13.972 -23.385 23.024 1.00 58.16 390 PRO A O 1
ATOM 3051 N N . PRO A 1 391 ? -15.628 -23.715 21.522 1.00 54.81 391 PRO A N 1
ATOM 3052 C CA . PRO A 1 391 ? -16.632 -23.904 22.556 1.00 54.81 391 PRO A CA 1
ATOM 3053 C C . PRO A 1 391 ? -16.128 -25.045 23.429 1.00 54.81 391 PRO A C 1
ATOM 3055 O O . PRO A 1 391 ? -15.791 -26.103 22.881 1.00 54.81 391 PRO A O 1
ATOM 3058 N N . ASP A 1 392 ? -15.981 -24.789 24.734 1.00 47.69 392 ASP A N 1
ATOM 3059 C CA . ASP A 1 392 ? -15.565 -25.807 25.690 1.00 47.69 392 ASP A CA 1
ATOM 3060 C C . ASP A 1 392 ? -16.326 -27.077 25.336 1.00 47.69 392 ASP A C 1
ATOM 3062 O O . ASP A 1 392 ? -17.559 -27.059 25.224 1.00 47.69 392 ASP A O 1
ATOM 3066 N N . ARG A 1 393 ? -15.595 -28.164 25.049 1.00 43.62 393 ARG A N 1
ATOM 3067 C CA . ARG A 1 393 ? -16.231 -29.474 24.932 1.00 43.62 393 ARG A CA 1
ATOM 3068 C C . ARG A 1 393 ? -16.996 -29.640 26.234 1.00 43.62 393 ARG A C 1
ATOM 3070 O O . ARG A 1 393 ? -16.365 -29.759 27.281 1.00 43.62 393 ARG A O 1
ATOM 3077 N N . ALA A 1 394 ? -18.326 -29.567 26.157 1.00 43.25 394 ALA A N 1
ATOM 3078 C CA . ALA A 1 394 ? -19.177 -29.846 27.295 1.00 43.25 394 ALA A CA 1
ATOM 3079 C C . ALA A 1 394 ? -18.700 -31.187 27.890 1.00 43.25 394 ALA A C 1
ATOM 3081 O O . ALA A 1 394 ? -18.456 -32.111 27.103 1.00 43.25 394 ALA A O 1
ATOM 3082 N N . PRO A 1 395 ? -18.451 -31.237 29.210 1.00 50.41 395 PRO A N 1
ATOM 3083 C CA . PRO A 1 395 ? -17.767 -32.352 29.858 1.00 50.41 395 PRO A CA 1
ATOM 3084 C C . PRO A 1 395 ? -18.452 -33.702 29.646 1.00 50.41 395 PRO A C 1
ATOM 3086 O O . PRO A 1 395 ? -19.701 -33.730 29.527 1.00 50.41 395 PRO A O 1
#

pLDDT: mean 85.7, std 13.55, range [43.25, 98.44]